Protein AF-0000000082645759 (afdb_homodimer)

Foldseek 3Di:
DFEEEEEEEADWDPFNGWLSQVLLVVQDQDDALRYGYHGDYAYQDLVGRQVVLVVCCVVRVGQEYEYEYADAADQAKAWEFKFAQFAADAATPVRDGGHGHGLDPPDDGMDTFQAPRVLLQVQCVVVPGHYDYHHYPDRGNQSSNFRSVRCVCVVVVHNHGYGYMYDYAAPVRCVVPPPTHHDHSVSVSVSVSSSVSSGD/DFEEEEEEEADWDPFNGWLSQVLLVVQDQDDALRYGYHGDYAYQDLVGRQVVLVVCCVVVVGQEYEYEYADAADQAKAWEFKFAQFAADAATRVRDGGHGHGLDPPDDGMDTFQAPRVLLQVQCVVVPGHYDYHHYPDRGNQSSNFRSVRCVCVVVVHNHGYGYMYDYAAPVRCVVPPPTHHDHSVSVSVSVSSSVSSGD

Sequence (400 aa):
MKKLLVTGFVPFLDFSVNPTEQIVKNLDGTTIGGYEIYGRILPVDFSESATKCIEYFENIQPEVVISLGLAAGRTKITPERIAINCKDGGPDNRGVRMQDEPIEIDGPAGYFSTLPIRRFVNVLNENGYPAQISNTAGTYLCNNVMYSILHKIYSENRNVRAGFVHIPASHELAIQHPNIPSWSQNDLYQAVICMIESLDMKKLLVTGFVPFLDFSVNPTEQIVKNLDGTTIGGYEIYGRILPVDFSESATKCIEYFENIQPEVVISLGLAAGRTKITPERIAINCKDGGPDNRGVRMQDEPIEIDGPAGYFSTLPIRRFVNVLNENGYPAQISNTAGTYLCNNVMYSILHKIYSENRNVRAGFVHIPASHELAIQHPNIPSWSQNDLYQAVICMIESLD

Secondary structure (DSSP, 8-state):
-EEEEEEEE---TT-S--HHHHHHHHHTT-EETTEEEEEEEE-S-TTTHHHHHHHHHHHH--SEEEEEEE-TT-SSBEEBSEEES-B-SS--TT-----SB-SSTTS-SEEE--S-HHHHHHHHHHTT--B--BS---SSHHHHHHHHHHHHHHHTT---EEEEEEEPEEHHHHHHSTT--EE-HHHHHHHHHHHHHT--/-EEEEEEEE--BTTBS--HHHHHHHHHTT-EETTEEEEEEEE-S-TTTHHHHHHHHHHHH--SEEEEEEE-TT-SSBEEBSEEES-B-SS--TT-----SB-SSTTS-SEEE--S-HHHHHHHHHHTT--B--BS---SSHHHHHHHHHHHHHHHTT---EEEEEEEPEEHHHHHHSTT--EE-HHHHHHHHHHHHHT--

Structure (mmCIF, N/CA/C/O backbone):
data_AF-0000000082645759-model_v1
#
loop_
_entity.id
_entity.type
_entity.pdbx_description
1 polymer 'Pyrrolidone-carboxylate peptidase'
#
loop_
_atom_site.group_PDB
_atom_site.id
_atom_site.type_symbol
_atom_site.label_atom_id
_atom_site.label_alt_id
_atom_site.label_comp_id
_atom_site.label_asym_id
_atom_site.label_entity_id
_atom_site.label_seq_id
_atom_site.pdbx_PDB_ins_code
_atom_site.Cartn_x
_atom_site.Cartn_y
_atom_site.Cartn_z
_atom_site.occupancy
_atom_site.B_iso_or_equiv
_atom_site.auth_seq_id
_atom_site.auth_comp_id
_atom_site.auth_asym_id
_atom_site.auth_atom_id
_atom_site.pdbx_PDB_model_num
ATOM 1 N N . MET A 1 1 ? -8.531 -34.406 -5.953 1 88.19 1 MET A N 1
ATOM 2 C CA . MET A 1 1 ? -7.426 -33.531 -5.617 1 88.19 1 MET A CA 1
ATOM 3 C C . MET A 1 1 ? -7.82 -32.062 -5.812 1 88.19 1 MET A C 1
ATOM 5 O O . MET A 1 1 ? -8.562 -31.734 -6.738 1 88.19 1 MET A O 1
ATOM 9 N N . LYS A 1 2 ? -7.348 -31.203 -4.914 1 95.88 2 LYS A N 1
ATOM 10 C CA . LYS A 1 2 ? -7.703 -29.797 -5.035 1 95.88 2 LYS A CA 1
ATOM 11 C C . LYS A 1 2 ? -6.961 -29.141 -6.199 1 95.88 2 LYS A C 1
ATOM 13 O O . LYS A 1 2 ? -5.867 -29.562 -6.566 1 95.88 2 LYS A O 1
ATOM 18 N N . LYS A 1 3 ? -7.562 -28.188 -6.797 1 98.38 3 LYS A N 1
ATOM 19 C CA . LYS A 1 3 ? -6.961 -27.484 -7.926 1 98.38 3 LYS A CA 1
ATOM 20 C C . LYS A 1 3 ? -6.406 -26.125 -7.496 1 98.38 3 LYS A C 1
ATOM 22 O O . LYS A 1 3 ? -7.031 -25.406 -6.703 1 98.38 3 LYS A O 1
ATOM 27 N N . LEU A 1 4 ? -5.219 -25.859 -7.93 1 98.69 4 LEU A N 1
ATOM 28 C CA . LEU A 1 4 ? -4.57 -24.578 -7.703 1 98.69 4 LEU A CA 1
ATOM 29 C C . LEU A 1 4 ? -4.258 -23.891 -9.031 1 98.69 4 LEU A C 1
ATOM 31 O O . LEU A 1 4 ? -3.578 -24.453 -9.883 1 98.69 4 LEU A O 1
ATOM 35 N N . LEU A 1 5 ? -4.887 -22.719 -9.227 1 98.88 5 LEU A N 1
ATOM 36 C CA . LEU A 1 5 ? -4.539 -21.891 -10.375 1 98.88 5 LEU A CA 1
ATOM 37 C C . LEU A 1 5 ? -3.361 -20.984 -10.047 1 98.88 5 LEU A C 1
ATOM 39 O O . LEU A 1 5 ? -3.418 -20.203 -9.086 1 98.88 5 LEU A O 1
ATOM 43 N N . VAL A 1 6 ? -2.275 -21.109 -10.758 1 98.88 6 VAL A N 1
ATOM 44 C CA . VAL A 1 6 ? -1.133 -20.203 -10.656 1 98.88 6 VAL A CA 1
ATOM 45 C C . VAL A 1 6 ? -0.992 -19.406 -11.945 1 98.88 6 VAL A C 1
ATOM 47 O O . VAL A 1 6 ? -0.928 -19.969 -13.039 1 98.88 6 VAL A O 1
ATOM 50 N N . THR A 1 7 ? -0.989 -18.094 -11.812 1 98.81 7 THR A N 1
ATOM 51 C CA . THR A 1 7 ? -0.846 -17.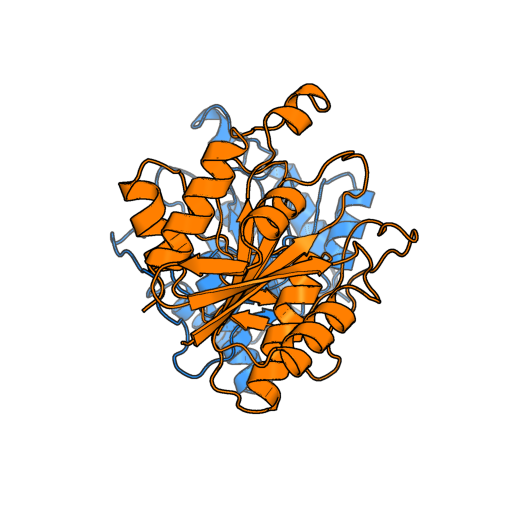297 -13.023 1 98.81 7 THR A CA 1
ATOM 52 C C . THR A 1 7 ? 0.452 -16.484 -12.984 1 98.81 7 THR A C 1
ATOM 54 O O . THR A 1 7 ? 0.993 -16.219 -11.906 1 98.81 7 THR A O 1
ATOM 57 N N . GLY A 1 8 ? 1.029 -16.203 -14.086 1 98.19 8 GLY A N 1
ATOM 58 C CA . GLY A 1 8 ? 2.139 -15.297 -14.344 1 98.19 8 GLY A CA 1
ATOM 59 C C . GLY A 1 8 ? 1.909 -14.391 -15.539 1 98.19 8 GLY A C 1
ATOM 60 O O . GLY A 1 8 ? 0.79 -14.297 -16.047 1 98.19 8 GLY A O 1
ATOM 61 N N . PHE A 1 9 ? 2.924 -13.68 -15.914 1 97.19 9 PHE A N 1
ATOM 62 C CA . PHE A 1 9 ? 2.764 -12.695 -16.984 1 97.19 9 PHE A CA 1
ATOM 63 C C . PHE A 1 9 ? 3.787 -12.93 -18.094 1 97.19 9 PHE A C 1
ATOM 65 O O . PHE A 1 9 ? 4.895 -13.398 -17.828 1 97.19 9 PHE A O 1
ATOM 72 N N . VAL A 1 10 ? 3.385 -12.531 -19.266 1 94.81 10 VAL A N 1
ATOM 73 C CA . VAL A 1 10 ? 4.344 -12.391 -20.359 1 94.81 10 VAL A CA 1
ATOM 74 C C . VAL A 1 10 ? 5.309 -11.25 -20.062 1 94.81 10 VAL A C 1
ATOM 76 O O . VAL A 1 10 ? 5.055 -10.422 -19.188 1 94.81 10 VAL A O 1
ATOM 79 N N . PRO A 1 11 ? 6.445 -11.188 -20.781 1 91.12 11 PRO A N 1
ATOM 80 C CA . PRO A 1 11 ? 7.352 -10.047 -20.625 1 91.12 11 PRO A CA 1
ATOM 81 C C . PRO A 1 11 ? 6.676 -8.711 -20.938 1 91.12 11 PRO A C 1
ATOM 83 O O . PRO A 1 11 ? 5.66 -8.68 -21.641 1 91.12 11 PRO A O 1
ATOM 86 N N . PHE A 1 12 ? 7.152 -7.672 -20.375 1 84.62 12 PHE A N 1
ATOM 87 C CA . PHE A 1 12 ? 6.551 -6.355 -20.562 1 84.62 12 PHE A CA 1
ATOM 88 C C . PHE A 1 12 ? 7.586 -5.254 -20.375 1 84.62 12 PHE A C 1
ATOM 90 O O . PHE A 1 12 ? 8.688 -5.504 -19.875 1 84.62 12 PHE A O 1
ATOM 97 N N . LEU A 1 13 ? 7.238 -4.012 -20.828 1 78.94 13 LEU A N 1
ATOM 98 C CA . LEU A 1 13 ? 8.109 -2.846 -20.75 1 78.94 13 LEU A CA 1
ATOM 99 C C . LEU A 1 13 ? 9.492 -3.156 -21.312 1 78.94 13 LEU A C 1
ATOM 101 O O . LEU A 1 13 ? 9.617 -3.566 -22.469 1 78.94 13 LEU A O 1
ATOM 105 N N . ASP A 1 14 ? 10.523 -2.861 -20.562 1 80.19 14 ASP A N 1
ATOM 106 C CA . ASP A 1 14 ? 11.891 -3.041 -21.047 1 80.19 14 ASP A CA 1
ATOM 107 C C . ASP A 1 14 ? 12.438 -4.41 -20.656 1 80.19 14 ASP A C 1
ATOM 109 O O . ASP A 1 14 ? 13.625 -4.684 -20.828 1 80.19 14 ASP A O 1
ATOM 113 N N . PHE A 1 15 ? 11.547 -5.23 -20.188 1 85.5 15 PHE A N 1
ATOM 114 C CA . PHE A 1 15 ? 11.992 -6.543 -19.734 1 85.5 15 PHE A CA 1
ATOM 115 C C . PHE A 1 15 ? 11.727 -7.598 -20.797 1 85.5 15 PHE A C 1
ATOM 117 O O . PHE A 1 15 ? 10.57 -7.883 -21.125 1 85.5 15 PHE A O 1
ATOM 124 N N . SER A 1 16 ? 12.758 -8.234 -21.234 1 88.5 16 SER A N 1
ATOM 125 C CA . SER A 1 16 ? 12.664 -9.203 -22.328 1 88.5 16 SER A CA 1
ATOM 126 C C . SER A 1 16 ? 12.195 -10.562 -21.812 1 88.5 16 SER A C 1
ATOM 128 O O . SER A 1 16 ? 11.766 -11.406 -22.594 1 88.5 16 SER A O 1
ATOM 130 N N . VAL A 1 17 ? 12.344 -10.727 -20.547 1 90.94 17 VAL A N 1
ATOM 131 C CA . VAL A 1 17 ? 11.891 -11.969 -19.906 1 90.94 17 VAL A CA 1
ATOM 132 C C . VAL A 1 17 ? 11.094 -11.648 -18.656 1 90.94 17 VAL A C 1
ATOM 134 O O . VAL A 1 17 ? 11.242 -10.57 -18.078 1 90.94 17 VAL A O 1
ATOM 137 N N . ASN A 1 18 ? 10.203 -12.508 -18.312 1 94.88 18 ASN A N 1
ATOM 138 C CA . ASN A 1 18 ? 9.469 -12.484 -17.047 1 94.88 18 ASN A CA 1
ATOM 139 C C . ASN A 1 18 ? 9.633 -13.797 -16.281 1 94.88 18 ASN A C 1
ATOM 141 O O . ASN A 1 18 ? 9.141 -14.844 -16.719 1 94.88 18 ASN A O 1
ATOM 145 N N . PRO A 1 19 ? 10.281 -13.727 -15.195 1 96.69 19 PRO A N 1
ATOM 146 C CA . PRO A 1 19 ? 10.539 -14.977 -14.469 1 96.69 19 PRO A CA 1
ATOM 147 C C . PRO A 1 19 ? 9.258 -15.719 -14.102 1 96.69 19 PRO A C 1
ATOM 149 O O . PRO A 1 19 ? 9.273 -16.938 -13.961 1 96.69 19 PRO A O 1
ATOM 152 N N . THR A 1 20 ? 8.164 -15.023 -13.945 1 98.19 20 THR A N 1
ATOM 153 C CA . THR A 1 20 ? 6.922 -15.672 -13.547 1 98.19 20 THR A CA 1
ATOM 154 C C . THR A 1 20 ? 6.414 -16.594 -14.664 1 98.19 20 THR A C 1
ATOM 156 O O . THR A 1 20 ? 5.781 -17.609 -14.391 1 98.19 20 THR A O 1
ATOM 159 N N . GLU A 1 21 ? 6.656 -16.188 -15.891 1 97.62 21 GLU A N 1
ATOM 160 C CA . GLU A 1 21 ? 6.219 -17.016 -17.016 1 97.62 21 GLU A CA 1
ATOM 161 C C . GLU A 1 21 ? 6.863 -18.391 -16.969 1 97.62 21 GLU A C 1
ATOM 163 O O . GLU A 1 21 ? 6.172 -19.406 -17.078 1 97.62 21 GLU A O 1
ATOM 168 N N . GLN A 1 22 ? 8.141 -18.438 -16.75 1 96.75 22 GLN A N 1
ATOM 169 C CA . GLN A 1 22 ? 8.875 -19.703 -16.688 1 96.75 22 GLN A CA 1
ATOM 170 C C . GLN A 1 22 ? 8.43 -20.531 -15.492 1 96.75 22 GLN A C 1
ATOM 172 O O . GLN A 1 22 ? 8.266 -21.75 -15.609 1 96.75 22 GLN A O 1
ATOM 177 N N . ILE A 1 23 ? 8.25 -19.906 -14.391 1 98.5 23 ILE A N 1
ATOM 178 C CA . ILE A 1 23 ? 7.824 -20.594 -13.18 1 98.5 23 ILE A CA 1
ATOM 179 C C . ILE A 1 23 ? 6.473 -21.266 -13.414 1 98.5 23 ILE A C 1
ATOM 181 O O . ILE A 1 23 ? 6.305 -22.453 -13.133 1 98.5 23 ILE A O 1
ATOM 185 N N . VAL A 1 24 ? 5.559 -20.547 -13.969 1 98.69 24 VAL A N 1
ATOM 186 C CA . VAL A 1 24 ? 4.18 -20.984 -14.141 1 98.69 24 VAL A CA 1
ATOM 187 C C . VAL A 1 24 ? 4.125 -22.125 -15.156 1 98.69 24 VAL A C 1
ATOM 189 O O . VAL A 1 24 ? 3.43 -23.125 -14.945 1 98.69 24 VAL A O 1
ATOM 192 N N . LYS A 1 25 ? 4.855 -21.984 -16.203 1 98.12 25 LYS A N 1
ATOM 193 C CA . LYS A 1 25 ? 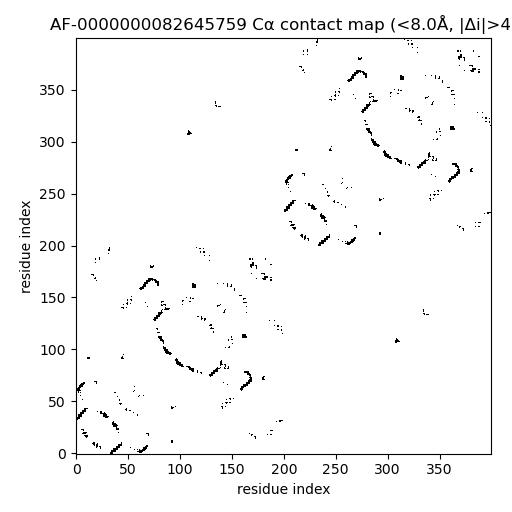4.906 -23.047 -17.203 1 98.12 25 LYS A CA 1
ATOM 194 C C . LYS A 1 25 ? 5.461 -24.328 -16.625 1 98.12 25 LYS A C 1
ATOM 196 O O . LYS A 1 25 ? 4.957 -25.422 -16.922 1 98.12 25 LYS A O 1
ATOM 201 N N . ASN A 1 26 ? 6.477 -24.188 -15.812 1 98.12 26 ASN A N 1
ATOM 202 C CA . ASN A 1 26 ? 7.09 -25.359 -15.195 1 98.12 26 ASN A CA 1
ATOM 203 C C . ASN A 1 26 ? 6.156 -26.016 -14.18 1 98.12 26 ASN A C 1
ATOM 205 O O . ASN A 1 26 ? 6.211 -27.234 -13.984 1 98.12 26 ASN A O 1
ATOM 209 N N . LEU A 1 27 ? 5.324 -25.266 -13.594 1 98.5 27 LEU A N 1
ATOM 210 C CA . LEU A 1 27 ? 4.41 -25.75 -12.562 1 98.5 27 LEU A CA 1
ATOM 211 C C . LEU A 1 27 ? 3.201 -26.438 -13.188 1 98.5 27 LEU A C 1
ATOM 213 O O . LEU A 1 27 ? 2.566 -27.281 -12.562 1 98.5 27 LEU A O 1
ATOM 217 N N . ASP A 1 28 ? 2.873 -26.016 -14.406 1 98.62 28 ASP A N 1
ATOM 218 C CA . ASP A 1 28 ? 1.645 -26.484 -15.039 1 98.62 28 ASP A CA 1
ATOM 219 C C . ASP A 1 28 ? 1.632 -28.016 -15.148 1 98.62 28 ASP A C 1
ATOM 221 O O . ASP A 1 28 ? 2.582 -28.609 -15.648 1 98.62 28 ASP A O 1
ATOM 225 N N . GLY A 1 29 ? 0.625 -28.641 -14.586 1 98 29 GLY A N 1
ATOM 226 C CA . GLY A 1 29 ? 0.438 -30.078 -14.695 1 98 29 GLY A CA 1
ATOM 227 C C . GLY A 1 29 ? 1.069 -30.844 -13.547 1 98 29 GLY A C 1
ATOM 228 O O . GLY A 1 29 ? 0.865 -32.062 -13.422 1 98 29 GLY A O 1
ATOM 229 N N . THR A 1 30 ? 1.8 -30.188 -12.711 1 98 30 THR A N 1
ATOM 230 C CA . THR A 1 30 ? 2.43 -30.859 -11.578 1 98 30 THR A CA 1
ATOM 231 C C . THR A 1 30 ? 1.455 -30.984 -10.414 1 98 30 THR A C 1
ATOM 233 O O . THR A 1 30 ? 0.368 -30.406 -10.445 1 98 30 THR A O 1
ATOM 236 N N . THR A 1 31 ? 1.821 -31.891 -9.523 1 97.69 31 THR A N 1
ATOM 237 C CA . THR A 1 31 ? 1.115 -32 -8.25 1 97.69 31 THR A CA 1
ATOM 238 C C . THR A 1 31 ? 2.035 -31.672 -7.082 1 97.69 31 THR A C 1
ATOM 240 O O . THR A 1 31 ? 3.107 -32.25 -6.934 1 97.69 31 THR A O 1
ATOM 243 N N . ILE A 1 32 ? 1.59 -30.688 -6.301 1 96.62 32 ILE A N 1
ATOM 244 C CA . ILE A 1 32 ? 2.375 -30.219 -5.164 1 96.62 32 ILE A CA 1
ATOM 245 C C . ILE A 1 32 ? 1.472 -30.062 -3.945 1 96.62 32 ILE A C 1
ATOM 247 O O . ILE A 1 32 ? 0.426 -29.406 -4.02 1 96.62 32 ILE A O 1
ATOM 251 N N . GLY A 1 33 ? 1.772 -30.484 -2.596 1 91.19 33 GLY A N 1
ATOM 252 C CA . GLY A 1 33 ? 1.047 -30.266 -1.357 1 91.19 33 GLY A CA 1
ATOM 253 C C . GLY A 1 33 ? -0.417 -30.656 -1.443 1 91.19 33 GLY A C 1
ATOM 254 O O . GLY A 1 33 ? -1.285 -29.938 -0.942 1 91.19 33 GLY A O 1
ATOM 255 N N . GLY A 1 34 ? -0.794 -31.516 -2.326 1 92.81 34 GLY A N 1
ATOM 256 C CA . GLY A 1 34 ? -2.162 -31.984 -2.473 1 92.81 34 GLY A CA 1
ATOM 257 C C . GLY A 1 34 ? -2.936 -31.25 -3.545 1 92.81 34 GLY A C 1
ATOM 258 O O . GLY A 1 34 ? -4.156 -31.391 -3.658 1 92.81 34 GLY A O 1
ATOM 259 N N . TYR A 1 35 ? -2.227 -30.406 -4.25 1 97.19 35 TYR A N 1
ATOM 260 C CA . TYR A 1 35 ? -2.879 -29.625 -5.289 1 97.19 35 TYR A CA 1
ATOM 261 C C . TYR A 1 35 ? -2.414 -30.047 -6.676 1 97.19 35 TYR A C 1
ATOM 263 O O . TYR A 1 35 ? -1.225 -30.297 -6.887 1 97.19 35 TYR A O 1
ATOM 271 N N . GLU A 1 36 ? -3.324 -30.188 -7.531 1 98.25 36 GLU A N 1
ATOM 272 C CA . GLU A 1 36 ? -3.014 -30.172 -8.961 1 98.25 36 GLU A CA 1
ATOM 273 C C . GLU A 1 36 ? -2.857 -28.75 -9.477 1 98.25 36 GLU A C 1
ATOM 275 O O . GLU A 1 36 ? -3.775 -27.938 -9.359 1 98.25 36 GLU A O 1
ATOM 280 N N . ILE A 1 37 ? -1.757 -28.5 -10.102 1 98.56 37 ILE A N 1
ATOM 281 C CA . ILE A 1 37 ? -1.436 -27.125 -10.453 1 98.56 37 ILE A CA 1
ATOM 282 C C . ILE A 1 37 ? -1.824 -26.844 -11.906 1 98.56 37 ILE A C 1
ATOM 284 O O . ILE A 1 37 ? -1.464 -27.609 -12.805 1 98.56 37 ILE A O 1
ATOM 288 N N . TYR A 1 38 ? -2.596 -25.859 -12.102 1 98.81 38 TYR A N 1
ATOM 289 C CA . TYR A 1 38 ? -2.912 -25.312 -13.414 1 98.81 38 TYR A CA 1
ATOM 290 C C . TYR A 1 38 ? -2.203 -23.984 -13.633 1 98.81 38 TYR A C 1
ATOM 292 O O . TYR A 1 38 ? -2.586 -22.953 -13.047 1 98.81 38 TYR A O 1
ATOM 300 N N . GLY A 1 39 ? -1.177 -24 -14.453 1 98.75 39 GLY A N 1
ATOM 301 C CA . GLY A 1 39 ? -0.454 -22.781 -14.789 1 98.75 39 GLY A CA 1
ATOM 302 C C . GLY A 1 39 ? -1.027 -22.062 -15.992 1 98.75 39 GLY A C 1
ATOM 303 O O . GLY A 1 39 ? -1.349 -22.688 -17 1 98.75 39 GLY A O 1
ATOM 304 N N . ARG A 1 40 ? -1.229 -20.781 -15.891 1 98.81 40 ARG A N 1
ATOM 305 C CA . ARG A 1 40 ? -1.713 -19.953 -17 1 98.81 40 ARG A CA 1
ATOM 306 C C . ARG A 1 40 ? -0.94 -18.641 -17.078 1 98.81 40 ARG A C 1
ATOM 308 O O . ARG A 1 40 ? -0.608 -18.047 -16.047 1 98.81 40 ARG A O 1
ATOM 315 N N . ILE A 1 41 ? -0.699 -18.188 -18.281 1 98.44 41 ILE A N 1
ATOM 316 C CA . ILE A 1 41 ? 0.055 -16.953 -18.516 1 98.44 41 ILE A CA 1
ATOM 317 C C . ILE A 1 41 ? -0.896 -15.828 -18.906 1 98.44 41 ILE A C 1
ATOM 319 O O . ILE A 1 41 ? -1.767 -16.016 -19.766 1 98.44 41 ILE A O 1
ATOM 323 N N . LEU A 1 42 ? -0.78 -14.734 -18.297 1 98.06 42 LEU A N 1
ATOM 324 C CA . LEU A 1 42 ? -1.609 -13.562 -18.547 1 98.06 42 LEU A CA 1
ATOM 325 C C . LEU A 1 42 ? -0.873 -12.555 -19.422 1 98.06 42 LEU A C 1
ATOM 327 O O . LEU A 1 42 ? 0.352 -12.438 -19.344 1 98.06 42 LEU A O 1
ATOM 331 N N . PRO A 1 43 ? -1.585 -11.852 -20.266 1 95.44 43 PRO A N 1
ATOM 332 C CA . PRO A 1 43 ? -0.981 -10.711 -20.969 1 95.44 43 PRO A CA 1
ATOM 333 C C . PRO A 1 43 ? -0.756 -9.508 -20.047 1 95.44 43 PRO A C 1
ATOM 335 O O . PRO A 1 43 ? -1.364 -9.422 -18.984 1 95.44 43 PRO A O 1
ATOM 338 N N . VAL A 1 44 ? 0.168 -8.68 -20.391 1 92.88 44 VAL A N 1
ATOM 339 C CA . VAL A 1 44 ? 0.347 -7.402 -19.703 1 92.88 44 VAL A CA 1
ATOM 340 C C . VAL A 1 44 ? -0.48 -6.32 -20.391 1 92.88 44 VAL A C 1
ATOM 342 O O . VAL A 1 44 ? 0.036 -5.578 -21.234 1 92.88 44 VAL A O 1
ATOM 345 N N . ASP A 1 45 ? -1.737 -6.348 -20 1 91.81 45 ASP A N 1
ATOM 346 C CA . ASP A 1 45 ? -2.775 -5.527 -20.609 1 91.81 45 ASP A CA 1
ATOM 347 C C . ASP A 1 45 ? -3.883 -5.199 -19.609 1 91.81 45 ASP A C 1
ATOM 349 O O . ASP A 1 45 ? -4.562 -6.098 -19.109 1 91.81 45 ASP A O 1
ATOM 353 N N . PHE A 1 46 ? -4.117 -3.85 -19.359 1 89.25 46 PHE A N 1
ATOM 354 C CA . PHE A 1 46 ? -5.066 -3.416 -18.328 1 89.25 46 PHE A CA 1
ATOM 355 C C . PHE A 1 46 ? -6.469 -3.916 -18.656 1 89.25 46 PHE A C 1
ATOM 357 O O . PHE A 1 46 ? -7.27 -4.152 -17.75 1 89.25 46 PHE A O 1
ATOM 364 N N . SER A 1 47 ? -6.773 -4.117 -19.875 1 88 47 SER A N 1
ATOM 365 C CA . SER A 1 47 ? -8.125 -4.5 -20.281 1 88 47 SER A CA 1
ATOM 366 C C . SER A 1 47 ? -8.273 -6.016 -20.312 1 88 47 SER A C 1
ATOM 368 O O . SER A 1 47 ? -9.383 -6.535 -20.141 1 88 47 SER A O 1
ATOM 370 N N . GLU A 1 48 ? -7.164 -6.75 -20.438 1 94.25 48 GLU A N 1
ATOM 371 C CA . GLU A 1 48 ? -7.293 -8.172 -20.75 1 94.25 48 GLU A CA 1
ATOM 372 C C . GLU A 1 48 ? -6.809 -9.031 -19.578 1 94.25 48 GLU A C 1
ATOM 374 O O . GLU A 1 48 ? -7.293 -10.148 -19.391 1 94.25 48 GLU A O 1
ATOM 379 N N . SER A 1 49 ? -5.84 -8.586 -18.891 1 95.69 49 SER A N 1
ATOM 380 C CA . SER A 1 49 ? -5.188 -9.438 -17.891 1 95.69 49 SER A CA 1
ATOM 381 C C . SER A 1 49 ? -6.191 -9.961 -16.875 1 95.69 49 SER A C 1
ATOM 383 O O . SER A 1 49 ? -6.27 -11.172 -16.641 1 95.69 49 SER A O 1
ATOM 385 N N . ALA A 1 50 ? -6.941 -9.062 -16.328 1 96.81 50 ALA A N 1
ATOM 386 C CA . ALA A 1 50 ? -7.918 -9.445 -15.312 1 96.81 50 ALA A CA 1
ATOM 387 C C . ALA A 1 50 ? -9.016 -10.32 -15.914 1 96.81 50 ALA A C 1
ATOM 389 O O . ALA A 1 50 ? -9.438 -11.312 -15.305 1 96.81 50 ALA A O 1
ATOM 390 N N . THR A 1 51 ? -9.461 -9.984 -17.078 1 97.25 51 THR A N 1
ATOM 391 C CA . THR A 1 51 ? -10.5 -10.734 -17.766 1 97.25 51 THR A CA 1
ATOM 392 C C . THR A 1 51 ? -10.062 -12.172 -18.016 1 97.25 51 THR A C 1
ATOM 394 O O . THR A 1 51 ? -10.812 -13.117 -17.766 1 97.25 51 THR A O 1
ATOM 397 N N . LYS A 1 52 ? -8.867 -12.312 -18.484 1 98.06 52 LYS A N 1
ATOM 398 C CA . LYS A 1 52 ? -8.328 -13.641 -18.75 1 98.06 52 LYS A CA 1
ATOM 399 C C . LYS A 1 52 ? -8.164 -14.445 -17.469 1 98.06 52 LYS A C 1
ATOM 401 O O . LYS A 1 52 ? -8.445 -15.641 -17.438 1 98.06 52 LYS A O 1
ATOM 406 N N . CYS A 1 53 ? -7.668 -13.82 -16.469 1 98.44 53 CYS A N 1
ATOM 407 C CA . CYS A 1 53 ? -7.531 -14.5 -15.18 1 98.44 53 CYS A CA 1
ATOM 408 C C . CYS A 1 53 ? -8.875 -15.047 -14.703 1 98.44 53 CYS A C 1
ATOM 410 O O . CYS A 1 53 ? -8.961 -16.188 -14.266 1 98.44 53 CYS A O 1
ATOM 412 N N . ILE A 1 54 ? -9.906 -14.242 -14.812 1 98.25 54 ILE A N 1
ATOM 413 C CA . ILE A 1 54 ? -11.25 -14.625 -14.391 1 98.25 54 ILE A CA 1
ATOM 414 C C . ILE A 1 54 ? -11.758 -15.773 -15.266 1 98.25 54 ILE A C 1
ATOM 416 O O . ILE A 1 54 ? -12.398 -16.703 -14.773 1 98.25 54 ILE A O 1
ATOM 420 N N . GLU A 1 55 ? -11.469 -15.672 -16.531 1 98.5 55 GLU A N 1
ATOM 421 C CA . GLU A 1 55 ? -11.836 -16.75 -17.438 1 98.5 55 GLU A CA 1
ATOM 422 C C . GLU A 1 55 ? -11.203 -18.078 -17 1 98.5 55 GLU A C 1
ATOM 424 O O . GLU A 1 55 ? -11.875 -19.109 -16.953 1 98.5 55 GLU A O 1
ATOM 429 N N . TYR A 1 56 ? -9.922 -18.031 -16.75 1 98.69 56 TYR A N 1
ATOM 430 C CA . TYR A 1 56 ? -9.234 -19.219 -16.281 1 98.69 56 TYR A CA 1
ATOM 431 C C . TYR A 1 56 ? -9.852 -19.734 -14.984 1 98.69 56 TYR A C 1
ATOM 433 O O . TYR A 1 56 ? -10.07 -20.938 -14.82 1 98.69 56 TYR A O 1
ATOM 441 N N . PHE A 1 57 ? -10.102 -18.844 -14.109 1 98.69 57 PHE A N 1
ATOM 442 C CA . PHE A 1 57 ? -10.719 -19.156 -12.82 1 98.69 57 PHE A CA 1
ATOM 443 C C . PHE A 1 57 ? -12.039 -19.891 -13.016 1 98.69 57 PHE A C 1
ATOM 445 O O . PHE A 1 57 ? -12.281 -20.922 -12.383 1 98.69 57 PHE A O 1
ATOM 452 N N . GLU A 1 58 ? -12.875 -19.344 -13.914 1 98.44 58 GLU A N 1
ATOM 453 C CA . GLU A 1 58 ? -14.203 -19.906 -14.156 1 98.44 58 GLU A CA 1
ATOM 454 C C . GLU A 1 58 ? -14.102 -21.281 -14.82 1 98.44 58 GLU A C 1
ATOM 456 O O . GLU A 1 58 ? -14.914 -22.156 -14.547 1 98.44 58 GLU A O 1
ATOM 461 N N . ASN A 1 59 ? -13.18 -21.438 -15.664 1 98.44 59 ASN A N 1
ATOM 462 C CA . ASN A 1 59 ? -13.023 -22.688 -16.391 1 98.44 59 ASN A CA 1
ATOM 463 C C . ASN A 1 59 ? -12.43 -23.781 -15.508 1 98.44 59 ASN A C 1
ATOM 465 O O . ASN A 1 59 ? -12.891 -24.922 -15.531 1 98.44 59 ASN A O 1
ATOM 469 N N . ILE A 1 60 ? -11.469 -23.422 -14.711 1 98.38 60 ILE A N 1
ATOM 470 C CA . ILE A 1 60 ? -10.711 -24.406 -13.93 1 98.38 60 ILE A CA 1
ATOM 471 C C . ILE A 1 60 ? -11.414 -24.672 -12.609 1 98.38 60 ILE A C 1
ATOM 473 O O . ILE A 1 60 ? -11.383 -25.781 -12.094 1 98.38 60 ILE A O 1
ATOM 477 N N . GLN A 1 61 ? -12.117 -23.641 -12.062 1 98 61 GLN A N 1
ATOM 478 C CA . GLN A 1 61 ? -12.812 -23.703 -10.781 1 98 61 GLN A CA 1
ATOM 479 C C . GLN A 1 61 ? -11.891 -24.203 -9.68 1 98 61 GLN A C 1
ATOM 481 O O . GLN A 1 61 ? -12.195 -25.172 -8.992 1 98 61 GLN A O 1
ATOM 486 N N . PRO A 1 62 ? -10.758 -23.5 -9.484 1 98.56 62 PRO A N 1
ATOM 487 C CA . PRO A 1 62 ? -9.773 -23.891 -8.469 1 98.56 62 PRO A CA 1
ATOM 488 C C . PRO A 1 62 ? -10.242 -23.594 -7.047 1 98.56 62 PRO A C 1
ATOM 490 O O . PRO A 1 62 ? -11.18 -22.812 -6.852 1 98.56 62 PRO A O 1
ATOM 493 N N . GLU A 1 63 ? -9.641 -24.203 -6.078 1 98.12 63 GLU A N 1
ATOM 494 C CA . GLU A 1 63 ? -9.875 -23.891 -4.672 1 98.12 63 GLU A CA 1
ATOM 495 C C . GLU A 1 63 ? -8.953 -22.75 -4.203 1 98.12 63 GLU A C 1
ATOM 497 O O . GLU A 1 63 ? -9.234 -22.094 -3.199 1 98.12 63 GLU A O 1
ATOM 502 N N . VAL A 1 64 ? -7.828 -22.562 -4.895 1 98.62 64 VAL A N 1
ATOM 503 C CA . VAL A 1 64 ? -6.855 -21.516 -4.555 1 98.62 64 VAL A CA 1
ATOM 504 C C . VAL A 1 64 ? -6.332 -20.875 -5.832 1 98.62 64 VAL A C 1
ATOM 506 O O . VAL A 1 64 ? -6.121 -21.547 -6.844 1 98.62 64 VAL A O 1
ATOM 509 N N . VAL A 1 65 ? -6.18 -19.578 -5.824 1 98.88 65 VAL A N 1
ATOM 510 C CA . VAL A 1 65 ? -5.551 -18.828 -6.902 1 98.88 65 VAL A CA 1
ATOM 511 C C . VAL A 1 65 ? -4.332 -18.078 -6.367 1 98.88 65 VAL A C 1
ATOM 513 O O . VAL A 1 65 ? -4.438 -17.297 -5.414 1 98.88 65 VAL A O 1
ATOM 516 N N . ILE A 1 66 ? -3.166 -18.344 -6.906 1 98.88 66 ILE A N 1
ATOM 517 C CA . ILE A 1 66 ? -1.951 -17.594 -6.637 1 98.88 66 ILE A CA 1
ATOM 518 C C . ILE A 1 66 ? -1.478 -16.906 -7.914 1 98.88 66 ILE A C 1
ATOM 520 O O . ILE A 1 66 ? -1.071 -17.562 -8.867 1 98.88 66 ILE A O 1
ATOM 524 N N . SER A 1 67 ? -1.554 -15.617 -7.926 1 98.88 67 SER A N 1
ATOM 525 C CA . SER A 1 67 ? -0.991 -14.875 -9.047 1 98.88 67 SER A CA 1
ATOM 526 C C . SER A 1 67 ? 0.42 -14.383 -8.734 1 98.88 67 SER A C 1
ATOM 528 O O . SER A 1 67 ? 0.679 -13.883 -7.637 1 98.88 67 SER A O 1
ATOM 530 N N . LEU A 1 68 ? 1.314 -14.578 -9.648 1 98.81 68 LEU A N 1
ATOM 531 C CA . LEU A 1 68 ? 2.695 -14.133 -9.508 1 98.81 68 LEU A CA 1
ATOM 532 C C . LEU A 1 68 ? 2.965 -12.914 -10.383 1 98.81 68 LEU A C 1
ATOM 534 O O . LEU A 1 68 ? 2.459 -12.828 -11.508 1 98.81 68 LEU A O 1
ATOM 538 N N . GLY A 1 69 ? 3.75 -12.016 -9.922 1 97.81 69 GLY A N 1
ATOM 539 C CA . GLY A 1 69 ? 4.195 -10.867 -10.695 1 97.81 69 GLY A CA 1
ATOM 540 C C . GLY A 1 69 ? 5.633 -10.469 -10.398 1 97.81 69 GLY A C 1
ATOM 541 O O . GLY A 1 69 ? 6.133 -10.703 -9.297 1 97.81 69 GLY A O 1
ATOM 542 N N . LEU A 1 70 ? 6.223 -9.844 -11.391 1 97 70 LEU A N 1
ATOM 543 C CA . LEU A 1 70 ? 7.586 -9.352 -11.25 1 97 70 LEU A CA 1
ATOM 544 C C . LEU A 1 70 ? 7.605 -7.988 -10.57 1 97 70 LEU A C 1
ATOM 546 O O . LEU A 1 70 ? 6.867 -7.082 -10.961 1 97 70 LEU A O 1
ATOM 550 N N . ALA A 1 71 ? 8.359 -7.906 -9.523 1 95.19 71 ALA A N 1
ATOM 551 C CA . ALA A 1 71 ? 8.758 -6.617 -8.953 1 95.19 71 ALA A CA 1
ATOM 552 C C . ALA A 1 71 ? 10.266 -6.418 -9.047 1 95.19 71 ALA A C 1
ATOM 554 O O . ALA A 1 71 ? 11.008 -6.742 -8.117 1 95.19 71 ALA A O 1
ATOM 555 N N . ALA A 1 72 ? 10.758 -5.879 -10.125 1 91.5 72 ALA A N 1
ATOM 556 C CA . ALA A 1 72 ? 12.172 -5.836 -10.492 1 91.5 72 ALA A CA 1
ATOM 557 C C . ALA A 1 72 ? 12.984 -5.047 -9.469 1 91.5 72 ALA A C 1
ATOM 559 O O . ALA A 1 72 ? 14.172 -5.305 -9.273 1 91.5 72 ALA A O 1
ATOM 560 N N . GLY A 1 73 ? 12.5 -4.227 -8.648 1 92.56 73 GLY A N 1
ATOM 561 C CA . GLY A 1 73 ? 13.25 -3.434 -7.684 1 92.56 73 GLY A CA 1
ATOM 562 C C . GLY A 1 73 ? 13.234 -4.035 -6.289 1 92.56 73 GLY A C 1
ATOM 563 O O . GLY A 1 73 ? 13.961 -3.57 -5.402 1 92.56 73 GLY A O 1
ATOM 564 N N . ARG A 1 74 ? 12.531 -5.113 -6.121 1 95.75 74 ARG A N 1
ATOM 565 C CA . ARG A 1 74 ? 12.43 -5.715 -4.793 1 95.75 74 ARG A CA 1
ATOM 566 C C . ARG A 1 74 ? 13.5 -6.781 -4.594 1 95.75 74 ARG A C 1
ATOM 568 O O . ARG A 1 74 ? 13.875 -7.48 -5.539 1 95.75 74 ARG A O 1
ATOM 575 N N . THR A 1 75 ? 13.969 -6.898 -3.33 1 97.38 75 THR A N 1
ATOM 576 C CA . THR A 1 75 ? 15.055 -7.812 -2.992 1 97.38 75 THR A CA 1
ATOM 577 C C . THR A 1 75 ? 14.508 -9.109 -2.402 1 97.38 75 THR A C 1
ATOM 579 O O . THR A 1 75 ? 15.266 -10.047 -2.148 1 97.38 75 THR A O 1
ATOM 582 N N . LYS A 1 76 ? 13.227 -9.148 -2.152 1 98.56 76 LYS A N 1
ATOM 583 C CA . LYS A 1 76 ? 12.586 -10.266 -1.459 1 98.56 76 LYS A CA 1
ATOM 584 C C . LYS A 1 76 ? 11.312 -10.703 -2.178 1 98.56 76 LYS A C 1
ATOM 586 O O . LYS A 1 76 ? 10.742 -9.938 -2.959 1 98.56 76 LYS A O 1
ATOM 591 N N . ILE A 1 77 ? 10.93 -11.961 -1.943 1 98.81 77 ILE A N 1
ATOM 592 C CA . ILE A 1 77 ? 9.57 -12.359 -2.297 1 98.81 77 ILE A CA 1
ATOM 593 C C . ILE A 1 77 ? 8.57 -11.656 -1.385 1 98.81 77 ILE A C 1
ATOM 595 O O . ILE A 1 77 ? 8.758 -11.609 -0.167 1 98.81 77 ILE A O 1
ATOM 599 N N . THR A 1 78 ? 7.559 -11.109 -2.01 1 98.81 78 THR A N 1
ATOM 600 C CA . THR A 1 78 ? 6.645 -10.305 -1.206 1 98.81 78 THR A CA 1
ATOM 601 C C . THR A 1 78 ? 5.195 -10.695 -1.483 1 98.81 78 THR A C 1
ATOM 603 O O . THR A 1 78 ? 4.574 -10.164 -2.408 1 98.81 78 THR A O 1
ATOM 606 N N . PRO A 1 79 ? 4.602 -11.617 -0.663 1 98.88 79 PRO A N 1
ATOM 607 C CA . PRO A 1 79 ? 3.146 -11.766 -0.705 1 98.88 79 PRO A CA 1
ATOM 608 C C . PRO A 1 79 ? 2.406 -10.477 -0.379 1 98.88 79 PRO A C 1
ATOM 610 O O . PRO A 1 79 ? 2.768 -9.773 0.57 1 98.88 79 PRO A O 1
ATOM 613 N N . GLU A 1 80 ? 1.466 -10.156 -1.216 1 98.81 80 GLU A N 1
ATOM 614 C CA . GLU A 1 80 ? 0.756 -8.891 -1.091 1 98.81 80 GLU A CA 1
ATOM 615 C C . GLU A 1 80 ? -0.402 -9 -0.102 1 98.81 80 GLU A C 1
ATOM 617 O O . GLU A 1 80 ? -1.211 -9.922 -0.187 1 98.81 80 GLU A O 1
ATOM 622 N N . ARG A 1 81 ? -0.506 -8.055 0.78 1 98.75 81 ARG A N 1
ATOM 623 C CA . ARG A 1 81 ? -1.534 -8.078 1.815 1 98.75 81 ARG A CA 1
ATOM 624 C C . ARG A 1 81 ? -2.881 -7.621 1.26 1 98.75 81 ARG A C 1
ATOM 626 O O . ARG A 1 81 ? -3.928 -8.125 1.67 1 98.75 81 ARG A O 1
ATOM 633 N N . ILE A 1 82 ? -2.816 -6.68 0.282 1 98.81 82 ILE A N 1
ATOM 634 C CA . ILE A 1 82 ? -4.062 -6.043 -0.123 1 98.81 82 ILE A CA 1
ATOM 635 C C . ILE A 1 82 ? -3.979 -5.629 -1.59 1 98.81 82 ILE A C 1
ATOM 637 O O . ILE A 1 82 ? -2.9 -5.293 -2.086 1 98.81 82 ILE A O 1
ATOM 641 N N . ALA A 1 83 ? -5.039 -5.707 -2.271 1 98.75 83 ALA A N 1
ATOM 642 C CA . ALA A 1 83 ? -5.273 -5.027 -3.543 1 98.75 83 ALA A CA 1
ATOM 643 C C . ALA A 1 83 ? -6.246 -3.865 -3.371 1 98.75 83 ALA A C 1
ATOM 645 O O . ALA A 1 83 ? -7.211 -3.961 -2.609 1 98.75 83 ALA A O 1
ATOM 646 N N . ILE A 1 84 ? -6.012 -2.805 -4.066 1 98.81 84 ILE A N 1
ATOM 647 C CA . ILE A 1 84 ? -6.848 -1.628 -3.859 1 98.81 84 ILE A CA 1
ATOM 648 C C . ILE A 1 84 ? -7.586 -1.288 -5.152 1 98.81 84 ILE A C 1
ATOM 650 O O . ILE A 1 84 ? -7.105 -1.587 -6.246 1 98.81 84 ILE A O 1
ATOM 654 N N . ASN A 1 85 ? -8.742 -0.633 -5.059 1 98.62 85 ASN A N 1
ATOM 655 C CA . ASN A 1 85 ? -9.633 -0.305 -6.164 1 98.62 85 ASN A CA 1
ATOM 656 C C . ASN A 1 85 ? -9.148 0.928 -6.926 1 98.62 85 ASN A C 1
ATOM 658 O O . ASN A 1 85 ? -9.844 1.944 -6.969 1 98.62 85 ASN A O 1
ATOM 662 N N . CYS A 1 86 ? -7.992 0.729 -7.562 1 98.25 86 CYS A N 1
ATOM 663 C CA . CYS A 1 86 ? -7.414 1.854 -8.289 1 98.25 86 CYS A CA 1
ATOM 664 C C . CYS A 1 86 ? -6.512 1.368 -9.414 1 98.25 86 CYS A C 1
ATOM 666 O O . CYS A 1 86 ? -5.703 0.456 -9.219 1 98.25 86 CYS A O 1
ATOM 668 N N . LYS A 1 87 ? -6.719 1.867 -10.594 1 96.25 87 LYS A N 1
ATOM 669 C CA . LYS A 1 87 ? -5.793 1.749 -11.719 1 96.25 87 LYS A CA 1
ATOM 670 C C . LYS A 1 87 ? -5.008 3.041 -11.922 1 96.25 87 LYS A C 1
ATOM 672 O O . LYS A 1 87 ? -5.594 4.098 -12.164 1 96.25 87 LYS A O 1
ATOM 677 N N . ASP A 1 88 ? -3.74 2.943 -11.75 1 94.88 88 ASP A N 1
ATOM 678 C CA . ASP A 1 88 ? -2.84 4.082 -11.898 1 94.88 88 ASP A CA 1
ATOM 679 C C . ASP A 1 88 ? -1.424 3.619 -12.234 1 94.88 88 ASP A C 1
ATOM 681 O O . ASP A 1 88 ? -0.861 2.768 -11.547 1 94.88 88 ASP A O 1
ATOM 685 N N . GLY A 1 89 ? -0.844 4.227 -13.266 1 88.88 89 GLY A N 1
ATOM 686 C CA . GLY A 1 89 ? 0.528 3.846 -13.562 1 88.88 89 GLY A CA 1
ATOM 687 C C . GLY A 1 89 ? 0.923 4.105 -15 1 88.88 89 GLY A C 1
ATOM 688 O O . GLY A 1 89 ? 0.227 4.82 -15.719 1 88.88 89 GLY A O 1
ATOM 689 N N . GLY A 1 90 ? 2.16 3.658 -15.32 1 85 90 GLY A N 1
ATOM 690 C CA . GLY A 1 90 ? 2.678 3.816 -16.672 1 85 90 GLY A CA 1
ATOM 691 C C . GLY A 1 90 ? 1.873 3.062 -17.719 1 85 90 GLY A C 1
ATOM 692 O O . GLY A 1 90 ? 0.892 2.393 -17.375 1 85 90 GLY A O 1
ATOM 693 N N . PRO A 1 91 ? 2.258 3.24 -18.969 1 88.19 91 PRO A N 1
ATOM 694 C CA . PRO A 1 91 ? 1.537 2.568 -20.062 1 88.19 91 PRO A CA 1
ATOM 695 C C . PRO A 1 91 ? 1.694 1.05 -20.016 1 88.19 91 PRO A C 1
ATOM 697 O O . PRO A 1 91 ? 2.758 0.544 -19.641 1 88.19 91 PRO A O 1
ATOM 700 N N . ASP A 1 92 ? 0.618 0.355 -20.422 1 86.81 92 ASP A N 1
ATOM 701 C CA . ASP A 1 92 ? 0.73 -1.085 -20.641 1 86.81 92 ASP A CA 1
ATOM 702 C C . ASP A 1 92 ? 1.291 -1.396 -22.016 1 86.81 92 ASP A C 1
ATOM 704 O O . ASP A 1 92 ? 1.801 -0.504 -22.703 1 86.81 92 ASP A O 1
ATOM 708 N N . ASN A 1 93 ? 1.363 -2.715 -22.328 1 86.75 93 ASN A N 1
ATOM 709 C CA . ASN A 1 93 ? 1.967 -3.131 -23.594 1 86.75 93 ASN A CA 1
ATOM 710 C C . ASN A 1 93 ? 1.204 -2.57 -24.781 1 86.75 93 ASN A C 1
ATOM 712 O O . ASN A 1 93 ? 1.714 -2.57 -25.906 1 86.75 93 ASN A O 1
ATOM 716 N N . ARG A 1 94 ? -0.083 -2.023 -24.562 1 88.38 94 ARG A N 1
ATOM 717 C CA . ARG A 1 94 ? -0.868 -1.404 -25.625 1 88.38 94 ARG A CA 1
ATOM 718 C C . ARG A 1 94 ? -0.75 0.115 -25.578 1 88.38 94 ARG A C 1
ATOM 720 O O . ARG A 1 94 ? -1.439 0.819 -26.312 1 88.38 94 ARG A O 1
ATOM 727 N N . GLY A 1 95 ? 0.05 0.624 -24.609 1 88.81 95 GLY A N 1
ATOM 728 C CA . GLY A 1 95 ? 0.259 2.059 -24.484 1 88.81 95 GLY A CA 1
ATOM 729 C C . GLY A 1 95 ? -0.805 2.748 -23.656 1 88.81 95 GLY A C 1
ATOM 730 O O . GLY A 1 95 ? -0.81 3.975 -23.531 1 88.81 95 GLY A O 1
ATOM 731 N N . VAL A 1 96 ? -1.679 1.993 -23.156 1 88.12 96 VAL A N 1
ATOM 732 C CA . VAL A 1 96 ? -2.77 2.559 -22.359 1 88.12 96 VAL A CA 1
ATOM 733 C C . VAL A 1 96 ? -2.26 2.947 -20.984 1 88.12 96 VAL A C 1
ATOM 735 O O . VAL A 1 96 ? -1.612 2.146 -20.297 1 88.12 96 VAL A O 1
ATOM 738 N N . ARG A 1 97 ? -2.512 4.211 -20.609 1 90.25 97 ARG A N 1
ATOM 739 C CA . ARG A 1 97 ? -2.168 4.723 -19.297 1 90.25 97 ARG A CA 1
ATOM 740 C C . ARG A 1 97 ? -3.422 5.023 -18.484 1 90.25 97 ARG A C 1
ATOM 742 O O . ARG A 1 97 ? -4.375 5.613 -19 1 90.25 97 ARG A O 1
ATOM 749 N N . MET A 1 98 ? -3.451 4.516 -17.312 1 91.88 98 MET A N 1
ATOM 750 C CA . MET A 1 98 ? -4.559 4.785 -16.406 1 91.88 98 MET A CA 1
ATOM 751 C C . MET A 1 98 ? -4.125 5.719 -15.281 1 91.88 98 MET A C 1
ATOM 753 O O . MET A 1 98 ? -2.953 5.742 -14.898 1 91.88 98 MET A O 1
ATOM 757 N N . GLN A 1 99 ? -5.027 6.594 -14.859 1 94.88 99 GLN A N 1
ATOM 758 C CA . GLN A 1 99 ? -4.746 7.512 -13.766 1 94.88 99 GLN A CA 1
ATOM 759 C C . GLN A 1 99 ? -5.93 7.605 -12.805 1 94.88 99 GLN A C 1
ATOM 761 O O . GLN A 1 99 ? -6.988 8.125 -13.172 1 94.88 99 GLN A O 1
ATOM 766 N N . ASP A 1 100 ? -5.738 7.109 -11.633 1 95.94 100 ASP A N 1
ATOM 767 C CA . ASP A 1 100 ? -6.68 7.27 -10.531 1 95.94 100 ASP A CA 1
ATOM 768 C C . ASP A 1 100 ? -8.062 6.734 -10.906 1 95.94 100 ASP A C 1
ATOM 770 O O . ASP A 1 100 ? -9.078 7.312 -10.523 1 95.94 100 ASP A O 1
ATOM 774 N N . GLU A 1 101 ? -8.148 5.66 -11.656 1 96.38 101 GLU A N 1
ATOM 775 C CA . GLU A 1 101 ? -9.43 5.09 -12.078 1 96.38 101 GLU A CA 1
ATOM 776 C C . GLU A 1 101 ? -9.797 3.873 -11.242 1 96.38 101 GLU A C 1
ATOM 778 O O . GLU A 1 101 ? -8.938 3.049 -10.914 1 96.38 101 GLU A O 1
ATOM 783 N N . PRO A 1 102 ? -11.07 3.805 -10.867 1 97.5 102 PRO A N 1
ATOM 784 C CA . PRO A 1 102 ? -11.469 2.602 -10.133 1 97.5 102 PRO A CA 1
ATOM 785 C C . PRO A 1 102 ? -11.445 1.346 -11.008 1 97.5 102 PRO A C 1
ATOM 787 O O . PRO A 1 102 ? -11.766 1.407 -12.195 1 97.5 102 PRO A O 1
ATOM 790 N N . ILE A 1 103 ? -11.062 0.254 -10.43 1 97.44 103 ILE A N 1
ATOM 791 C CA . ILE A 1 103 ? -11.18 -1.048 -11.078 1 97.44 103 ILE A CA 1
ATOM 792 C C . ILE A 1 103 ? -12.648 -1.447 -11.172 1 97.44 103 ILE A C 1
ATOM 794 O O . ILE A 1 103 ? -13.117 -1.87 -12.227 1 97.44 103 ILE A O 1
ATOM 798 N N . GLU A 1 104 ? -13.352 -1.311 -10.047 1 97.25 104 GLU A N 1
ATOM 799 C CA . GLU A 1 104 ? -14.789 -1.53 -9.914 1 97.25 104 GLU A CA 1
ATOM 800 C C . GLU A 1 104 ? -15.484 -0.297 -9.352 1 97.25 104 GLU A C 1
ATOM 802 O O . GLU A 1 104 ? -15.297 0.046 -8.18 1 97.25 104 GLU A O 1
ATOM 807 N N . ILE A 1 105 ? -16.297 0.362 -10.102 1 96.19 105 ILE A N 1
ATOM 808 C CA . ILE A 1 105 ? -16.922 1.644 -9.773 1 96.19 105 ILE A CA 1
ATOM 809 C C . ILE A 1 105 ? -17.609 1.551 -8.414 1 96.19 105 ILE A C 1
ATOM 811 O O . ILE A 1 105 ? -17.469 2.451 -7.582 1 96.19 105 ILE A O 1
ATOM 815 N N . ASP A 1 106 ? -18.266 0.468 -8.109 1 95.12 106 ASP A N 1
ATOM 816 C C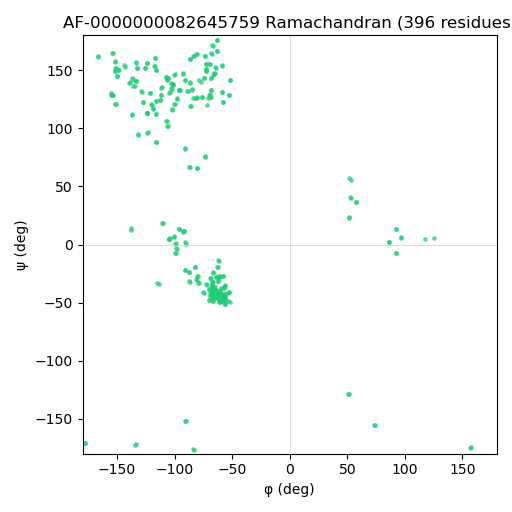A . ASP A 1 106 ? -19.016 0.356 -6.859 1 95.12 106 ASP A CA 1
ATOM 817 C C . ASP A 1 106 ? -18.359 -0.634 -5.906 1 95.12 106 ASP A C 1
ATOM 819 O O . ASP A 1 106 ? -19 -1.138 -4.98 1 95.12 106 ASP A O 1
ATOM 823 N N . GLY A 1 107 ? -17.078 -0.912 -6.164 1 97.56 107 GLY A N 1
ATOM 824 C CA . GLY A 1 107 ? -16.391 -1.863 -5.312 1 97.56 107 GLY A CA 1
ATOM 825 C C . GLY A 1 107 ? -15.773 -1.225 -4.078 1 97.56 107 GLY A C 1
ATOM 826 O O . GLY A 1 107 ? -15.641 -0.002 -4.012 1 97.56 107 GLY A O 1
ATOM 827 N N . PRO A 1 108 ? -15.508 -2.045 -3.084 1 98.12 108 PRO A N 1
ATOM 828 C CA . PRO A 1 108 ? -14.852 -1.499 -1.898 1 98.12 108 PRO A CA 1
ATOM 829 C C . PRO A 1 108 ? -13.453 -0.956 -2.201 1 98.12 108 PRO A C 1
ATOM 831 O O . PRO A 1 108 ? -12.891 -1.236 -3.264 1 98.12 108 PRO A O 1
ATOM 834 N N . ALA A 1 109 ? -12.859 -0.198 -1.281 1 98.44 109 ALA A N 1
ATOM 835 C CA . ALA A 1 109 ? -11.555 0.437 -1.46 1 98.44 109 ALA A CA 1
ATOM 836 C C . ALA A 1 109 ? -10.461 -0.607 -1.656 1 98.44 109 ALA A C 1
ATOM 838 O O . ALA A 1 109 ? -9.461 -0.345 -2.326 1 98.44 109 ALA A O 1
ATOM 839 N N . GLY A 1 110 ? -10.625 -1.739 -1.062 1 98.5 110 GLY A N 1
ATOM 840 C CA . GLY A 1 110 ? -9.625 -2.783 -1.209 1 98.5 110 GLY A CA 1
ATOM 841 C C . GLY A 1 110 ? -10.102 -4.141 -0.722 1 98.5 110 GLY A C 1
ATOM 842 O O . GLY A 1 110 ? -11.141 -4.238 -0.069 1 98.5 110 GLY A O 1
ATOM 843 N N . TYR A 1 111 ? -9.438 -5.176 -1.136 1 98.69 111 TYR A N 1
ATOM 844 C CA . TYR A 1 111 ? -9.602 -6.543 -0.65 1 98.69 111 TYR A CA 1
ATOM 845 C C . TYR A 1 111 ? -8.297 -7.082 -0.082 1 98.69 111 TYR A C 1
ATOM 847 O O . TYR A 1 111 ? -7.242 -6.961 -0.713 1 98.69 111 TYR A O 1
ATOM 855 N N . PHE A 1 112 ? -8.398 -7.637 1.129 1 98.62 112 PHE A N 1
ATOM 856 C CA . PHE A 1 112 ? -7.227 -8.336 1.645 1 98.62 112 PHE A CA 1
ATOM 857 C C . PHE A 1 112 ? -7.039 -9.672 0.944 1 98.62 112 PHE A C 1
ATOM 859 O O . PHE A 1 112 ? -8.016 -10.328 0.577 1 98.62 112 PHE A O 1
ATOM 866 N N . SER A 1 113 ? -5.77 -10.016 0.729 1 98.62 113 SER A N 1
ATOM 867 C CA . SER A 1 113 ? -5.457 -11.391 0.336 1 98.62 113 SER A CA 1
ATOM 868 C C . SER A 1 113 ? -6.086 -12.398 1.294 1 98.62 113 SER A C 1
ATOM 870 O O . SER A 1 113 ? -6.094 -12.188 2.508 1 98.62 113 SER A O 1
ATOM 872 N N . THR A 1 114 ? -6.586 -13.516 0.77 1 98.38 114 THR A N 1
ATOM 873 C CA . THR A 1 114 ? -7.09 -14.594 1.618 1 98.38 114 THR A CA 1
ATOM 874 C C . THR A 1 114 ? -6.105 -15.758 1.654 1 98.38 114 THR A C 1
ATOM 876 O O . THR A 1 114 ? -6.414 -16.828 2.191 1 98.38 114 THR A O 1
ATOM 879 N N . LEU A 1 115 ? -4.945 -15.578 1.024 1 98.5 115 LEU A N 1
ATOM 880 C CA . LEU A 1 115 ? -3.85 -16.531 1.156 1 98.5 115 LEU A CA 1
ATOM 881 C C . LEU A 1 115 ? -3.203 -16.438 2.533 1 98.5 115 LEU A C 1
ATOM 883 O O . LEU A 1 115 ? -3.266 -15.383 3.178 1 98.5 115 LEU A O 1
ATOM 887 N N . PRO A 1 116 ? -2.646 -17.5 3.037 1 98.25 116 PRO A N 1
ATOM 888 C CA . PRO A 1 116 ? -1.902 -17.422 4.297 1 98.25 116 PRO A CA 1
ATOM 889 C C . PRO A 1 116 ? -0.546 -16.734 4.141 1 98.25 116 PRO A C 1
ATOM 891 O O . PRO A 1 116 ? 0.495 -17.391 4.293 1 98.25 116 PRO A O 1
ATOM 894 N N . ILE A 1 117 ? -0.535 -15.422 4.012 1 98.44 117 ILE A N 1
ATOM 895 C CA . ILE A 1 117 ? 0.65 -14.688 3.582 1 98.44 117 ILE A CA 1
ATOM 896 C C . ILE A 1 117 ? 1.687 -14.68 4.703 1 98.44 117 ILE A C 1
ATOM 898 O O . ILE A 1 117 ? 2.891 -14.695 4.445 1 98.44 117 ILE A O 1
ATOM 902 N N . ARG A 1 118 ? 1.275 -14.617 5.984 1 98 118 ARG A N 1
ATOM 903 C CA . ARG A 1 118 ? 2.219 -14.727 7.094 1 98 118 ARG A CA 1
ATOM 904 C C . ARG A 1 118 ? 2.912 -16.078 7.094 1 98 118 ARG A C 1
ATOM 906 O O . ARG A 1 118 ? 4.125 -16.172 7.301 1 98 118 ARG A O 1
ATOM 913 N N . ARG A 1 119 ? 2.168 -17.125 6.883 1 98.25 119 ARG A N 1
ATOM 914 C CA . ARG A 1 119 ? 2.748 -18.453 6.793 1 98.25 119 ARG A CA 1
ATOM 915 C C . ARG A 1 119 ? 3.717 -18.562 5.621 1 98.25 119 ARG A C 1
ATOM 917 O O . ARG A 1 119 ? 4.789 -19.156 5.746 1 98.25 119 ARG A O 1
ATOM 924 N N . PHE A 1 120 ? 3.316 -17.984 4.422 1 98.69 120 PHE A N 1
ATOM 925 C CA . PHE A 1 120 ? 4.211 -17.953 3.271 1 98.69 120 PHE A CA 1
ATOM 926 C C . PHE A 1 120 ? 5.559 -17.359 3.65 1 98.69 120 PHE A C 1
ATOM 928 O O . PHE A 1 120 ? 6.605 -17.953 3.4 1 98.69 120 PHE A O 1
ATOM 935 N N . VAL A 1 121 ? 5.543 -16.188 4.316 1 98.75 121 VAL A N 1
ATOM 936 C CA . VAL A 1 121 ? 6.758 -15.461 4.66 1 98.75 121 VAL A CA 1
ATOM 937 C C . VAL A 1 121 ? 7.582 -16.266 5.66 1 98.75 121 VAL A C 1
ATOM 939 O O . VAL A 1 121 ? 8.797 -16.406 5.504 1 98.75 121 VAL A O 1
ATOM 942 N N . ASN A 1 122 ? 6.902 -16.797 6.652 1 98.38 122 ASN A N 1
ATOM 943 C CA . ASN A 1 122 ? 7.609 -17.578 7.664 1 98.38 122 ASN A CA 1
ATOM 944 C C . ASN A 1 122 ? 8.312 -18.797 7.055 1 98.38 122 ASN A C 1
ATOM 946 O O . ASN A 1 122 ? 9.5 -19.016 7.309 1 98.38 122 ASN A O 1
ATOM 950 N N . VAL A 1 123 ? 7.641 -19.547 6.238 1 98.31 123 VAL A N 1
ATOM 951 C CA . VAL A 1 123 ? 8.203 -20.766 5.676 1 98.31 123 VAL A CA 1
ATOM 952 C C . VAL A 1 123 ? 9.336 -20.422 4.715 1 98.31 123 VAL A C 1
ATOM 954 O O . VAL A 1 123 ? 10.359 -21.109 4.668 1 98.31 123 VAL A O 1
ATOM 957 N N . LEU A 1 124 ? 9.172 -19.359 3.924 1 98.75 124 LEU A N 1
ATOM 958 C CA . LEU A 1 124 ? 10.219 -18.922 3.008 1 98.75 124 LEU A CA 1
ATOM 959 C C . LEU A 1 124 ? 11.484 -18.547 3.768 1 98.75 124 LEU A C 1
ATOM 961 O O . LEU A 1 124 ? 12.57 -19.047 3.457 1 98.75 124 LEU A O 1
ATOM 965 N N . ASN A 1 125 ? 11.336 -17.734 4.789 1 98.69 125 ASN A N 1
ATOM 966 C CA . ASN A 1 125 ? 12.492 -17.328 5.578 1 98.69 125 ASN A CA 1
ATOM 967 C C . ASN A 1 125 ? 13.148 -18.516 6.266 1 98.69 125 ASN A C 1
ATOM 969 O O . ASN A 1 125 ? 14.375 -18.609 6.32 1 98.69 125 ASN A O 1
ATOM 973 N N . GLU A 1 126 ? 12.391 -19.438 6.773 1 98.44 126 GLU A N 1
ATOM 974 C CA . GLU A 1 126 ? 12.898 -20.641 7.418 1 98.44 126 GLU A CA 1
ATOM 975 C C . GLU A 1 126 ? 13.695 -21.5 6.434 1 98.44 126 GLU A C 1
ATOM 977 O O . GLU A 1 126 ? 14.609 -22.219 6.836 1 98.44 126 GLU A O 1
ATOM 982 N N . ASN A 1 127 ? 13.359 -21.391 5.176 1 98.38 127 ASN A N 1
ATOM 983 C CA . ASN A 1 127 ? 14.008 -22.219 4.16 1 98.38 127 ASN A CA 1
ATOM 984 C C . ASN A 1 127 ? 15.086 -21.438 3.412 1 98.38 127 ASN A C 1
ATOM 986 O O . ASN A 1 127 ? 15.555 -21.875 2.359 1 98.38 127 ASN A O 1
ATOM 990 N N . GLY A 1 128 ? 15.398 -20.25 3.816 1 98.19 128 GLY A N 1
ATOM 991 C CA . GLY A 1 128 ? 16.516 -19.5 3.283 1 98.19 128 GLY A CA 1
ATOM 992 C C . GLY A 1 128 ? 16.141 -18.594 2.127 1 98.19 128 GLY A C 1
ATOM 993 O O . GLY A 1 128 ? 17.016 -18.109 1.394 1 98.19 128 GLY A O 1
ATOM 994 N N . TYR A 1 129 ? 14.859 -18.359 1.889 1 98.69 129 TYR A N 1
ATOM 995 C CA . TYR A 1 129 ? 14.375 -17.453 0.857 1 98.69 129 TYR A CA 1
ATOM 996 C C . TYR A 1 129 ? 13.828 -16.172 1.475 1 98.69 129 TYR A C 1
ATOM 998 O O . TYR A 1 129 ? 12.688 -16.141 1.954 1 98.69 129 TYR A O 1
ATOM 1006 N N . PRO A 1 130 ? 14.586 -15.055 1.443 1 98.69 130 PRO A N 1
ATOM 1007 C CA . PRO A 1 130 ? 14.125 -13.805 2.051 1 98.69 130 PRO A CA 1
ATOM 1008 C C . PRO A 1 130 ? 12.734 -13.391 1.567 1 98.69 130 PRO A C 1
ATOM 1010 O O . PRO A 1 130 ? 12.477 -13.375 0.361 1 98.69 130 PRO A O 1
ATOM 1013 N N . ALA A 1 131 ? 11.875 -13.117 2.5 1 98.81 131 ALA A N 1
ATOM 1014 C CA . ALA A 1 131 ? 10.492 -12.766 2.184 1 98.81 131 ALA A CA 1
ATOM 1015 C C . ALA A 1 131 ? 9.93 -11.797 3.213 1 98.81 131 ALA A C 1
ATOM 1017 O O . ALA A 1 131 ? 10.383 -11.758 4.359 1 98.81 131 ALA A O 1
ATOM 1018 N N . GLN A 1 132 ? 9.07 -11.008 2.826 1 98.38 132 GLN A N 1
ATOM 1019 C CA . GLN A 1 132 ? 8.352 -10.086 3.697 1 98.38 132 GLN A CA 1
ATOM 1020 C C . GLN A 1 132 ? 6.965 -9.773 3.135 1 98.38 132 GLN A C 1
ATOM 1022 O O . GLN A 1 132 ? 6.766 -9.789 1.919 1 98.38 132 GLN A O 1
ATOM 1027 N N . ILE A 1 133 ? 6 -9.508 3.984 1 98.38 133 ILE A N 1
ATOM 1028 C CA . ILE A 1 133 ? 4.672 -9.109 3.531 1 98.38 133 ILE A CA 1
ATOM 1029 C C . ILE A 1 133 ? 4.734 -7.703 2.932 1 98.38 133 ILE A C 1
ATOM 1031 O O . ILE A 1 133 ? 5.398 -6.816 3.479 1 98.38 133 ILE A O 1
ATOM 1035 N N . SER A 1 134 ? 4.215 -7.547 1.759 1 98.25 134 SER A N 1
ATOM 1036 C CA . SER A 1 134 ? 4.062 -6.234 1.142 1 98.25 134 SER A CA 1
ATOM 1037 C C . SER A 1 134 ? 2.666 -5.668 1.38 1 98.25 134 SER A C 1
ATOM 1039 O O . SER A 1 134 ? 1.668 -6.363 1.186 1 98.25 134 SER A O 1
ATOM 1041 N N . ASN A 1 135 ? 2.57 -4.434 1.777 1 97.5 135 ASN A N 1
ATOM 1042 C CA . ASN A 1 135 ? 1.287 -3.809 2.084 1 97.5 135 ASN A CA 1
ATOM 1043 C C . ASN A 1 135 ? 0.751 -3.016 0.894 1 97.5 135 ASN A C 1
ATOM 1045 O O . ASN A 1 135 ? -0.165 -2.207 1.044 1 97.5 135 ASN A O 1
ATOM 1049 N N . THR A 1 136 ? 1.399 -3.268 -0.286 1 96.69 136 THR A N 1
ATOM 1050 C CA . THR A 1 136 ? 0.888 -2.637 -1.498 1 96.69 136 THR A CA 1
ATOM 1051 C C . THR A 1 136 ? 1.246 -3.461 -2.73 1 96.69 136 THR A C 1
ATOM 1053 O O . THR A 1 136 ? 2.416 -3.787 -2.947 1 96.69 136 THR A O 1
ATOM 1056 N N . ALA A 1 137 ? 0.27 -3.75 -3.527 1 96 137 ALA A N 1
ATOM 1057 C CA . ALA A 1 137 ? 0.486 -4.383 -4.828 1 96 137 ALA A CA 1
ATOM 1058 C C . ALA A 1 137 ? 0.641 -3.34 -5.926 1 96 137 ALA A C 1
ATOM 1060 O O . ALA A 1 137 ? 0.574 -3.664 -7.117 1 96 137 ALA A O 1
ATOM 1061 N N . GLY A 1 138 ? 0.807 -2.066 -5.465 1 95.12 138 GLY A N 1
ATOM 1062 C CA . GLY A 1 138 ? 0.801 -0.981 -6.434 1 95.12 138 GLY A CA 1
ATOM 1063 C C . GLY A 1 138 ? -0.581 -0.677 -6.98 1 95.12 138 GLY A C 1
ATOM 1064 O O . GLY A 1 138 ? -1.583 -0.856 -6.285 1 95.12 138 GLY A O 1
ATOM 1065 N N . THR A 1 139 ? -0.63 -0.118 -8.156 1 96 139 THR A N 1
ATOM 1066 C CA . THR A 1 139 ? -1.892 0.243 -8.789 1 96 139 THR A CA 1
ATOM 1067 C C . THR A 1 139 ? -1.869 -0.115 -10.273 1 96 139 THR A C 1
ATOM 1069 O O . THR A 1 139 ? -2.721 0.34 -11.039 1 96 139 THR A O 1
ATOM 1072 N N . TYR A 1 140 ? -0.859 -0.903 -10.617 1 92.75 140 TYR A N 1
ATOM 1073 C CA . TYR A 1 140 ? -0.726 -1.34 -12 1 92.75 140 TYR A CA 1
ATOM 1074 C C . TYR A 1 140 ? -1.462 -2.654 -12.234 1 92.75 140 TYR A C 1
ATOM 1076 O O . TYR A 1 140 ? -2.479 -2.926 -11.586 1 92.75 140 TYR A O 1
ATOM 1084 N N . LEU A 1 141 ? -0.999 -3.455 -13.188 1 93.06 141 LEU A N 1
ATOM 1085 C CA . LEU A 1 141 ? -1.722 -4.621 -13.68 1 93.06 141 LEU A CA 1
ATOM 1086 C C . LEU A 1 141 ? -1.816 -5.699 -12.602 1 93.06 141 LEU A C 1
ATOM 1088 O O . LEU A 1 141 ? -2.828 -6.395 -12.5 1 93.06 141 LEU A O 1
ATOM 1092 N N . CYS A 1 142 ? -0.753 -5.824 -11.828 1 96.88 142 CYS A N 1
ATOM 1093 C CA . CYS A 1 142 ? -0.784 -6.84 -10.781 1 96.88 142 CYS A CA 1
ATOM 1094 C C . CYS A 1 142 ? -1.896 -6.555 -9.781 1 96.88 142 CYS A C 1
ATOM 1096 O O . CYS A 1 142 ? -2.641 -7.457 -9.398 1 96.88 142 CYS A O 1
ATOM 1098 N N . ASN A 1 143 ? -1.98 -5.332 -9.375 1 98 143 ASN A N 1
ATOM 1099 C CA . ASN A 1 143 ? -3.068 -4.914 -8.5 1 98 143 ASN A CA 1
ATOM 1100 C C . ASN A 1 143 ? -4.43 -5.137 -9.148 1 98 143 ASN A C 1
ATOM 1102 O O . ASN A 1 143 ? -5.363 -5.609 -8.5 1 98 143 ASN A O 1
ATOM 1106 N N . ASN A 1 144 ? -4.516 -4.773 -10.414 1 97.81 144 ASN A N 1
ATOM 1107 C CA . ASN A 1 144 ? -5.758 -4.926 -11.164 1 97.81 144 ASN A CA 1
ATOM 1108 C C . ASN A 1 144 ? -6.219 -6.383 -11.188 1 97.81 144 ASN A C 1
ATOM 1110 O O . ASN A 1 144 ? -7.391 -6.672 -10.953 1 97.81 144 ASN A O 1
ATOM 1114 N N . VAL A 1 145 ? -5.332 -7.258 -11.43 1 98.25 145 VAL A N 1
ATOM 1115 C CA . VAL A 1 145 ? -5.637 -8.68 -11.492 1 98.25 145 VAL A CA 1
ATOM 1116 C C . VAL A 1 145 ? -6.047 -9.18 -10.102 1 98.25 145 VAL A C 1
ATOM 1118 O O . VAL A 1 145 ? -7.082 -9.836 -9.953 1 98.25 145 VAL A O 1
ATOM 1121 N N . MET A 1 146 ? -5.266 -8.852 -9.094 1 98.75 146 MET A N 1
ATOM 1122 C CA . MET A 1 146 ? -5.539 -9.297 -7.734 1 98.75 146 MET A CA 1
ATOM 1123 C C . MET A 1 146 ? -6.902 -8.797 -7.262 1 98.75 146 MET A C 1
ATOM 1125 O O . MET A 1 146 ? -7.715 -9.586 -6.77 1 98.75 146 MET A O 1
ATOM 1129 N N . TYR A 1 147 ? -7.168 -7.523 -7.449 1 98.75 147 TYR A N 1
ATOM 1130 C CA . TYR A 1 147 ? -8.43 -6.938 -7.02 1 98.75 147 TYR A CA 1
ATOM 1131 C C . TYR A 1 147 ? -9.609 -7.602 -7.723 1 98.75 147 TYR A C 1
ATOM 1133 O O . TYR A 1 147 ? -10.609 -7.934 -7.09 1 98.75 147 TYR A O 1
ATOM 1141 N N . SER A 1 148 ? -9.477 -7.785 -9.031 1 98.5 148 SER A N 1
ATOM 1142 C CA . SER A 1 148 ? -10.57 -8.297 -9.852 1 98.5 148 SER A CA 1
ATOM 1143 C C . SER A 1 148 ? -10.945 -9.719 -9.445 1 98.5 148 SER A C 1
ATOM 1145 O O . SER A 1 148 ? -12.125 -10.047 -9.336 1 98.5 148 SER A O 1
ATOM 1147 N N . ILE A 1 149 ? -9.945 -10.562 -9.25 1 98.56 149 ILE A N 1
ATOM 1148 C CA . ILE A 1 149 ? -10.227 -11.938 -8.875 1 98.56 149 ILE A CA 1
ATOM 1149 C C . ILE A 1 149 ? -10.852 -11.977 -7.48 1 98.56 149 ILE A C 1
ATOM 1151 O O . ILE A 1 149 ? -11.805 -12.719 -7.242 1 98.56 149 ILE A O 1
ATOM 1155 N N . LEU A 1 150 ? -10.344 -11.172 -6.547 1 98.75 150 LEU A N 1
ATOM 1156 C CA . LEU A 1 150 ? -10.898 -11.117 -5.199 1 98.75 150 LEU A CA 1
ATOM 1157 C C . LEU A 1 150 ? -12.32 -10.555 -5.219 1 98.75 150 LEU A C 1
ATOM 1159 O O . LEU A 1 150 ? -13.188 -11.031 -4.484 1 98.75 150 LEU A O 1
ATOM 1163 N N . HIS A 1 151 ? -12.516 -9.562 -6.051 1 98.56 151 HIS A N 1
ATOM 1164 C CA . HIS A 1 151 ? -13.859 -9.008 -6.199 1 98.56 151 HIS A CA 1
ATOM 1165 C C . HIS A 1 151 ? -14.844 -10.078 -6.664 1 98.56 151 HIS A C 1
ATOM 1167 O O . HIS A 1 151 ? -15.953 -10.188 -6.121 1 98.56 151 HIS A O 1
ATOM 1173 N N . LYS A 1 152 ? -14.43 -10.828 -7.695 1 98 152 LYS A N 1
ATOM 1174 C CA . LYS A 1 152 ? -15.258 -11.914 -8.211 1 98 152 LYS A CA 1
ATOM 1175 C C . LYS A 1 152 ? -15.594 -12.922 -7.117 1 98 152 LYS A C 1
ATOM 1177 O O . LYS A 1 152 ? -16.75 -13.289 -6.938 1 98 152 LYS A O 1
ATOM 1182 N N . ILE A 1 153 ? -14.664 -13.305 -6.363 1 98.19 153 ILE A N 1
ATOM 1183 C CA . ILE A 1 153 ? -14.805 -14.32 -5.324 1 98.19 153 ILE A CA 1
ATOM 1184 C C . ILE A 1 153 ? -15.727 -13.805 -4.223 1 98.19 153 ILE A C 1
ATOM 1186 O O . ILE A 1 153 ? -16.656 -14.508 -3.805 1 98.19 153 ILE A O 1
ATOM 1190 N N . TYR A 1 154 ? -15.492 -12.562 -3.785 1 97.38 154 TYR A N 1
ATOM 1191 C CA . TYR A 1 154 ? -16.281 -11.977 -2.701 1 97.38 154 TYR A CA 1
ATOM 1192 C C . TYR A 1 154 ? -17.719 -11.719 -3.145 1 97.38 154 TYR A C 1
ATOM 1194 O O . TYR A 1 154 ? -18.656 -12.016 -2.41 1 97.38 154 TYR A O 1
ATOM 1202 N N . SER A 1 155 ? -17.844 -11.18 -4.324 1 97.06 155 SER A N 1
ATOM 1203 C CA . SER A 1 155 ? -19.172 -10.797 -4.816 1 97.06 155 SER A CA 1
ATOM 1204 C C . SER A 1 155 ? -20.062 -12.023 -4.988 1 97.06 155 SER A C 1
ATOM 1206 O O . SER A 1 155 ? -21.281 -11.93 -4.848 1 97.06 155 SER A O 1
ATOM 1208 N N . GLU A 1 156 ? -19.453 -13.148 -5.242 1 97.38 156 GLU A N 1
ATOM 1209 C CA . GLU A 1 156 ? -20.219 -14.367 -5.461 1 97.38 156 GLU A CA 1
ATOM 1210 C C . GLU A 1 156 ? -20.172 -15.281 -4.238 1 97.38 156 GLU A C 1
ATOM 1212 O O . GLU A 1 156 ? -20.656 -16.406 -4.281 1 97.38 156 GLU A O 1
ATOM 1217 N N . ASN A 1 157 ? -19.578 -14.812 -3.193 1 96.81 157 ASN A N 1
ATOM 1218 C CA . ASN A 1 157 ? -19.453 -15.57 -1.948 1 96.81 157 ASN A CA 1
ATOM 1219 C C . ASN A 1 157 ? -18.859 -16.953 -2.188 1 96.81 157 ASN A C 1
ATOM 1221 O O . ASN A 1 157 ? -19.422 -17.953 -1.729 1 96.81 157 ASN A O 1
ATOM 1225 N N . ARG A 1 158 ? -17.859 -16.938 -3.068 1 96.5 158 ARG A N 1
ATOM 1226 C CA . ARG A 1 158 ? -17.156 -18.203 -3.34 1 96.5 158 ARG A CA 1
ATOM 1227 C C . ARG A 1 158 ? -16.172 -18.516 -2.229 1 96.5 158 ARG A C 1
ATOM 1229 O O . ARG A 1 158 ? -15.531 -17.625 -1.676 1 96.5 158 ARG A O 1
ATOM 1236 N N . ASN A 1 159 ? -16.109 -19.797 -1.904 1 96.69 159 ASN A N 1
ATOM 1237 C CA . ASN A 1 159 ? -15.141 -20.266 -0.922 1 96.69 159 ASN A CA 1
ATOM 1238 C C . ASN A 1 159 ? -13.805 -20.594 -1.574 1 96.69 159 ASN A C 1
ATOM 1240 O O . ASN A 1 159 ? -13.43 -21.766 -1.68 1 96.69 159 ASN A O 1
ATOM 1244 N N . VAL A 1 160 ? -13.086 -19.672 -2.092 1 98.12 160 VAL A N 1
ATOM 1245 C CA . VAL A 1 160 ? -11.812 -19.781 -2.795 1 98.12 160 VAL A CA 1
ATOM 1246 C C . VAL A 1 160 ? -10.797 -18.812 -2.191 1 98.12 160 VAL A C 1
ATOM 1248 O O . VAL A 1 160 ? -11.141 -17.672 -1.886 1 98.12 160 VAL A O 1
ATOM 1251 N N . ARG A 1 161 ? -9.625 -19.297 -1.906 1 98.44 161 ARG A N 1
ATOM 1252 C CA . ARG A 1 161 ? -8.547 -18.422 -1.468 1 98.44 161 ARG A CA 1
ATOM 1253 C C . ARG A 1 161 ? -7.797 -17.844 -2.66 1 98.44 161 ARG A C 1
ATOM 1255 O O . ARG A 1 161 ? -7.594 -18.516 -3.668 1 98.44 161 ARG A O 1
ATOM 1262 N N . ALA A 1 162 ? -7.457 -16.562 -2.566 1 98.81 162 ALA A N 1
ATOM 1263 C CA . ALA A 1 162 ? -6.766 -15.93 -3.689 1 98.81 162 ALA A CA 1
ATOM 1264 C C . ALA A 1 162 ? -5.863 -14.797 -3.213 1 98.81 162 ALA A C 1
ATOM 1266 O O . ALA A 1 162 ? -6.121 -14.188 -2.174 1 98.81 162 ALA A O 1
ATOM 1267 N N . GLY A 1 163 ? -4.863 -14.586 -3.951 1 98.75 163 GLY A N 1
ATOM 1268 C CA . GLY A 1 163 ? -3.949 -13.484 -3.68 1 98.75 163 GLY A CA 1
ATOM 1269 C C . GLY A 1 163 ? -2.838 -13.367 -4.707 1 98.75 163 GLY A C 1
ATOM 1270 O O . GLY A 1 163 ? -2.932 -13.93 -5.797 1 98.75 163 GLY A O 1
ATOM 1271 N N . PHE A 1 164 ? -1.901 -12.516 -4.406 1 98.88 164 PHE A N 1
ATOM 1272 C CA . PHE A 1 164 ? -0.829 -12.148 -5.324 1 98.88 164 PHE A CA 1
ATOM 1273 C C . PHE A 1 164 ? 0.522 -12.18 -4.617 1 98.88 164 PHE A C 1
ATOM 1275 O O . PHE A 1 164 ? 0.631 -11.797 -3.453 1 98.88 164 PHE A O 1
ATOM 1282 N N . VAL A 1 165 ? 1.524 -12.656 -5.297 1 98.94 165 VAL A N 1
ATOM 1283 C CA . VAL A 1 165 ? 2.895 -12.688 -4.801 1 98.94 165 VAL A CA 1
ATOM 1284 C C . VAL A 1 165 ? 3.832 -12.039 -5.812 1 98.94 165 VAL A C 1
ATOM 1286 O O . VAL A 1 165 ? 3.875 -12.438 -6.977 1 98.94 165 VAL A O 1
ATOM 1289 N N . HIS A 1 166 ? 4.516 -11.047 -5.375 1 98.88 166 HIS A N 1
ATOM 1290 C CA . HIS A 1 166 ? 5.566 -10.477 -6.211 1 98.88 166 HIS A CA 1
ATOM 1291 C C . HIS A 1 166 ? 6.906 -11.148 -5.945 1 98.88 166 HIS A C 1
ATOM 1293 O O . HIS A 1 166 ? 7.242 -11.438 -4.797 1 98.88 166 HIS A O 1
ATOM 1299 N N . ILE A 1 167 ? 7.633 -11.336 -6.953 1 98.56 167 ILE A N 1
ATOM 1300 C CA . ILE A 1 167 ? 8.945 -11.961 -6.836 1 98.56 167 ILE A CA 1
ATOM 1301 C C . ILE A 1 167 ? 10.008 -11.039 -7.434 1 98.56 167 ILE A C 1
ATOM 1303 O O . ILE A 1 167 ? 9.711 -10.211 -8.289 1 98.56 167 ILE A O 1
ATOM 1307 N N . PRO A 1 168 ? 11.273 -11.195 -7.004 1 97.81 168 PRO A N 1
ATOM 1308 C CA . PRO A 1 168 ? 12.383 -10.43 -7.586 1 97.81 168 PRO A CA 1
ATOM 1309 C C . PRO A 1 168 ? 12.664 -10.82 -9.039 1 97.81 168 PRO A C 1
ATOM 1311 O O . PRO A 1 168 ? 12.094 -11.789 -9.539 1 97.81 168 PRO A O 1
ATOM 1314 N N . ALA A 1 169 ? 13.539 -10.016 -9.633 1 96.94 169 ALA A N 1
ATOM 1315 C CA . ALA A 1 169 ? 14 -10.328 -10.984 1 96.94 169 ALA A CA 1
ATOM 1316 C C . ALA A 1 169 ? 14.891 -11.562 -10.984 1 96.94 169 ALA A C 1
ATOM 1318 O O . ALA A 1 169 ? 15.43 -11.953 -9.945 1 96.94 169 ALA A O 1
ATOM 1319 N N . SER A 1 170 ? 14.93 -12.172 -12.102 1 96.94 170 SER A N 1
ATOM 1320 C CA . SER A 1 170 ? 15.883 -13.258 -12.289 1 96.94 170 SER A CA 1
ATOM 1321 C C . SER A 1 170 ? 17.266 -12.727 -12.625 1 96.94 170 SER A C 1
ATOM 1323 O O . SER A 1 170 ? 17.422 -11.586 -13.055 1 96.94 170 SER A O 1
ATOM 1325 N N . HIS A 1 171 ? 18.281 -13.602 -12.484 1 96.25 171 HIS A N 1
ATOM 1326 C CA . HIS A 1 171 ? 19.625 -13.234 -12.883 1 96.25 171 HIS A CA 1
ATOM 1327 C C . HIS A 1 171 ? 19.688 -12.82 -14.352 1 96.25 171 HIS A C 1
ATOM 1329 O O . HIS A 1 171 ? 20.391 -11.875 -14.711 1 96.25 171 HIS A O 1
ATOM 1335 N N . GLU A 1 172 ? 18.906 -13.508 -15.102 1 94.31 172 GLU A N 1
ATOM 1336 C CA . GLU A 1 172 ? 18.875 -13.203 -16.531 1 94.31 172 GLU A CA 1
ATOM 1337 C C . GLU A 1 172 ? 18.453 -11.758 -16.766 1 94.31 172 GLU A C 1
ATOM 1339 O O . GLU A 1 172 ? 19.062 -11.055 -17.578 1 94.31 172 GLU A O 1
ATOM 1344 N N . LEU A 1 173 ? 17.5 -11.281 -16.062 1 93.75 173 LEU A N 1
ATOM 1345 C CA . LEU A 1 173 ? 17.016 -9.914 -16.188 1 93.75 173 LEU A CA 1
ATOM 1346 C C . LEU A 1 173 ? 18.031 -8.922 -15.656 1 93.75 173 LEU A C 1
ATOM 1348 O O . LEU A 1 173 ? 18.219 -7.848 -16.234 1 93.75 173 LEU A O 1
ATOM 1352 N N . ALA A 1 174 ? 18.625 -9.305 -14.609 1 93.19 174 ALA A N 1
ATOM 1353 C CA . ALA A 1 174 ? 19.578 -8.398 -13.977 1 93.19 174 ALA A CA 1
ATOM 1354 C C . ALA A 1 174 ? 20.812 -8.188 -14.859 1 93.19 174 ALA A C 1
ATOM 1356 O O . ALA A 1 174 ? 21.453 -7.145 -14.797 1 93.19 174 ALA A O 1
ATOM 1357 N N . ILE A 1 175 ? 21.156 -9.211 -15.602 1 93.75 175 ILE A N 1
ATOM 1358 C CA . ILE A 1 175 ? 22.25 -9.086 -16.562 1 93.75 175 ILE A CA 1
ATOM 1359 C C . ILE A 1 175 ? 21.922 -7.996 -17.578 1 93.75 175 ILE A C 1
ATOM 1361 O O . ILE A 1 175 ? 22.797 -7.215 -17.953 1 93.75 175 ILE A O 1
ATOM 1365 N N . GLN A 1 176 ? 20.656 -7.895 -17.984 1 91.81 176 GLN A N 1
ATOM 1366 C CA . GLN A 1 176 ? 20.203 -6.914 -18.969 1 91.81 176 GLN A CA 1
ATOM 1367 C C . GLN A 1 176 ? 19.969 -5.555 -18.312 1 91.81 176 GLN A C 1
ATOM 1369 O O . GLN A 1 176 ? 20.078 -4.516 -18.969 1 91.81 176 GLN A O 1
ATOM 1374 N N . HIS A 1 177 ? 19.625 -5.488 -17.109 1 91.31 177 HIS A N 1
ATOM 1375 C CA . HIS A 1 177 ? 19.328 -4.285 -16.328 1 91.31 177 HIS A CA 1
ATOM 1376 C C . HIS A 1 177 ? 20.188 -4.203 -15.086 1 91.31 177 HIS A C 1
ATOM 1378 O O . HIS A 1 177 ? 19.75 -4.574 -13.992 1 91.31 177 HIS A O 1
ATOM 1384 N N . PRO A 1 178 ? 21.266 -3.41 -15.391 1 85.31 178 PRO A N 1
ATOM 1385 C CA . PRO A 1 178 ? 22.219 -3.373 -14.266 1 85.31 178 PRO A CA 1
ATOM 1386 C C . PRO A 1 178 ? 21.672 -2.578 -13.078 1 85.31 178 PRO A C 1
ATOM 1388 O O . PRO A 1 178 ? 20.906 -1.639 -13.258 1 85.31 178 PRO A O 1
ATOM 1391 N N . ASN A 1 179 ? 21.578 -2.971 -11.891 1 89.75 179 ASN A N 1
ATOM 1392 C CA . ASN A 1 179 ? 21.266 -2.275 -10.648 1 89.75 179 ASN A CA 1
ATOM 1393 C C . ASN A 1 179 ? 19.984 -2.799 -10.008 1 89.75 179 ASN A C 1
ATOM 1395 O O . ASN A 1 179 ? 19.422 -2.16 -9.117 1 89.75 179 ASN A O 1
ATOM 1399 N N . ILE A 1 180 ? 19.469 -3.889 -10.688 1 92.62 180 ILE A N 1
ATOM 1400 C CA . ILE A 1 180 ? 18.297 -4.457 -10.016 1 92.62 180 ILE A CA 1
ATOM 1401 C C . ILE A 1 180 ? 18.703 -5.727 -9.273 1 92.62 180 ILE A C 1
ATOM 1403 O O . ILE A 1 180 ? 19.547 -6.488 -9.75 1 92.62 180 ILE A O 1
ATOM 1407 N N . PRO A 1 181 ? 18.219 -5.906 -8.109 1 95.62 181 PRO A N 1
ATOM 1408 C CA . PRO A 1 181 ? 18.453 -7.168 -7.406 1 95.62 181 PRO A CA 1
ATOM 1409 C C . PRO A 1 181 ? 17.828 -8.367 -8.117 1 95.62 181 PRO A C 1
ATOM 1411 O O . PRO A 1 181 ? 16.906 -8.203 -8.914 1 95.62 181 PRO A O 1
ATOM 1414 N N . SER A 1 182 ? 18.438 -9.492 -7.898 1 97 182 SER A N 1
ATOM 1415 C CA . SER A 1 182 ? 17.938 -10.664 -8.609 1 97 182 SER A CA 1
ATOM 1416 C C . SER A 1 182 ? 18.203 -11.945 -7.828 1 97 182 SER A C 1
ATOM 1418 O O . SER A 1 182 ? 19.016 -11.953 -6.902 1 97 182 SER A O 1
ATOM 1420 N N . TRP A 1 183 ? 17.406 -12.969 -8.125 1 98 183 TRP A N 1
ATOM 1421 C CA . TRP A 1 183 ? 17.594 -14.344 -7.688 1 98 183 TRP A CA 1
ATOM 1422 C C . TRP A 1 183 ? 17.812 -15.273 -8.875 1 98 183 TRP A C 1
ATOM 1424 O O . TRP A 1 183 ? 17.516 -14.906 -10.016 1 98 183 TRP A O 1
ATOM 1434 N N . SER A 1 184 ? 18.391 -16.453 -8.594 1 97.5 184 SER A N 1
ATOM 1435 C CA . SER A 1 184 ? 18.375 -17.469 -9.648 1 97.5 184 SER A CA 1
ATOM 1436 C C . SER A 1 184 ? 16.953 -17.922 -9.969 1 97.5 184 SER A C 1
ATOM 1438 O O . SER A 1 184 ? 16.094 -17.984 -9.086 1 97.5 184 SER A O 1
ATOM 1440 N N . GLN A 1 185 ? 16.766 -18.266 -11.234 1 97.75 185 GLN A N 1
ATOM 1441 C CA . GLN A 1 185 ? 15.469 -18.797 -11.641 1 97.75 185 GLN A CA 1
ATOM 1442 C C . GLN A 1 185 ? 15.086 -20.016 -10.805 1 97.75 185 GLN A C 1
ATOM 1444 O O . GLN A 1 185 ? 13.914 -20.219 -10.477 1 97.75 185 GLN A O 1
ATOM 1449 N N . ASN A 1 186 ? 16.047 -20.797 -10.445 1 98.06 186 ASN A N 1
ATOM 1450 C CA . ASN A 1 186 ? 15.805 -21.984 -9.633 1 98.06 186 ASN A CA 1
ATOM 1451 C C . ASN A 1 186 ? 15.32 -21.609 -8.234 1 98.06 186 ASN A C 1
ATOM 1453 O O . ASN A 1 186 ? 14.383 -22.219 -7.715 1 98.06 186 ASN A O 1
ATOM 1457 N N . ASP A 1 187 ? 15.969 -20.641 -7.621 1 98.56 187 ASP A N 1
ATOM 1458 C CA . ASP A 1 187 ? 15.539 -20.188 -6.301 1 98.56 187 ASP A CA 1
ATOM 1459 C C . ASP A 1 187 ? 14.125 -19.625 -6.344 1 98.56 187 ASP A C 1
ATOM 1461 O O . ASP A 1 187 ? 13.32 -19.875 -5.438 1 98.56 187 ASP A O 1
ATOM 1465 N N . LEU A 1 188 ? 13.859 -18.891 -7.363 1 98.69 188 LEU A N 1
ATOM 1466 C CA . LEU A 1 188 ? 12.508 -18.359 -7.523 1 98.69 188 LEU A CA 1
ATOM 1467 C C . LEU A 1 188 ? 11.492 -19.484 -7.625 1 98.69 188 LEU A C 1
ATOM 1469 O O . LEU A 1 188 ? 10.453 -19.453 -6.957 1 98.69 188 LEU A O 1
ATOM 1473 N N . TYR A 1 189 ? 11.781 -20.438 -8.398 1 98.44 189 TYR A N 1
ATOM 1474 C CA . TYR A 1 189 ? 10.906 -21.594 -8.602 1 98.44 189 TYR A CA 1
ATOM 1475 C C . TYR A 1 189 ? 10.703 -22.344 -7.297 1 98.44 189 TYR A C 1
ATOM 1477 O O . TYR A 1 189 ? 9.57 -22.656 -6.918 1 98.44 189 TYR A O 1
ATOM 1485 N N . GLN A 1 190 ? 11.789 -22.625 -6.594 1 98.5 190 GLN A N 1
ATOM 1486 C CA . GLN A 1 190 ? 11.734 -23.391 -5.352 1 98.5 190 GLN A CA 1
ATOM 1487 C C . GLN A 1 190 ? 10.969 -22.625 -4.27 1 98.5 190 GLN A C 1
ATOM 1489 O O . GLN A 1 190 ? 10.281 -23.234 -3.449 1 98.5 190 GLN A O 1
ATOM 1494 N N . ALA A 1 191 ? 11.133 -21.359 -4.262 1 98.75 191 ALA A N 1
ATOM 1495 C CA . ALA A 1 191 ? 10.406 -20.531 -3.299 1 98.75 191 ALA A CA 1
ATOM 1496 C C . ALA A 1 191 ? 8.898 -20.641 -3.514 1 98.75 191 ALA A C 1
ATOM 1498 O O . ALA A 1 191 ? 8.133 -20.734 -2.553 1 98.75 191 ALA A O 1
ATOM 1499 N N . VAL A 1 192 ? 8.477 -20.641 -4.789 1 98.69 192 VAL A N 1
ATOM 1500 C CA . VAL A 1 192 ? 7.059 -20.766 -5.098 1 98.69 192 VAL A CA 1
ATOM 1501 C C . VAL A 1 192 ? 6.551 -22.125 -4.652 1 98.69 192 VAL A C 1
ATOM 1503 O O . VAL A 1 192 ? 5.469 -22.234 -4.07 1 98.69 192 VAL A O 1
ATOM 1506 N N . ILE A 1 193 ? 7.344 -23.141 -4.844 1 98.38 193 ILE A N 1
ATOM 1507 C CA . ILE A 1 193 ? 6.988 -24.484 -4.418 1 98.38 193 ILE A CA 1
ATOM 1508 C C . ILE A 1 193 ? 6.816 -24.516 -2.9 1 98.38 193 ILE A C 1
ATOM 1510 O O . ILE A 1 193 ? 5.852 -25.094 -2.391 1 98.38 193 ILE A O 1
ATOM 1514 N N . CYS A 1 194 ? 7.742 -23.891 -2.18 1 98.19 194 CYS A N 1
ATOM 1515 C CA . CYS A 1 194 ? 7.672 -23.828 -0.725 1 98.19 194 CYS A CA 1
ATOM 1516 C C . CYS A 1 194 ? 6.344 -23.234 -0.268 1 98.19 194 CYS A C 1
ATOM 1518 O O . CYS A 1 194 ? 5.73 -23.734 0.675 1 98.19 194 CYS A O 1
ATOM 1520 N N . MET A 1 195 ? 5.898 -22.188 -0.936 1 98.56 195 MET A N 1
ATOM 1521 C CA . MET A 1 195 ? 4.641 -21.547 -0.579 1 98.56 195 MET A CA 1
ATOM 1522 C C . MET A 1 195 ? 3.459 -22.484 -0.848 1 98.56 195 MET A C 1
ATOM 1524 O O . MET A 1 195 ? 2.574 -22.625 -0.003 1 98.56 195 MET A O 1
ATOM 1528 N N . ILE A 1 196 ? 3.461 -23.172 -1.979 1 98.38 196 ILE A N 1
ATOM 1529 C CA . ILE A 1 196 ? 2.367 -24.062 -2.346 1 98.38 196 ILE A CA 1
ATOM 1530 C C . ILE A 1 196 ? 2.277 -25.203 -1.34 1 98.38 196 ILE A C 1
ATOM 1532 O O . ILE A 1 196 ? 1.185 -25.562 -0.9 1 98.38 196 ILE A O 1
ATOM 1536 N N . GLU A 1 197 ? 3.412 -25.672 -0.941 1 97.75 197 GLU A N 1
ATOM 1537 C CA . GLU A 1 197 ? 3.453 -26.781 0.012 1 97.75 197 GLU A CA 1
ATOM 1538 C C . GLU A 1 197 ? 2.918 -26.359 1.376 1 97.75 197 GLU A C 1
ATOM 1540 O O . GLU A 1 197 ? 2.506 -27.188 2.178 1 97.75 197 GLU A O 1
ATOM 1545 N N . SER A 1 198 ? 2.988 -25.125 1.623 1 97.19 198 SER A N 1
ATOM 1546 C CA . SER A 1 198 ? 2.59 -24.625 2.938 1 97.19 198 SER A CA 1
ATOM 1547 C C . SER A 1 198 ? 1.108 -24.266 2.967 1 97.19 198 SER A C 1
ATOM 1549 O O . SER A 1 198 ? 0.593 -23.828 3.994 1 97.19 198 SER A O 1
ATOM 1551 N N . LEU A 1 199 ? 0.463 -24.484 1.787 1 95.81 199 LEU A N 1
ATOM 1552 C CA . LEU A 1 199 ? -0.979 -24.281 1.737 1 95.81 199 LEU A CA 1
ATOM 1553 C C . LEU A 1 199 ? -1.713 -25.328 2.559 1 95.81 199 LEU A C 1
ATOM 1555 O O . LEU A 1 199 ? -1.281 -26.484 2.623 1 95.81 199 LEU A O 1
ATOM 1559 N N . ASP A 1 200 ? -2.605 -25.016 3.512 1 78.38 200 ASP A N 1
ATOM 1560 C CA . ASP A 1 200 ? -3.383 -25.984 4.293 1 78.38 200 ASP A CA 1
ATOM 1561 C C . ASP A 1 200 ? -4.445 -26.656 3.428 1 78.38 200 ASP A C 1
ATOM 1563 O O . ASP A 1 200 ? -4.863 -26.109 2.406 1 78.38 200 ASP A O 1
ATOM 1567 N N . MET B 1 1 ? -14.594 31.25 9.008 1 88.06 1 MET B N 1
ATOM 1568 C CA . MET B 1 1 ? -13.43 30.641 8.352 1 88.06 1 MET B CA 1
ATOM 1569 C C . MET B 1 1 ? -13.398 29.141 8.586 1 88.06 1 MET B C 1
ATOM 1571 O O . MET B 1 1 ? -13.766 28.656 9.664 1 88.06 1 MET B O 1
ATOM 1575 N N . LYS B 1 2 ? -12.984 28.391 7.574 1 95.81 2 LYS B N 1
ATOM 1576 C CA . LYS B 1 2 ? -12.938 26.938 7.73 1 95.81 2 LYS B CA 1
ATOM 1577 C C . LYS B 1 2 ? -11.789 26.516 8.633 1 95.81 2 LYS B C 1
ATOM 1579 O O . LYS B 1 2 ? -10.766 27.203 8.711 1 95.81 2 LYS B O 1
ATOM 1584 N N . LYS B 1 3 ? -11.969 25.469 9.32 1 98.38 3 LYS B N 1
ATOM 1585 C CA . LYS B 1 3 ? -10.938 24.969 10.227 1 98.38 3 LYS B CA 1
ATOM 1586 C C . LYS B 1 3 ? -10.211 23.766 9.617 1 98.38 3 LYS B C 1
ATOM 1588 O O . LYS B 1 3 ? -10.836 22.906 9 1 98.38 3 LYS B O 1
ATOM 1593 N N . LEU B 1 4 ? -8.922 23.797 9.719 1 98.69 4 LEU B N 1
ATOM 1594 C CA . LEU B 1 4 ? -8.07 22.703 9.297 1 98.69 4 LEU B CA 1
ATOM 1595 C C . LEU B 1 4 ? -7.27 22.141 10.469 1 98.69 4 LEU B C 1
ATOM 1597 O O . LEU B 1 4 ? -6.543 22.891 11.141 1 98.69 4 LEU B O 1
ATOM 1601 N N . LEU B 1 5 ? -7.531 20.891 10.781 1 98.88 5 LEU B N 1
ATOM 1602 C CA . LEU B 1 5 ? -6.707 20.188 11.766 1 98.88 5 LEU B CA 1
ATOM 1603 C C . LEU B 1 5 ? -5.477 19.578 11.109 1 98.88 5 LEU B C 1
ATOM 1605 O O . LEU B 1 5 ? -5.598 18.781 10.18 1 98.88 5 LEU B O 1
ATOM 1609 N N . VAL B 1 6 ? -4.305 19.984 11.523 1 98.88 6 VAL B N 1
ATOM 1610 C CA . VAL B 1 6 ? -3.049 19.375 11.094 1 98.88 6 VAL B CA 1
ATOM 1611 C C . VAL B 1 6 ? -2.385 18.672 12.273 1 98.88 6 VAL B C 1
ATOM 1613 O O . VAL B 1 6 ? -2.174 19.266 13.328 1 98.88 6 VAL B O 1
ATOM 1616 N N . THR B 1 7 ? -2.105 17.406 12.094 1 98.81 7 THR B N 1
ATOM 1617 C CA . THR B 1 7 ? -1.465 16.688 13.188 1 98.81 7 THR B CA 1
ATOM 1618 C C . THR B 1 7 ? -0.07 16.219 12.789 1 98.81 7 THR B C 1
ATOM 1620 O O . THR B 1 7 ? 0.221 16.062 11.602 1 98.81 7 THR B O 1
ATOM 1623 N N . GLY B 1 8 ? 0.826 16.109 13.695 1 98.19 8 GLY B N 1
ATOM 1624 C CA . GLY B 1 8 ? 2.146 15.508 13.625 1 98.19 8 GLY B CA 1
ATOM 1625 C C . GLY B 1 8 ? 2.461 14.617 14.812 1 98.19 8 GLY B C 1
ATOM 1626 O O . GLY B 1 8 ? 1.571 14.281 15.602 1 98.19 8 GLY B O 1
ATOM 1627 N N . PHE B 1 9 ? 3.684 14.164 14.883 1 97.25 9 PHE B N 1
ATOM 1628 C CA . PHE B 1 9 ? 4.047 13.211 15.922 1 97.25 9 PHE B CA 1
ATOM 1629 C C . PHE B 1 9 ? 5.242 13.711 16.719 1 97.25 9 PHE B C 1
ATOM 1631 O O . PHE B 1 9 ? 6.094 14.43 16.188 1 97.25 9 PHE B O 1
ATOM 1638 N N . VAL B 1 10 ? 5.266 13.258 17.953 1 94.88 10 VAL B N 1
ATOM 1639 C CA . VAL B 1 10 ? 6.484 13.391 18.75 1 94.88 10 VAL B CA 1
ATOM 1640 C C . VAL B 1 10 ? 7.578 12.492 18.172 1 94.88 10 VAL B C 1
ATOM 1642 O O . VAL B 1 10 ? 7.297 11.602 17.359 1 94.88 10 VAL B O 1
ATOM 1645 N N . PRO B 1 11 ? 8.844 12.727 18.578 1 91.25 11 PRO B N 1
ATOM 1646 C CA . PRO B 1 11 ? 9.914 11.828 18.156 1 91.25 11 PRO B CA 1
ATOM 1647 C C . PRO B 1 11 ? 9.68 10.383 18.578 1 91.25 11 PRO B C 1
ATOM 1649 O O . PRO B 1 11 ? 8.922 10.133 19.531 1 91.25 11 PRO B O 1
ATOM 1652 N N . PHE B 1 12 ? 10.234 9.461 17.875 1 85 12 PHE B N 1
ATOM 1653 C CA . PHE B 1 12 ? 10.031 8.047 18.172 1 85 12 PHE B CA 1
ATOM 1654 C C . PHE B 1 12 ? 11.211 7.215 17.672 1 85 12 PHE B C 1
ATOM 1656 O O . PHE B 1 12 ? 12.047 7.699 16.906 1 85 12 PHE B O 1
ATOM 1663 N N . LEU B 1 13 ? 11.297 5.938 18.172 1 79.31 13 LEU B N 1
ATOM 1664 C CA . LEU B 1 13 ? 12.359 5.008 17.812 1 79.31 13 LEU B CA 1
ATOM 1665 C C . LEU B 1 13 ? 13.734 5.652 18 1 79.31 13 LEU B C 1
ATOM 1667 O O . LEU B 1 13 ? 14.062 6.117 19.094 1 79.31 13 LEU B O 1
ATOM 1671 N N . ASP B 1 14 ? 14.57 5.598 16.984 1 80.25 14 ASP B N 1
ATOM 1672 C CA . ASP B 1 14 ? 15.93 6.109 17.078 1 80.25 14 ASP B CA 1
ATOM 1673 C C . ASP B 1 14 ? 16.016 7.559 16.609 1 80.25 14 ASP B C 1
ATOM 1675 O O . ASP B 1 14 ? 17.109 8.109 16.453 1 80.25 14 ASP B O 1
ATOM 1679 N N . PHE B 1 15 ? 14.859 8.133 16.438 1 85.56 15 PHE B N 1
ATOM 1680 C CA . PHE B 1 15 ? 14.844 9.5 15.93 1 85.56 15 PHE B CA 1
ATOM 1681 C C . PHE B 1 15 ? 14.625 10.492 17.062 1 85.56 15 PHE B C 1
ATOM 1683 O O . PHE B 1 15 ? 13.562 10.5 17.688 1 85.56 15 PHE B O 1
ATOM 1690 N N . SER B 1 16 ? 15.547 11.367 17.234 1 88.62 16 SER B N 1
ATOM 1691 C CA . SER B 1 16 ? 15.523 12.32 18.344 1 88.62 16 SER B CA 1
ATOM 1692 C C . SER B 1 16 ? 14.625 13.516 18.031 1 88.62 16 SER B C 1
ATOM 1694 O O . SER B 1 16 ? 14.234 14.258 18.938 1 88.62 16 SER B O 1
ATOM 1696 N N . VAL B 1 17 ? 14.398 13.672 16.781 1 91.06 17 VAL B N 1
ATOM 1697 C CA . VAL B 1 17 ? 13.516 14.75 16.328 1 91.06 17 VAL B CA 1
ATOM 1698 C C . VAL B 1 17 ? 12.516 14.219 15.32 1 91.06 17 VAL B C 1
ATOM 1700 O O . VAL B 1 17 ? 12.758 13.195 14.672 1 91.06 17 VAL B O 1
ATOM 1703 N N . ASN B 1 18 ? 11.383 14.828 15.25 1 94.94 18 ASN B N 1
ATOM 1704 C CA . ASN B 1 18 ? 10.375 14.594 14.227 1 94.94 18 ASN B CA 1
ATOM 1705 C C . ASN B 1 18 ? 10.016 15.883 13.492 1 94.94 18 ASN B C 1
ATOM 1707 O O . ASN B 1 18 ? 9.43 16.797 14.078 1 94.94 18 ASN B O 1
ATOM 1711 N N . PRO B 1 19 ? 10.352 15.938 12.266 1 96.81 19 PRO B N 1
ATOM 1712 C CA . PRO B 1 19 ? 10.109 17.188 11.531 1 96.81 19 PRO B CA 1
ATOM 1713 C C . PRO B 1 19 ? 8.633 17.594 11.539 1 96.81 19 PRO B C 1
ATOM 1715 O O . PRO B 1 19 ? 8.32 18.781 11.453 1 96.81 19 PRO B O 1
ATOM 1718 N N . THR B 1 20 ? 7.734 16.656 11.656 1 98.19 20 THR B N 1
ATOM 1719 C CA . THR B 1 20 ? 6.312 16.969 11.625 1 98.19 20 THR B CA 1
ATOM 1720 C C . THR B 1 20 ? 5.914 17.781 12.859 1 98.19 20 THR B C 1
ATOM 1722 O O . THR B 1 20 ? 5.008 18.609 12.797 1 98.19 20 THR B O 1
ATOM 1725 N N . GLU B 1 21 ? 6.562 17.484 13.969 1 97.69 21 GLU B N 1
ATOM 1726 C CA . GLU B 1 21 ? 6.254 18.219 15.195 1 97.69 21 GLU B CA 1
ATOM 1727 C C . GLU B 1 21 ? 6.512 19.719 15.023 1 97.69 21 GLU B C 1
ATOM 1729 O O . GLU B 1 21 ? 5.66 20.547 15.352 1 97.69 21 GLU B O 1
ATOM 1734 N N . GLN B 1 22 ? 7.637 20.062 14.469 1 96.75 22 GLN B N 1
ATOM 1735 C CA . GLN B 1 22 ? 8.008 21.453 14.273 1 96.75 22 GLN B CA 1
ATOM 1736 C C . GLN B 1 22 ? 7.078 22.125 13.258 1 96.75 22 GLN B C 1
ATOM 1738 O O . GLN B 1 22 ? 6.664 23.266 13.453 1 96.75 22 GLN B O 1
ATOM 1743 N N . ILE B 1 23 ? 6.766 21.422 12.227 1 98.5 23 ILE B N 1
ATOM 1744 C CA . ILE B 1 23 ? 5.887 21.953 11.188 1 98.5 23 ILE B CA 1
ATOM 1745 C C . ILE B 1 23 ? 4.523 22.297 11.789 1 98.5 23 ILE B C 1
ATOM 1747 O O . ILE B 1 23 ? 4.012 23.391 11.602 1 98.5 23 ILE B O 1
ATOM 1751 N N . VAL B 1 24 ? 3.998 21.406 12.547 1 98.62 24 VAL B N 1
ATOM 1752 C CA . VAL B 1 24 ? 2.646 21.5 13.094 1 98.62 24 VAL B CA 1
ATOM 1753 C C . VAL B 1 24 ? 2.594 22.625 14.125 1 98.62 24 VAL B C 1
ATOM 1755 O O . VAL B 1 24 ? 1.649 23.422 14.141 1 98.62 24 VAL B O 1
ATOM 1758 N N . LYS B 1 25 ? 3.58 22.703 14.93 1 98.12 25 LYS B N 1
ATOM 1759 C CA . LYS B 1 25 ? 3.645 23.766 15.922 1 98.12 25 LYS B CA 1
ATOM 1760 C C . LYS B 1 25 ? 3.705 25.141 15.258 1 98.12 25 LYS B C 1
ATOM 1762 O O . LYS B 1 25 ? 3.053 26.078 15.703 1 98.12 25 LYS B O 1
ATOM 1767 N N . ASN B 1 26 ? 4.469 25.219 14.195 1 98.12 26 ASN B N 1
ATOM 1768 C CA . ASN B 1 26 ? 4.605 26.484 13.484 1 98.12 26 ASN B CA 1
ATOM 1769 C C . ASN B 1 26 ? 3.311 26.859 12.773 1 98.12 26 ASN B C 1
ATOM 1771 O O . ASN B 1 26 ? 3.016 28.047 12.602 1 98.12 26 ASN B O 1
ATOM 1775 N N . LEU B 1 27 ? 2.555 25.906 12.398 1 98.5 27 LEU B N 1
ATOM 1776 C CA . LEU B 1 27 ? 1.315 26.125 11.664 1 98.5 27 LEU B CA 1
ATOM 1777 C C . LEU B 1 27 ? 0.187 26.531 12.609 1 98.5 27 LEU B C 1
ATOM 1779 O O . LEU B 1 27 ? -0.774 27.172 12.195 1 98.5 27 LEU B O 1
ATOM 1783 N N . ASP B 1 28 ? 0.302 26.094 13.859 1 98.62 28 ASP B N 1
ATOM 1784 C CA . ASP B 1 28 ? -0.794 26.281 14.805 1 98.62 28 ASP B CA 1
ATOM 1785 C C . ASP B 1 28 ? -1.142 27.75 14.961 1 98.62 28 ASP B C 1
ATOM 1787 O O . ASP B 1 28 ? -0.263 28.578 15.219 1 98.62 28 ASP B O 1
ATOM 1791 N N . GLY B 1 29 ? -2.377 28.094 14.703 1 98 29 GLY B N 1
ATOM 1792 C CA . GLY B 1 29 ? -2.863 29.453 14.898 1 98 29 GLY B CA 1
ATOM 1793 C C . GLY B 1 29 ? -2.756 30.312 13.656 1 98 29 GLY B C 1
ATOM 1794 O O . GLY B 1 29 ? -3.268 31.438 13.625 1 98 29 GLY B O 1
ATOM 1795 N N . THR B 1 30 ? -2.143 29.828 12.641 1 98 30 THR B N 1
ATOM 1796 C CA . THR B 1 30 ? -2.012 30.594 11.398 1 98 30 THR B CA 1
ATOM 1797 C C . THR B 1 30 ? -3.258 30.438 10.539 1 98 30 THR B C 1
ATOM 1799 O O . THR B 1 30 ? -4.125 29.609 10.828 1 98 30 THR B O 1
ATOM 1802 N N . THR B 1 31 ? -3.369 31.375 9.609 1 97.62 31 THR B N 1
ATOM 1803 C CA . THR B 1 31 ? -4.395 31.281 8.57 1 97.62 31 THR B CA 1
ATOM 1804 C C . THR B 1 31 ? -3.76 31.141 7.195 1 97.62 31 THR B C 1
ATOM 1806 O O . THR B 1 31 ? -2.934 31.953 6.793 1 97.62 31 THR B O 1
ATOM 1809 N N . ILE B 1 32 ? -4.145 30.078 6.531 1 96.56 32 ILE B N 1
ATOM 1810 C CA . ILE B 1 32 ? -3.596 29.781 5.211 1 96.56 32 ILE B CA 1
ATOM 1811 C C . ILE B 1 32 ? -4.723 29.359 4.266 1 96.56 32 ILE B C 1
ATOM 1813 O O . ILE B 1 32 ? -5.523 28.484 4.59 1 96.56 32 ILE B O 1
ATOM 1817 N N . GLY B 1 33 ? -4.875 29.812 2.908 1 91.12 33 GLY B N 1
ATOM 1818 C CA . GLY B 1 33 ? -5.82 29.391 1.893 1 91.12 33 GLY B CA 1
ATOM 1819 C C . GLY B 1 33 ? -7.262 29.422 2.369 1 91.12 33 GLY B C 1
ATOM 1820 O O . GLY B 1 33 ? -8.039 28.516 2.066 1 91.12 33 GLY B O 1
ATOM 1821 N N . GLY B 1 34 ? -7.582 30.203 3.369 1 92.69 34 GLY B N 1
ATOM 1822 C CA . GLY B 1 34 ? -8.938 30.328 3.881 1 92.69 34 GLY B CA 1
ATOM 1823 C C . GLY B 1 34 ? -9.211 29.453 5.086 1 92.69 34 GLY B C 1
ATOM 1824 O O . GLY B 1 34 ? -10.359 29.328 5.523 1 92.69 34 GLY B O 1
ATOM 1825 N N . TYR B 1 35 ? -8.164 28.812 5.543 1 97.12 35 TYR B N 1
ATOM 1826 C CA . TYR B 1 35 ? -8.32 27.922 6.688 1 97.12 35 TYR B CA 1
ATOM 1827 C C . TYR B 1 35 ? -7.625 28.5 7.918 1 97.12 35 TYR B C 1
ATOM 1829 O O . TYR B 1 35 ? -6.516 29.031 7.824 1 97.12 35 TYR B O 1
ATOM 1837 N N . GLU B 1 36 ? -8.297 28.438 8.984 1 98.25 36 GLU B N 1
ATOM 1838 C CA . GLU B 1 36 ? -7.629 28.547 10.281 1 98.25 36 GLU B CA 1
ATOM 1839 C C . GLU B 1 36 ? -7.008 27.219 10.695 1 98.25 36 GLU B C 1
ATOM 1841 O O . GLU B 1 36 ? -7.707 26.203 10.797 1 98.25 36 GLU B O 1
ATOM 1846 N N . ILE B 1 37 ? -5.754 27.25 11.008 1 98.56 37 ILE B N 1
ATOM 1847 C CA . ILE B 1 37 ? -5.031 26 11.211 1 98.56 37 ILE B CA 1
ATOM 1848 C C . ILE B 1 37 ? -4.949 25.688 12.703 1 98.56 37 ILE B C 1
ATOM 1850 O O . ILE B 1 37 ? -4.559 26.547 13.5 1 98.56 37 ILE B O 1
ATOM 1854 N N . TYR B 1 38 ? -5.379 24.547 13.055 1 98.81 38 TYR B N 1
ATOM 1855 C CA . TYR B 1 38 ? -5.195 23.984 14.391 1 98.81 38 TYR B CA 1
ATOM 1856 C C . TYR B 1 38 ? -4.16 22.859 14.367 1 98.81 38 TYR B C 1
ATOM 1858 O O . TYR B 1 38 ? -4.43 21.766 13.875 1 98.81 38 TYR B O 1
ATOM 1866 N N . GLY B 1 39 ? -2.988 23.172 14.891 1 98.75 39 GLY B N 1
ATOM 1867 C CA . GLY B 1 39 ? -1.937 22.172 14.984 1 98.75 39 GLY B CA 1
ATOM 1868 C C . GLY B 1 39 ? -1.985 21.359 16.281 1 98.75 39 GLY B C 1
ATOM 1869 O O . GLY B 1 39 ? -2.166 21.922 17.359 1 98.75 39 GLY B O 1
ATOM 1870 N N . ARG B 1 40 ? -1.902 20.078 16.188 1 98.81 40 ARG B N 1
ATOM 1871 C CA . ARG B 1 40 ? -1.873 19.188 17.344 1 98.81 40 ARG B CA 1
ATOM 1872 C C . ARG B 1 40 ? -0.82 18.109 17.188 1 98.81 40 ARG B C 1
ATOM 1874 O O . ARG B 1 40 ? -0.64 17.562 16.078 1 98.81 40 ARG B O 1
ATOM 1881 N N . ILE B 1 41 ? -0.161 17.75 18.266 1 98.44 41 ILE B N 1
ATOM 1882 C CA . ILE B 1 41 ? 0.895 16.75 18.25 1 98.44 41 ILE B CA 1
ATOM 1883 C C . ILE B 1 41 ? 0.374 15.438 18.844 1 98.44 41 ILE B C 1
ATOM 1885 O O . ILE B 1 41 ? -0.263 15.445 19.906 1 98.44 41 ILE B O 1
ATOM 1889 N N . LEU B 1 42 ? 0.577 14.383 18.172 1 98.06 42 LEU B N 1
ATOM 1890 C CA . LEU B 1 42 ? 0.146 13.062 18.594 1 98.06 42 LEU B CA 1
ATOM 1891 C C . LEU B 1 42 ? 1.304 12.289 19.219 1 98.06 42 LEU B C 1
ATOM 1893 O O . LEU B 1 42 ? 2.457 12.461 18.828 1 98.06 42 LEU B O 1
ATOM 1897 N N . PRO B 1 43 ? 1.017 11.453 20.203 1 95.5 43 PRO B N 1
ATOM 1898 C CA . PRO B 1 43 ? 2.035 10.516 20.688 1 95.5 43 PRO B CA 1
ATOM 1899 C C . PRO B 1 43 ? 2.291 9.375 19.703 1 95.5 43 PRO B C 1
ATOM 1901 O O . PRO B 1 43 ? 1.46 9.109 18.828 1 95.5 43 PRO B O 1
ATOM 1904 N N . VAL B 1 44 ? 3.439 8.797 19.766 1 92.94 44 VAL B N 1
ATOM 1905 C CA . VAL B 1 44 ? 3.732 7.574 19.016 1 92.94 44 VAL B CA 1
ATOM 1906 C C . VAL B 1 44 ? 3.4 6.355 19.875 1 92.94 44 VAL B C 1
ATOM 1908 O O . VAL B 1 44 ? 4.281 5.789 20.531 1 92.94 44 VAL B O 1
ATOM 1911 N N . ASP B 1 45 ? 2.119 6.062 19.812 1 91.69 45 ASP B N 1
ATOM 1912 C CA . ASP B 1 45 ? 1.509 5.043 20.656 1 91.69 45 ASP B CA 1
ATOM 1913 C C . ASP B 1 45 ? 0.29 4.422 19.969 1 91.69 45 ASP B C 1
ATOM 1915 O O . ASP B 1 45 ? -0.693 5.113 19.703 1 91.69 45 ASP B O 1
ATOM 1919 N N . PHE B 1 46 ? 0.323 3.047 19.75 1 89.19 46 PHE B N 1
ATOM 1920 C CA . PHE B 1 46 ? -0.729 2.363 19.016 1 89.19 46 PHE B CA 1
ATOM 1921 C C . PHE B 1 46 ? -2.074 2.521 19.703 1 89.19 46 PHE B C 1
ATOM 1923 O O . PHE B 1 46 ? -3.121 2.525 19.047 1 89.19 46 PHE B O 1
ATOM 1930 N N . SER B 1 47 ? -2.078 2.703 20.969 1 87.81 47 SER B N 1
ATOM 1931 C CA . SER B 1 47 ? -3.324 2.768 21.734 1 87.81 47 SER B CA 1
ATOM 1932 C C . SER B 1 47 ? -3.826 4.203 21.844 1 87.81 47 SER B C 1
ATOM 1934 O O . SER B 1 47 ? -5.027 4.434 22 1 87.81 47 SER B O 1
ATOM 1936 N N . GLU B 1 48 ? -2.938 5.184 21.672 1 94.31 48 GLU B N 1
ATOM 1937 C CA . GLU B 1 48 ? -3.32 6.543 22.047 1 94.31 48 GLU B CA 1
ATOM 1938 C C . GLU B 1 48 ? -3.373 7.457 20.828 1 94.31 48 GLU B C 1
ATOM 1940 O O . GLU B 1 48 ? -4.141 8.422 20.797 1 94.31 48 GLU B O 1
ATOM 1945 N N . SER B 1 49 ? -2.545 7.23 19.891 1 95.69 49 SER B N 1
ATOM 1946 C CA . SER B 1 49 ? -2.393 8.172 18.781 1 95.69 49 SER B CA 1
ATOM 1947 C C . SER B 1 49 ? -3.723 8.414 18.078 1 95.69 49 SER B C 1
ATOM 1949 O O . SER B 1 49 ? -4.141 9.562 17.906 1 95.69 49 SER B O 1
ATOM 1951 N N . ALA B 1 50 ? -4.348 7.344 17.734 1 96.81 50 ALA B N 1
ATOM 1952 C CA . ALA B 1 50 ? -5.621 7.457 17.016 1 96.81 50 ALA B CA 1
ATOM 1953 C C . ALA B 1 50 ? -6.695 8.07 17.906 1 96.81 50 ALA B C 1
ATOM 1955 O O . ALA B 1 50 ? -7.477 8.914 17.469 1 96.81 50 ALA B O 1
ATOM 1956 N N . THR B 1 51 ? -6.73 7.68 19.125 1 97.19 51 THR B N 1
ATOM 1957 C CA . THR B 1 51 ? -7.707 8.188 20.094 1 97.19 51 THR B CA 1
ATOM 1958 C C . THR B 1 51 ? -7.566 9.695 20.266 1 97.19 51 THR B C 1
ATOM 1960 O O . THR B 1 51 ? -8.562 10.422 20.25 1 97.19 51 THR B O 1
ATOM 1963 N N . LYS B 1 52 ? -6.355 10.125 20.406 1 98.06 52 LYS B N 1
ATOM 1964 C CA . LYS B 1 52 ? -6.098 11.547 20.562 1 98.06 52 LYS B CA 1
ATOM 1965 C C . LYS B 1 52 ? -6.469 12.328 19.312 1 98.06 52 LYS B C 1
ATOM 1967 O O . LYS B 1 52 ? -7.023 13.422 19.391 1 98.06 52 LYS B O 1
ATOM 1972 N N . CYS B 1 53 ? -6.125 11.805 18.188 1 98.44 53 CYS B N 1
ATOM 1973 C CA . CYS B 1 53 ? -6.492 12.453 16.938 1 98.44 53 CYS B CA 1
ATOM 1974 C C . CYS B 1 53 ? -8 12.648 16.859 1 98.44 53 CYS B C 1
ATOM 1976 O O . CYS B 1 53 ? -8.469 13.727 16.484 1 98.44 53 CYS B O 1
ATOM 1978 N N . ILE B 1 54 ? -8.758 11.625 17.203 1 98.25 54 ILE B N 1
ATOM 1979 C CA . ILE B 1 54 ? -10.211 11.672 17.156 1 98.25 54 ILE B CA 1
ATOM 1980 C C . ILE B 1 54 ? -10.727 12.688 18.172 1 98.25 54 ILE B C 1
ATOM 1982 O O . ILE B 1 54 ? -11.672 13.43 17.891 1 98.25 54 ILE B O 1
ATOM 1986 N N . GLU B 1 55 ? -10.102 12.703 19.312 1 98.5 55 GLU B N 1
ATOM 1987 C CA . GLU B 1 55 ? -10.469 13.695 20.312 1 98.5 55 GLU B CA 1
ATOM 1988 C C . GLU B 1 55 ? -10.297 15.117 19.781 1 98.5 55 GLU B C 1
ATOM 1990 O O . GLU B 1 55 ? -11.188 15.953 19.922 1 98.5 55 GLU B O 1
ATOM 1995 N N . TYR B 1 56 ? -9.148 15.367 19.203 1 98.69 56 TYR B N 1
ATOM 1996 C CA . TYR B 1 56 ? -8.914 16.672 18.609 1 98.69 56 TYR B CA 1
ATOM 1997 C C . TYR B 1 56 ? -9.945 16.984 17.531 1 98.69 56 TYR B C 1
ATOM 1999 O O . TYR B 1 56 ? -10.477 18.094 17.469 1 98.69 56 TYR B O 1
ATOM 2007 N N . PHE B 1 57 ? -10.203 16.016 16.719 1 98.69 57 PHE B N 1
ATOM 2008 C CA . PHE B 1 57 ? -11.188 16.141 15.648 1 98.69 57 PHE B CA 1
ATOM 2009 C C . PHE B 1 57 ? -12.547 16.531 16.203 1 98.69 57 PHE B C 1
ATOM 2011 O O . PHE B 1 57 ? -13.18 17.469 15.695 1 98.69 57 PHE B O 1
ATOM 2018 N N . GLU B 1 58 ? -12.969 15.852 17.266 1 98.38 58 GLU B N 1
ATOM 2019 C CA . GLU B 1 58 ? -14.281 16.094 17.875 1 98.38 58 GLU B CA 1
ATOM 2020 C C . GLU B 1 58 ? -14.336 17.469 18.531 1 98.38 58 GLU B C 1
ATOM 2022 O O . GLU B 1 58 ? -15.383 18.125 18.516 1 98.38 58 GLU B O 1
ATOM 2027 N N . ASN B 1 59 ? -13.289 17.859 19.109 1 98.5 59 ASN B N 1
ATOM 2028 C CA . ASN B 1 59 ? -13.242 19.125 19.812 1 98.5 59 ASN B CA 1
ATOM 2029 C C . ASN B 1 59 ? -13.188 20.312 18.844 1 98.5 59 ASN B C 1
ATOM 2031 O O . ASN B 1 59 ? -13.883 21.312 19.031 1 98.5 59 ASN B O 1
ATOM 2035 N N . ILE B 1 60 ? -12.414 20.172 17.812 1 98.38 60 ILE B N 1
ATOM 2036 C CA . ILE B 1 60 ? -12.141 21.266 16.891 1 98.38 60 ILE B CA 1
ATOM 2037 C C . ILE B 1 60 ? -13.211 21.328 15.812 1 98.38 60 ILE B C 1
ATOM 2039 O O . ILE B 1 60 ? -13.578 22.406 15.344 1 98.38 60 ILE B O 1
ATOM 2043 N N . GLN B 1 61 ? -13.766 20.141 15.438 1 98 61 GLN B N 1
ATOM 2044 C CA . GLN B 1 61 ? -14.773 20 14.391 1 98 61 GLN B CA 1
ATOM 2045 C C . GLN B 1 61 ? -14.312 20.656 13.094 1 98 61 GLN B C 1
ATOM 2047 O O . GLN B 1 61 ? -15.008 21.516 12.547 1 98 61 GLN B O 1
ATOM 2052 N N . PRO B 1 62 ? -13.141 20.25 12.586 1 98.56 62 PRO B N 1
ATOM 2053 C CA . PRO B 1 62 ? -12.578 20.828 11.367 1 98.56 62 PRO B CA 1
ATOM 2054 C C . PRO B 1 62 ? -13.32 20.375 10.109 1 98.56 62 PRO B C 1
ATOM 2056 O O . PRO B 1 62 ? -14.062 19.391 10.141 1 98.56 62 PRO B O 1
ATOM 2059 N N . GLU B 1 63 ? -13.156 21.078 9.031 1 98.12 63 GLU B N 1
ATOM 2060 C CA . GLU B 1 63 ? -13.664 20.672 7.727 1 98.12 63 GLU B CA 1
ATOM 2061 C C . GLU B 1 63 ? -12.664 19.781 7 1 98.12 63 GLU B C 1
ATOM 2063 O O . GLU B 1 63 ? -13.031 19.047 6.082 1 98.12 63 GLU B O 1
ATOM 2068 N N . VAL B 1 64 ? -11.375 19.891 7.363 1 98.62 64 VAL B N 1
ATOM 2069 C CA . VAL B 1 64 ? -10.312 19.094 6.75 1 98.62 64 VAL B CA 1
ATOM 2070 C C . VAL B 1 64 ? -9.328 18.625 7.824 1 98.62 64 VAL B C 1
ATOM 2072 O O . VAL B 1 64 ? -9.031 19.375 8.766 1 98.62 64 VAL B O 1
ATOM 2075 N N . VAL B 1 65 ? -8.883 17.422 7.73 1 98.88 65 VAL B N 1
ATOM 2076 C CA . VAL B 1 65 ? -7.836 16.859 8.578 1 98.88 65 VAL B CA 1
ATOM 2077 C C . VAL B 1 65 ? -6.656 16.422 7.719 1 98.88 65 VAL B C 1
ATOM 2079 O O . VAL B 1 65 ? -6.82 15.609 6.801 1 98.88 65 VAL B O 1
ATOM 2082 N N . ILE B 1 66 ? -5.488 16.969 7.945 1 98.88 66 ILE B N 1
ATOM 2083 C CA . ILE B 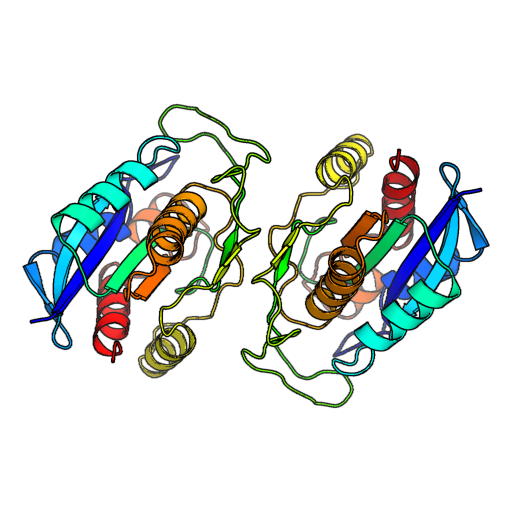1 66 ? -4.242 16.516 7.344 1 98.88 66 ILE B CA 1
ATOM 2084 C C . ILE B 1 66 ? -3.301 16 8.43 1 98.88 66 ILE B C 1
ATOM 2086 O O . ILE B 1 66 ? -2.834 16.766 9.273 1 98.88 66 ILE B O 1
ATOM 2090 N N . SER B 1 67 ? -3.062 14.742 8.414 1 98.88 67 SER B N 1
ATOM 2091 C CA . SER B 1 67 ? -2.068 14.188 9.32 1 98.88 67 SER B CA 1
ATOM 2092 C C . SER B 1 67 ? -0.715 14.031 8.633 1 98.88 67 SER B C 1
ATOM 2094 O O . SER B 1 67 ? -0.639 13.562 7.5 1 98.88 67 SER B O 1
ATOM 2096 N N . LEU B 1 68 ? 0.32 14.461 9.297 1 98.81 68 LEU B N 1
ATOM 2097 C CA . LEU B 1 68 ? 1.682 14.352 8.781 1 98.81 68 LEU B CA 1
ATOM 2098 C C . LEU B 1 68 ? 2.451 13.258 9.516 1 98.81 68 LEU B C 1
ATOM 2100 O O . LEU B 1 68 ? 2.295 13.094 10.727 1 98.81 68 LEU B O 1
ATOM 2104 N N . GLY B 1 69 ? 3.268 12.555 8.836 1 97.88 69 GLY B N 1
ATOM 2105 C CA . GLY B 1 69 ? 4.156 11.57 9.422 1 97.88 69 GLY B CA 1
ATOM 2106 C C . GLY B 1 69 ? 5.52 11.516 8.75 1 97.88 69 GLY B C 1
ATOM 2107 O O . GLY B 1 69 ? 5.645 11.82 7.566 1 97.88 69 GLY B O 1
ATOM 2108 N N . LEU B 1 70 ? 6.484 11.102 9.539 1 97.06 70 LEU B N 1
ATOM 2109 C CA . LEU B 1 70 ? 7.844 10.938 9.031 1 97.06 70 LEU B CA 1
ATOM 2110 C C . LEU B 1 70 ? 8 9.594 8.32 1 97.06 70 LEU B C 1
ATOM 2112 O O . LEU B 1 70 ? 7.629 8.555 8.859 1 97.06 70 LEU B O 1
ATOM 2116 N N . ALA B 1 71 ? 8.461 9.656 7.109 1 95.38 71 ALA B N 1
ATOM 2117 C CA . ALA B 1 71 ? 8.992 8.484 6.414 1 95.38 71 ALA B CA 1
ATOM 2118 C C . ALA B 1 71 ? 10.477 8.656 6.105 1 95.38 71 ALA B C 1
ATOM 2120 O O . ALA B 1 71 ? 10.836 9.125 5.023 1 95.38 71 ALA B O 1
ATOM 2121 N N . ALA B 1 72 ? 11.352 8.281 6.988 1 91.69 72 ALA B N 1
ATOM 2122 C CA . ALA B 1 72 ? 12.781 8.594 6.969 1 91.69 72 ALA B CA 1
ATOM 2123 C C . ALA B 1 72 ? 13.461 7.988 5.742 1 91.69 72 ALA B C 1
ATOM 2125 O O . ALA B 1 72 ? 14.461 8.516 5.254 1 91.69 72 ALA B O 1
ATOM 2126 N N . GLY B 1 73 ? 12.992 7.043 5.062 1 92.69 73 GLY B N 1
ATOM 2127 C CA . GLY B 1 73 ? 13.617 6.418 3.91 1 92.69 73 GLY B CA 1
ATOM 2128 C C . GLY B 1 73 ? 13.102 6.953 2.588 1 92.69 73 GLY B C 1
ATOM 2129 O O . GLY B 1 73 ? 13.656 6.648 1.53 1 92.69 73 GLY B O 1
ATOM 2130 N N . ARG B 1 74 ? 12.141 7.824 2.646 1 95.81 74 ARG B N 1
ATOM 2131 C CA . ARG B 1 74 ? 11.555 8.344 1.415 1 95.81 74 ARG B CA 1
ATOM 2132 C C . ARG B 1 74 ? 12.25 9.625 0.975 1 95.81 74 ARG B C 1
ATOM 2134 O O . ARG B 1 74 ? 12.688 10.422 1.812 1 95.81 74 ARG B O 1
ATOM 2141 N N . THR B 1 75 ? 12.32 9.82 -0.354 1 97.44 75 THR B N 1
ATOM 2142 C CA . THR B 1 75 ? 13.023 10.953 -0.935 1 97.44 75 THR B CA 1
ATOM 2143 C C . THR B 1 75 ? 12.055 12.062 -1.322 1 97.44 75 THR B C 1
ATOM 2145 O O . THR B 1 75 ? 12.469 13.148 -1.744 1 97.44 75 THR B O 1
ATOM 2148 N N . LYS B 1 76 ? 10.781 11.789 -1.22 1 98.56 76 LYS B N 1
ATOM 2149 C CA . LYS B 1 76 ? 9.734 12.695 -1.687 1 98.56 76 LYS B CA 1
ATOM 2150 C C . LYS B 1 76 ? 8.633 12.844 -0.643 1 98.56 76 LYS B C 1
ATOM 2152 O O . LYS B 1 76 ? 8.484 11.992 0.239 1 98.56 76 LYS B O 1
ATOM 2157 N N . ILE B 1 77 ? 7.91 13.969 -0.731 1 98.81 77 ILE B N 1
ATOM 2158 C CA . ILE B 1 77 ? 6.637 14.047 -0.02 1 98.81 77 ILE B CA 1
ATOM 2159 C C . ILE B 1 77 ? 5.625 13.094 -0.664 1 98.81 77 ILE B C 1
ATOM 2161 O O . ILE B 1 77 ? 5.492 13.062 -1.89 1 98.81 77 ILE B O 1
ATOM 2165 N N . THR B 1 78 ? 4.969 12.352 0.19 1 98.88 78 THR B N 1
ATOM 2166 C CA . THR B 1 78 ? 4.098 11.328 -0.374 1 98.88 78 THR B CA 1
ATOM 2167 C C . THR B 1 78 ? 2.721 11.367 0.285 1 98.88 78 THR B C 1
ATOM 2169 O O . THR B 1 78 ? 2.506 10.742 1.324 1 98.88 78 THR B O 1
ATOM 2172 N N . PRO B 1 79 ? 1.735 12.086 -0.326 1 98.88 79 PRO B N 1
ATOM 2173 C CA . PRO B 1 79 ? 0.347 11.891 0.099 1 98.88 79 PRO B CA 1
ATOM 2174 C C . PRO B 1 79 ? -0.122 10.453 -0.065 1 98.88 79 PRO B C 1
ATOM 2176 O O . PRO B 1 79 ? 0.139 9.828 -1.097 1 98.88 79 PRO B O 1
ATOM 2179 N N . GLU B 1 80 ? -0.708 9.945 0.976 1 98.81 80 GLU B N 1
ATOM 2180 C CA . GLU B 1 80 ? -1.104 8.539 0.999 1 98.81 80 GLU B CA 1
ATOM 2181 C C . GLU B 1 80 ? -2.473 8.344 0.353 1 98.81 80 GLU B C 1
ATOM 2183 O O . GLU B 1 80 ? -3.426 9.055 0.677 1 98.81 80 GLU B O 1
ATOM 2188 N N . ARG B 1 81 ? -2.586 7.371 -0.496 1 98.75 81 ARG B N 1
ATOM 2189 C CA . ARG B 1 81 ? -3.824 7.113 -1.224 1 98.75 81 ARG B CA 1
ATOM 2190 C C . ARG B 1 81 ? -4.828 6.367 -0.351 1 98.75 81 ARG B C 1
ATOM 2192 O O . ARG B 1 81 ? -6.035 6.586 -0.457 1 98.75 81 ARG B O 1
ATOM 2199 N N . ILE B 1 82 ? -4.281 5.496 0.545 1 98.81 82 ILE B N 1
ATOM 2200 C CA . ILE B 1 82 ? -5.188 4.59 1.241 1 98.81 82 ILE B CA 1
ATOM 2201 C C . ILE B 1 82 ? -4.625 4.258 2.621 1 98.81 82 ILE B C 1
ATOM 2203 O O . ILE B 1 82 ? -3.408 4.207 2.807 1 98.81 82 ILE B O 1
ATOM 2207 N N . ALA B 1 83 ? -5.453 4.102 3.562 1 98.75 83 ALA B N 1
ATOM 2208 C CA . ALA B 1 83 ? -5.18 3.43 4.832 1 98.75 83 ALA B CA 1
ATOM 2209 C C . ALA B 1 83 ? -5.852 2.061 4.883 1 98.75 83 ALA B C 1
ATOM 2211 O O . ALA B 1 83 ? -6.977 1.896 4.402 1 98.75 83 ALA B O 1
ATOM 2212 N N . ILE B 1 84 ? -5.191 1.115 5.449 1 98.81 84 ILE B N 1
ATOM 2213 C CA . ILE B 1 84 ? -5.742 -0.234 5.434 1 98.81 84 ILE B CA 1
ATOM 2214 C C . ILE B 1 84 ? -6.016 -0.698 6.863 1 98.81 84 ILE B C 1
ATOM 2216 O O . ILE B 1 84 ? -5.348 -0.257 7.801 1 98.81 84 ILE B O 1
ATOM 2220 N N . ASN B 1 85 ? -6.965 -1.618 7.051 1 98.62 85 ASN B N 1
ATOM 2221 C CA . ASN B 1 85 ? -7.434 -2.111 8.344 1 98.62 85 ASN B CA 1
ATOM 2222 C C . ASN B 1 85 ? -6.492 -3.17 8.914 1 98.62 85 ASN B C 1
ATOM 2224 O O . ASN B 1 85 ? -6.887 -4.32 9.102 1 98.62 85 ASN B O 1
ATOM 2228 N N . CYS B 1 86 ? -5.285 -2.672 9.227 1 98.25 86 CYS B N 1
ATOM 2229 C CA . CYS B 1 86 ? -4.281 -3.602 9.734 1 98.25 86 CYS B CA 1
ATOM 2230 C C . CYS B 1 86 ? -3.26 -2.877 10.609 1 98.25 86 CYS B C 1
ATOM 2232 O O . CYS B 1 86 ? -2.771 -1.807 10.234 1 98.25 86 CYS B O 1
ATOM 2234 N N . LYS B 1 87 ? -3.029 -3.377 11.781 1 96.25 87 LYS B N 1
ATOM 2235 C CA . LYS B 1 87 ? -1.897 -3.004 12.625 1 96.25 87 LYS B CA 1
ATOM 2236 C C . LYS B 1 87 ? -0.802 -4.066 12.578 1 96.25 87 LYS B C 1
ATOM 2238 O O . LYS B 1 87 ? -1.034 -5.223 12.938 1 96.25 87 LYS B O 1
ATOM 2243 N N . ASP B 1 88 ? 0.314 -3.678 12.07 1 94.88 88 ASP B N 1
ATOM 2244 C CA . ASP B 1 88 ? 1.466 -4.566 11.938 1 94.88 88 ASP B CA 1
ATOM 2245 C C . ASP B 1 88 ? 2.77 -3.771 11.906 1 94.88 88 ASP B C 1
ATOM 2247 O O . ASP B 1 88 ? 2.924 -2.855 11.102 1 94.88 88 ASP B O 1
ATOM 2251 N N . GLY B 1 89 ? 3.707 -4.172 12.75 1 88.88 89 GLY B N 1
ATOM 2252 C CA . GLY B 1 89 ? 4.977 -3.467 12.68 1 88.88 89 GLY B CA 1
ATOM 2253 C C . GLY B 1 89 ? 5.785 -3.576 13.961 1 88.88 89 GLY B C 1
ATOM 2254 O O . GLY B 1 89 ? 5.496 -4.414 14.812 1 88.88 89 GLY B O 1
ATOM 2255 N N . GLY B 1 90 ? 6.918 -2.83 13.961 1 85.06 90 GLY B N 1
ATOM 2256 C CA . GLY B 1 90 ? 7.793 -2.814 15.117 1 85.06 90 GLY B CA 1
ATOM 2257 C C . GLY B 1 90 ? 7.137 -2.238 16.359 1 85.06 90 GLY B C 1
ATOM 2258 O O . GLY B 1 90 ? 5.969 -1.841 16.312 1 85.06 90 GLY B O 1
ATOM 2259 N N . PRO B 1 91 ? 7.875 -2.289 17.469 1 88.44 91 PRO B N 1
ATOM 2260 C CA . PRO B 1 91 ? 7.324 -1.769 18.719 1 88.44 91 PRO B CA 1
ATOM 2261 C C . PRO B 1 91 ? 7.105 -0.258 18.688 1 88.44 91 PRO B C 1
ATOM 2263 O O . PRO B 1 91 ? 7.879 0.469 18.062 1 88.44 91 PRO B O 1
ATOM 2266 N N . ASP B 1 92 ? 6.047 0.17 19.391 1 87.19 92 ASP B N 1
ATOM 2267 C CA . ASP B 1 92 ? 5.871 1.603 19.609 1 87.19 92 ASP B CA 1
ATOM 2268 C C . ASP B 1 92 ? 6.688 2.078 20.812 1 87.19 92 ASP B C 1
ATOM 2270 O O . ASP B 1 92 ? 7.551 1.354 21.297 1 87.19 92 ASP B O 1
ATOM 2274 N N . ASN B 1 93 ? 6.516 3.389 21.141 1 87.06 93 ASN B N 1
ATOM 2275 C CA . ASN B 1 93 ? 7.312 3.975 22.203 1 87.06 93 ASN B CA 1
ATOM 2276 C C . ASN B 1 93 ? 7.047 3.285 23.547 1 87.06 93 ASN B C 1
ATOM 2278 O O . ASN B 1 93 ? 7.812 3.443 24.5 1 87.06 93 ASN B O 1
ATOM 2282 N N . ARG B 1 94 ? 5.918 2.43 23.641 1 88.62 94 ARG B N 1
ATOM 2283 C CA . ARG B 1 94 ? 5.609 1.677 24.859 1 88.62 94 ARG B CA 1
ATOM 2284 C C . ARG B 1 94 ? 6.07 0.228 24.734 1 88.62 94 ARG B C 1
ATOM 2286 O O . ARG B 1 94 ? 5.793 -0.595 25.609 1 88.62 94 ARG B O 1
ATOM 2293 N N . GLY B 1 95 ? 6.684 -0.101 23.562 1 89.12 95 GLY B N 1
ATOM 2294 C CA . GLY B 1 95 ? 7.188 -1.446 23.344 1 89.12 95 GLY B CA 1
ATOM 2295 C C . GLY B 1 95 ? 6.137 -2.395 22.797 1 89.12 95 GLY B C 1
ATOM 2296 O O . GLY B 1 95 ? 6.395 -3.59 22.641 1 89.12 95 GLY B O 1
ATOM 2297 N N . VAL B 1 96 ? 5.012 -1.886 22.578 1 88.31 96 VAL B N 1
ATOM 2298 C CA . VAL B 1 96 ? 3.918 -2.721 22.094 1 88.31 96 VAL B CA 1
ATOM 2299 C C . VAL B 1 96 ? 4.117 -3.018 20.609 1 88.31 96 VAL B C 1
ATOM 2301 O O . VAL B 1 96 ? 4.352 -2.104 19.812 1 88.31 96 VAL B O 1
ATOM 2304 N N . ARG B 1 97 ? 4.09 -4.316 20.281 1 90.25 97 ARG B N 1
ATOM 2305 C CA . ARG B 1 97 ? 4.188 -4.773 18.891 1 90.25 97 ARG B CA 1
ATOM 2306 C C . ARG B 1 97 ? 2.873 -5.391 18.422 1 90.25 97 ARG B C 1
ATOM 2308 O O . ARG B 1 97 ? 2.256 -6.172 19.156 1 90.25 97 ARG B O 1
ATOM 2315 N N . MET B 1 98 ? 2.416 -4.941 17.328 1 91.94 98 MET B N 1
ATOM 2316 C CA . MET B 1 98 ? 1.206 -5.5 16.734 1 91.94 98 MET B CA 1
ATOM 2317 C C . MET B 1 98 ? 1.54 -6.336 15.5 1 91.94 98 MET B C 1
ATOM 2319 O O . MET B 1 98 ? 2.537 -6.082 14.82 1 91.94 98 MET B O 1
ATOM 2323 N N . GLN B 1 99 ? 0.796 -7.41 15.312 1 94.88 99 GLN B N 1
ATOM 2324 C CA . GLN B 1 99 ? 0.993 -8.266 14.148 1 94.88 99 GLN B CA 1
ATOM 2325 C C . GLN B 1 99 ? -0.343 -8.672 13.531 1 94.88 99 GLN B C 1
ATOM 2327 O O . GLN B 1 99 ? -1.115 -9.414 14.141 1 94.88 99 GLN B O 1
ATOM 2332 N N . ASP B 1 100 ? -0.588 -8.188 12.367 1 95.94 100 ASP B N 1
ATOM 2333 C CA . ASP B 1 100 ? -1.719 -8.609 11.539 1 95.94 100 ASP B CA 1
ATOM 2334 C C . ASP B 1 100 ? -3.039 -8.406 12.281 1 95.94 100 ASP B C 1
ATOM 2336 O O . ASP B 1 100 ? -3.955 -9.227 12.164 1 95.94 100 ASP B O 1
ATOM 2340 N N . GLU B 1 101 ? -3.186 -7.363 13.07 1 96.31 101 GLU B N 1
ATOM 2341 C CA . GLU B 1 101 ? -4.402 -7.105 13.828 1 96.31 101 GLU B CA 1
ATOM 2342 C C . GLU B 1 101 ? -5.262 -6.039 13.156 1 96.31 101 GLU B C 1
ATOM 2344 O O . GLU B 1 101 ? -4.742 -5.047 12.641 1 96.31 101 GLU B O 1
ATOM 2349 N N . PRO B 1 102 ? -6.559 -6.281 13.133 1 97.5 102 PRO B N 1
ATOM 2350 C CA . PRO B 1 102 ? -7.414 -5.234 12.57 1 97.5 102 PRO B CA 1
ATOM 2351 C C . PRO B 1 102 ? -7.465 -3.98 13.438 1 97.5 102 PRO B C 1
ATOM 2353 O O . PRO B 1 102 ? -7.426 -4.078 14.672 1 97.5 102 PRO B O 1
ATOM 2356 N N . ILE B 1 103 ? -7.52 -2.85 12.812 1 97.44 103 ILE B N 1
ATOM 2357 C CA . ILE B 1 103 ? -7.77 -1.594 13.508 1 97.44 103 ILE B CA 1
ATOM 2358 C C . ILE B 1 103 ? -9.219 -1.555 13.992 1 97.44 103 ILE B C 1
ATOM 2360 O O . ILE B 1 103 ? -9.484 -1.226 15.156 1 97.44 103 ILE B O 1
ATOM 2364 N N . GLU B 1 104 ? -10.141 -1.884 13.102 1 97.25 104 GLU B N 1
ATOM 2365 C CA . GLU B 1 104 ? -11.57 -2.018 13.359 1 97.25 104 GLU B CA 1
ATOM 2366 C C . GLU B 1 104 ? -12.078 -3.4 12.953 1 97.25 104 GLU B C 1
ATOM 2368 O O . GLU B 1 104 ? -12.125 -3.725 11.766 1 97.25 104 GLU B O 1
ATOM 2373 N N . ILE B 1 105 ? -12.484 -4.215 13.867 1 96.25 105 ILE B N 1
ATOM 2374 C CA . ILE B 1 105 ? -12.836 -5.617 13.672 1 96.25 105 ILE B CA 1
ATOM 2375 C C . ILE B 1 105 ? -13.859 -5.734 12.539 1 96.25 105 ILE B C 1
ATOM 2377 O O . ILE B 1 105 ? -13.734 -6.605 11.672 1 96.25 105 ILE B O 1
ATOM 2381 N N . ASP B 1 106 ? -14.812 -4.852 12.461 1 95.12 106 ASP B N 1
ATOM 2382 C CA . ASP B 1 106 ? -15.867 -4.965 11.453 1 95.12 106 ASP B CA 1
ATOM 2383 C C . ASP B 1 106 ? -15.734 -3.875 10.391 1 95.12 106 ASP B C 1
ATOM 2385 O O . ASP B 1 106 ? -16.688 -3.566 9.688 1 95.12 106 ASP B O 1
ATOM 2389 N N . GLY B 1 107 ? -14.547 -3.293 10.312 1 97.56 107 GLY B N 1
ATOM 2390 C CA . GLY B 1 107 ? -14.344 -2.232 9.344 1 97.56 107 GLY B CA 1
ATOM 2391 C C . GLY B 1 107 ? -13.945 -2.746 7.969 1 97.56 107 GLY B C 1
ATOM 2392 O O . GLY B 1 107 ? -13.539 -3.902 7.828 1 97.56 107 GLY B O 1
ATOM 2393 N N . PRO B 1 108 ? -14.156 -1.919 6.965 1 98.12 108 PRO B N 1
ATOM 2394 C 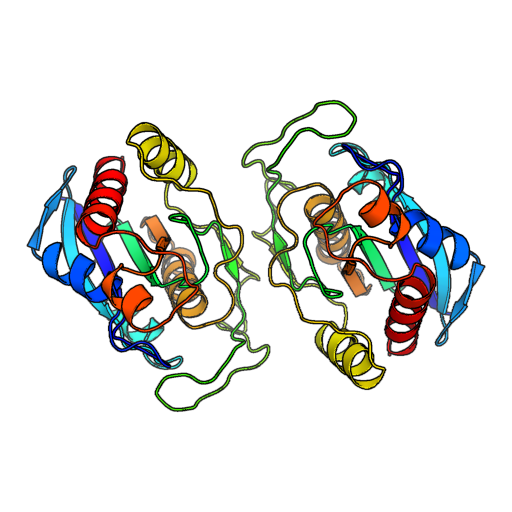CA . PRO B 1 108 ? -13.719 -2.328 5.629 1 98.12 108 PRO B CA 1
ATOM 2395 C C . PRO B 1 108 ? -12.203 -2.516 5.535 1 98.12 108 PRO B C 1
ATOM 2397 O O . PRO B 1 108 ? -11.469 -2.076 6.422 1 98.12 108 PRO B O 1
ATOM 2400 N N . ALA B 1 109 ? -11.711 -3.137 4.473 1 98.44 109 ALA B N 1
ATOM 2401 C CA . ALA B 1 109 ? -10.289 -3.438 4.281 1 98.44 109 ALA B CA 1
ATOM 2402 C C . ALA B 1 109 ? -9.461 -2.158 4.215 1 98.44 109 ALA B C 1
ATOM 2404 O O . ALA B 1 109 ? -8.289 -2.152 4.59 1 98.44 109 ALA B O 1
ATOM 2405 N N . GLY B 1 110 ? -10.039 -1.12 3.723 1 98.5 110 GLY B N 1
ATOM 2406 C CA . GLY B 1 110 ? -9.312 0.137 3.637 1 98.5 110 GLY B CA 1
ATOM 2407 C C . GLY B 1 110 ? -10.203 1.323 3.338 1 98.5 110 GLY B C 1
ATOM 2408 O O . GLY B 1 110 ? -11.375 1.151 2.986 1 98.5 110 GLY B O 1
ATOM 2409 N N . TYR B 1 111 ? -9.734 2.502 3.596 1 98.69 111 TYR B N 1
ATOM 2410 C CA . TYR B 1 111 ? -10.344 3.771 3.217 1 98.69 111 TYR B CA 1
ATOM 2411 C C . TYR B 1 111 ? -9.398 4.59 2.344 1 98.69 111 TYR B C 1
ATOM 2413 O O . TYR B 1 111 ? -8.219 4.746 2.672 1 98.69 111 TYR B O 1
ATOM 2421 N N . PHE B 1 112 ? -9.945 5.062 1.217 1 98.62 112 PHE B N 1
ATOM 2422 C CA . PHE B 1 112 ? -9.148 6.004 0.433 1 98.62 112 PHE B CA 1
ATOM 2423 C C . PHE B 1 112 ? -9.117 7.371 1.103 1 98.62 112 PHE B C 1
ATOM 2425 O O . PHE B 1 112 ? -10.094 7.789 1.73 1 98.62 112 PHE B O 1
ATOM 2432 N N . SER B 1 113 ? -7.953 8.023 0.992 1 98.62 113 SER B N 1
ATOM 2433 C CA . SER B 1 113 ? -7.883 9.438 1.335 1 98.62 113 SER B CA 1
ATOM 2434 C C . SER B 1 113 ? -8.961 10.234 0.609 1 98.62 113 SER B C 1
ATOM 2436 O O . SER B 1 113 ? -9.234 9.992 -0.567 1 98.62 113 SER B O 1
ATOM 2438 N N . THR B 1 114 ? -9.555 11.227 1.281 1 98.38 114 THR B N 1
ATOM 2439 C CA . THR B 1 114 ? -10.5 12.125 0.629 1 98.38 114 THR B CA 1
ATOM 2440 C C . THR B 1 114 ? -9.867 13.484 0.374 1 98.38 114 THR B C 1
ATOM 2442 O O . THR B 1 114 ? -10.547 14.43 -0.033 1 98.38 114 THR B O 1
ATOM 2445 N N . LEU B 1 115 ? -8.57 13.602 0.673 1 98.5 115 LEU B N 1
ATOM 2446 C CA . LEU B 1 115 ? -7.805 14.789 0.29 1 98.5 115 LEU B CA 1
ATOM 2447 C C . LEU B 1 115 ? -7.539 14.797 -1.211 1 98.5 115 LEU B C 1
ATOM 2449 O O . LEU B 1 115 ? -7.516 13.742 -1.851 1 98.5 115 LEU B O 1
ATOM 2453 N N . PRO B 1 116 ? -7.414 15.953 -1.805 1 98.25 116 PRO B N 1
ATOM 2454 C CA . PRO B 1 116 ? -7.027 16.016 -3.217 1 98.25 116 PRO B CA 1
ATOM 2455 C C . PRO B 1 116 ? -5.555 15.688 -3.441 1 98.25 116 PRO B C 1
ATOM 2457 O O . PRO B 1 116 ? -4.773 16.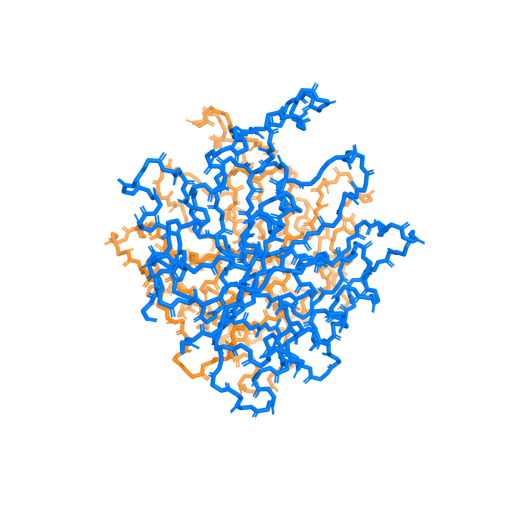547 -3.838 1 98.25 116 PRO B O 1
ATOM 2460 N N . ILE B 1 117 ? -5.199 14.406 -3.369 1 98.38 117 ILE B N 1
ATOM 2461 C CA . ILE B 1 117 ? -3.805 13.992 -3.291 1 98.38 117 ILE B CA 1
ATOM 2462 C C . ILE B 1 117 ? -3.129 14.188 -4.645 1 98.38 117 ILE B C 1
ATOM 2464 O O . ILE B 1 117 ? -1.935 14.492 -4.711 1 98.38 117 ILE B O 1
ATOM 2468 N N . ARG B 1 118 ? -3.824 14 -5.77 1 98 118 ARG B N 1
ATOM 2469 C CA . ARG B 1 118 ? -3.258 14.289 -7.082 1 98 118 ARG B CA 1
ATOM 2470 C C . ARG B 1 118 ? -2.932 15.773 -7.219 1 98 118 ARG B C 1
ATOM 2472 O O . ARG B 1 118 ? -1.871 16.141 -7.734 1 98 118 ARG B O 1
ATOM 2479 N N . ARG B 1 119 ? -3.822 16.609 -6.789 1 98.25 119 ARG B N 1
ATOM 2480 C CA . ARG B 1 119 ? -3.574 18.047 -6.809 1 98.25 119 ARG B CA 1
ATOM 2481 C C . ARG B 1 119 ? -2.383 18.422 -5.93 1 98.25 119 ARG B C 1
ATOM 2483 O O . ARG B 1 119 ? -1.552 19.25 -6.312 1 98.25 119 ARG B O 1
ATOM 2490 N N . PHE B 1 120 ? -2.301 17.797 -4.688 1 98.69 120 PHE B N 1
ATOM 2491 C CA . PHE B 1 120 ? -1.156 18.016 -3.814 1 98.69 120 PHE B CA 1
ATOM 2492 C C . PHE B 1 120 ? 0.149 17.734 -4.551 1 98.69 120 PHE B C 1
ATOM 2494 O O . PHE B 1 120 ? 1.054 18.578 -4.559 1 98.69 120 PHE B O 1
ATOM 2501 N N . VAL B 1 121 ? 0.226 16.594 -5.23 1 98.75 121 VAL B N 1
ATOM 2502 C CA . VAL B 1 121 ? 1.446 16.156 -5.902 1 98.75 121 VAL B CA 1
ATOM 2503 C C . VAL B 1 121 ? 1.766 17.109 -7.059 1 98.75 121 VAL B C 1
ATOM 2505 O O . VAL B 1 121 ? 2.91 17.531 -7.219 1 98.75 121 VAL B O 1
ATOM 2508 N N . ASN B 1 122 ? 0.746 17.438 -7.812 1 98.38 122 ASN B N 1
ATOM 2509 C CA . ASN B 1 122 ? 0.954 18.328 -8.945 1 98.38 122 ASN B CA 1
ATOM 2510 C C . ASN B 1 122 ? 1.485 19.688 -8.5 1 98.38 122 ASN B C 1
ATOM 2512 O O . ASN B 1 122 ? 2.473 20.188 -9.047 1 98.38 122 ASN B O 1
ATOM 2516 N N . VAL B 1 123 ? 0.891 20.297 -7.508 1 98.31 123 VAL B N 1
ATOM 2517 C CA . VAL B 1 123 ? 1.279 21.625 -7.074 1 98.31 123 VAL B CA 1
ATOM 2518 C C . VAL B 1 123 ? 2.674 21.594 -6.453 1 98.31 123 VAL B C 1
ATOM 2520 O O . VAL B 1 123 ? 3.477 22.5 -6.652 1 98.31 123 VAL B O 1
ATOM 2523 N N . LEU B 1 124 ? 2.969 20.547 -5.688 1 98.75 124 LEU B N 1
ATOM 2524 C CA . LEU B 1 124 ? 4.293 20.406 -5.094 1 98.75 124 LEU B CA 1
ATOM 2525 C C . LEU B 1 124 ? 5.367 20.312 -6.172 1 98.75 124 LEU B C 1
ATOM 2527 O O . LEU B 1 124 ? 6.348 21.062 -6.141 1 98.75 124 LEU B O 1
ATOM 2531 N N . ASN B 1 125 ? 5.156 19.453 -7.137 1 98.69 125 ASN B N 1
ATOM 2532 C CA . ASN B 1 125 ? 6.129 19.312 -8.211 1 98.69 125 ASN B CA 1
ATOM 2533 C C . ASN B 1 125 ? 6.281 20.594 -9.008 1 98.69 125 ASN B C 1
ATOM 2535 O O . ASN B 1 125 ? 7.395 20.969 -9.383 1 98.69 125 ASN B O 1
ATOM 2539 N N . GLU B 1 126 ? 5.223 21.297 -9.281 1 98.44 126 GLU B N 1
ATOM 2540 C CA . GLU B 1 126 ? 5.242 22.562 -9.992 1 98.44 126 GLU B CA 1
ATOM 2541 C C . GLU B 1 126 ? 6.043 23.609 -9.227 1 98.44 126 GLU B C 1
ATOM 2543 O O . GLU B 1 126 ? 6.629 24.516 -9.828 1 98.44 126 GLU B O 1
ATOM 2548 N N . ASN B 1 127 ? 6.086 23.484 -7.926 1 98.38 127 ASN B N 1
ATOM 2549 C CA . ASN B 1 127 ? 6.77 24.469 -7.09 1 98.38 127 ASN B CA 1
ATOM 2550 C C . ASN B 1 127 ? 8.156 23.984 -6.676 1 98.38 127 ASN B C 1
ATOM 2552 O O . ASN B 1 127 ? 8.773 24.547 -5.777 1 98.38 127 ASN B O 1
ATOM 2556 N N . GLY B 1 128 ? 8.617 22.891 -7.188 1 98.19 128 GLY B N 1
ATOM 2557 C CA . GLY B 1 128 ? 9.984 22.438 -6.996 1 98.19 128 GLY B CA 1
ATOM 2558 C C . GLY B 1 128 ? 10.148 21.5 -5.809 1 98.19 128 GLY B C 1
ATOM 2559 O O . GLY B 1 128 ? 11.266 21.266 -5.344 1 98.19 128 GLY B O 1
ATOM 2560 N N . TYR B 1 129 ? 9.062 20.984 -5.246 1 98.69 129 TYR B N 1
ATOM 2561 C CA . TYR B 1 129 ? 9.094 20.016 -4.152 1 98.69 129 TYR B CA 1
ATOM 2562 C C . TYR B 1 129 ? 8.727 18.625 -4.648 1 98.69 129 TYR B C 1
ATOM 2564 O O . TYR B 1 129 ? 7.547 18.312 -4.816 1 98.69 129 TYR B O 1
ATOM 2572 N N . PRO B 1 130 ? 9.711 17.734 -4.848 1 98.69 130 PRO B N 1
ATOM 2573 C CA . PRO B 1 130 ? 9.414 16.391 -5.355 1 98.69 130 PRO B CA 1
ATOM 2574 C C . PRO B 1 130 ? 8.336 15.672 -4.539 1 98.69 130 PRO B C 1
ATOM 2576 O O . PRO B 1 130 ? 8.422 15.625 -3.309 1 98.69 130 PRO B O 1
ATOM 2579 N N . ALA B 1 131 ? 7.363 15.172 -5.227 1 98.81 131 ALA B N 1
ATOM 2580 C CA . ALA B 1 131 ? 6.234 14.516 -4.574 1 98.81 131 ALA B CA 1
ATOM 2581 C C . ALA B 1 131 ? 5.664 13.406 -5.453 1 98.81 131 ALA B C 1
ATOM 2583 O O . ALA B 1 131 ? 5.801 13.438 -6.676 1 98.81 131 ALA B O 1
ATOM 2584 N N . GLN B 1 132 ? 5.152 12.453 -4.883 1 98.44 132 GLN B N 1
ATOM 2585 C CA . GLN B 1 132 ? 4.465 11.359 -5.562 1 98.44 132 GLN B CA 1
ATOM 2586 C C . GLN B 1 132 ? 3.395 10.734 -4.672 1 98.44 132 GLN B C 1
ATOM 2588 O O . GLN B 1 132 ? 3.518 10.75 -3.445 1 98.44 132 GLN B O 1
ATOM 2593 N N . ILE B 1 133 ? 2.328 10.227 -5.25 1 98.38 133 ILE B N 1
ATOM 2594 C CA . ILE B 1 133 ? 1.302 9.531 -4.48 1 98.38 133 ILE B CA 1
ATOM 2595 C C . ILE B 1 133 ? 1.854 8.203 -3.963 1 98.38 133 ILE B C 1
ATOM 2597 O O . ILE B 1 133 ? 2.543 7.488 -4.691 1 98.38 133 ILE B O 1
ATOM 2601 N N . SER B 1 134 ? 1.7 7.965 -2.697 1 98.31 134 SER B N 1
ATOM 2602 C CA . SER B 1 134 ? 2.033 6.676 -2.102 1 98.31 134 SER B CA 1
ATOM 2603 C C . SER B 1 134 ? 0.799 5.785 -1.981 1 98.31 134 SER B C 1
ATOM 2605 O O . SER B 1 134 ? -0.248 6.23 -1.504 1 98.31 134 SER B O 1
ATOM 2607 N N . ASN B 1 135 ? 0.893 4.551 -2.383 1 97.44 135 ASN B N 1
ATOM 2608 C CA . ASN B 1 135 ? -0.24 3.631 -2.361 1 97.44 135 ASN B CA 1
ATOM 2609 C C . ASN B 1 135 ? -0.243 2.773 -1.099 1 97.44 135 ASN B C 1
ATOM 2611 O O . ASN B 1 135 ? -0.943 1.762 -1.032 1 97.44 135 ASN B O 1
ATOM 2615 N N . THR B 1 136 ? 0.61 3.205 -0.116 1 96.5 136 THR B N 1
ATOM 2616 C CA . THR B 1 136 ? 0.597 2.514 1.168 1 96.5 136 THR B CA 1
ATOM 2617 C C . THR B 1 136 ? 1.071 3.438 2.285 1 96.5 136 THR B C 1
ATOM 2619 O O . THR B 1 136 ? 2.146 4.035 2.191 1 96.5 136 THR B O 1
ATOM 2622 N N . ALA B 1 137 ? 0.307 3.523 3.326 1 95.88 137 ALA B N 1
ATOM 2623 C CA . ALA B 1 137 ? 0.709 4.234 4.535 1 95.88 137 ALA B CA 1
ATOM 2624 C C . ALA B 1 137 ? 1.397 3.295 5.523 1 95.88 137 ALA B C 1
ATOM 2626 O O . ALA B 1 137 ? 1.586 3.639 6.691 1 95.88 137 ALA B O 1
ATOM 2627 N N . GLY B 1 138 ? 1.722 2.082 4.996 1 95.06 138 GLY B N 1
ATOM 2628 C CA . GLY B 1 138 ? 2.229 1.06 5.898 1 95.06 138 GLY B CA 1
ATOM 2629 C C . GLY B 1 138 ? 1.151 0.456 6.781 1 95.06 138 GLY B C 1
ATOM 2630 O O . GLY B 1 138 ? -0.012 0.374 6.383 1 95.06 138 GLY B O 1
ATOM 2631 N N . THR B 1 139 ? 1.555 -0.067 7.902 1 95.94 139 THR B N 1
ATOM 2632 C CA . THR B 1 139 ? 0.628 -0.695 8.836 1 95.94 139 THR B CA 1
ATOM 2633 C C . THR B 1 139 ? 0.959 -0.299 10.273 1 95.94 139 THR B C 1
ATOM 2635 O O . THR B 1 139 ? 0.487 -0.931 11.227 1 95.94 139 THR B O 1
ATOM 2638 N N . TYR B 1 140 ? 1.794 0.729 10.367 1 92.81 140 TYR B N 1
ATOM 2639 C CA . TYR B 1 140 ? 2.174 1.232 11.68 1 92.81 140 TYR B CA 1
ATOM 2640 C C . TYR B 1 140 ? 1.228 2.336 12.141 1 92.81 140 TYR B C 1
ATOM 2642 O O . TYR B 1 140 ? 0.041 2.322 11.805 1 92.81 140 TYR B O 1
ATOM 2650 N N . LEU B 1 141 ? 1.717 3.256 12.969 1 93.12 141 LEU B N 1
ATOM 2651 C CA . LEU B 1 141 ? 0.885 4.227 13.664 1 93.12 141 LEU B CA 1
ATOM 2652 C C . LEU B 1 141 ? 0.259 5.215 12.688 1 93.12 141 LEU B C 1
ATOM 2654 O O . LEU B 1 141 ? -0.879 5.648 12.875 1 93.12 141 LEU B O 1
ATOM 2658 N N . CYS B 1 142 ? 1.025 5.559 11.664 1 96.88 142 CYS B N 1
ATOM 2659 C CA . CYS B 1 142 ? 0.482 6.5 10.695 1 96.88 142 CYS B CA 1
ATOM 2660 C C . CYS B 1 142 ? -0.752 5.926 10.008 1 96.88 142 CYS B C 1
ATOM 2662 O O . CYS B 1 142 ? -1.765 6.613 9.867 1 96.88 142 CYS B O 1
ATOM 2664 N N . ASN B 1 143 ? -0.641 4.707 9.602 1 98 143 ASN B N 1
ATOM 2665 C CA . ASN B 1 143 ? -1.788 4.016 9.023 1 98 143 ASN B CA 1
ATOM 2666 C C . ASN B 1 143 ? -2.945 3.924 10.016 1 98 143 ASN B C 1
ATOM 2668 O O . ASN B 1 143 ? -4.102 4.137 9.648 1 98 143 ASN B O 1
ATOM 2672 N N . ASN B 1 144 ? -2.609 3.588 11.25 1 97.81 144 ASN B N 1
ATOM 2673 C CA . ASN B 1 144 ? -3.615 3.467 12.305 1 97.81 144 ASN B CA 1
ATOM 2674 C C . ASN B 1 144 ? -4.387 4.77 12.492 1 97.81 144 ASN B C 1
ATOM 2676 O O . ASN B 1 144 ? -5.613 4.766 12.586 1 97.81 144 ASN B O 1
ATOM 2680 N N . VAL B 1 145 ? -3.701 5.844 12.523 1 98.25 145 VAL B N 1
ATOM 2681 C CA . VAL B 1 145 ? -4.312 7.156 12.703 1 98.25 145 VAL B CA 1
ATOM 2682 C C . VAL B 1 145 ? -5.176 7.496 11.484 1 98.25 145 VAL B C 1
ATOM 2684 O O . VAL B 1 145 ? -6.34 7.879 11.633 1 98.25 145 VAL B O 1
ATOM 2687 N N . MET B 1 146 ? -4.625 7.324 10.297 1 98.75 146 MET B N 1
ATOM 2688 C CA . MET B 1 146 ? -5.344 7.645 9.07 1 98.75 146 MET B CA 1
ATOM 2689 C C . MET B 1 146 ? -6.621 6.82 8.953 1 98.75 146 MET B C 1
ATOM 2691 O O . MET B 1 146 ? -7.699 7.371 8.711 1 98.75 146 MET B O 1
ATOM 2695 N N . TYR B 1 147 ? -6.523 5.535 9.172 1 98.75 147 TYR B N 1
ATOM 2696 C CA . TYR B 1 147 ? -7.676 4.648 9.07 1 98.75 147 TYR B CA 1
ATOM 2697 C C . TYR B 1 147 ? -8.75 5.031 10.078 1 98.75 147 TYR B C 1
ATOM 2699 O O . TYR B 1 147 ? -9.938 5.098 9.734 1 98.75 147 TYR B O 1
ATOM 2707 N N . SER B 1 148 ? -8.328 5.289 11.312 1 98.5 148 SER B N 1
ATOM 2708 C CA . SER B 1 148 ? -9.266 5.551 12.406 1 98.5 148 SER B CA 1
ATOM 2709 C C . SER B 1 148 ? -10.055 6.828 12.156 1 98.5 148 SER B C 1
ATOM 2711 O O . SER B 1 148 ? -11.273 6.863 12.367 1 98.5 148 SER B O 1
ATOM 2713 N N . ILE B 1 149 ? -9.367 7.875 11.734 1 98.56 149 ILE B N 1
ATOM 2714 C CA . ILE B 1 149 ? -10.062 9.133 11.484 1 98.56 149 ILE B CA 1
ATOM 2715 C C . ILE B 1 149 ? -11.016 8.977 10.305 1 98.56 149 ILE B C 1
ATOM 2717 O O . ILE B 1 149 ? -12.148 9.461 10.352 1 98.56 149 ILE B O 1
ATOM 2721 N N . LEU B 1 150 ? -10.594 8.281 9.242 1 98.75 150 LEU B N 1
ATOM 2722 C CA . LEU B 1 150 ? -11.453 8.055 8.086 1 98.75 150 LEU B CA 1
ATOM 2723 C C . LEU B 1 150 ? -12.641 7.176 8.461 1 98.75 150 LEU B C 1
ATOM 2725 O O . LEU B 1 150 ? -13.758 7.406 7.992 1 98.75 150 LEU B O 1
ATOM 2729 N N . HIS B 1 151 ? -12.375 6.188 9.281 1 98.5 151 HIS B N 1
ATOM 2730 C CA . HIS B 1 151 ? -13.461 5.336 9.75 1 98.5 151 HIS B CA 1
ATOM 2731 C C . HIS B 1 151 ? -14.516 6.148 10.492 1 98.5 151 HIS B C 1
ATOM 2733 O O . HIS B 1 151 ? -15.711 5.973 10.266 1 98.5 151 HIS B O 1
ATOM 2739 N N . LYS B 1 152 ? -14.031 7.012 11.414 1 98 152 LYS B N 1
ATOM 2740 C CA . LYS B 1 152 ? -14.938 7.879 12.164 1 98 152 LYS B CA 1
ATOM 2741 C C . LYS B 1 152 ? -15.773 8.742 11.227 1 98 152 LYS B C 1
ATOM 2743 O O . LYS B 1 152 ? -17 8.812 11.367 1 98 152 LYS B O 1
ATOM 2748 N N . ILE B 1 153 ? -15.188 9.328 10.266 1 98.19 153 ILE B N 1
ATOM 2749 C CA . ILE B 1 153 ? -15.836 10.25 9.336 1 98.19 153 ILE B CA 1
ATOM 2750 C C . ILE B 1 153 ? -16.859 9.492 8.492 1 98.19 153 ILE B C 1
ATOM 2752 O O . ILE B 1 153 ? -18 9.938 8.359 1 98.19 153 ILE B O 1
ATOM 2756 N N . TYR B 1 154 ? -16.469 8.32 7.973 1 97.38 154 TYR B N 1
ATOM 2757 C CA . TYR B 1 154 ? -17.344 7.531 7.113 1 97.38 154 TYR B CA 1
ATOM 2758 C C . TYR B 1 154 ? -18.5 6.949 7.906 1 97.38 154 TYR B C 1
ATOM 2760 O O . TYR B 1 154 ? -19.656 6.984 7.453 1 97.38 154 TYR B O 1
ATOM 2768 N N . SER B 1 155 ? -18.188 6.43 9.062 1 97.06 155 SER B N 1
ATOM 2769 C CA . SER B 1 155 ? -19.203 5.762 9.875 1 97.06 155 SER B CA 1
ATOM 2770 C C . SER B 1 155 ? -20.297 6.742 10.312 1 97.06 155 SER B C 1
ATOM 2772 O O . SER B 1 155 ? -21.453 6.352 10.492 1 97.06 155 SER B O 1
ATOM 2774 N N . GLU B 1 156 ? -19.938 8 10.422 1 97.38 156 GLU B N 1
ATOM 2775 C CA . GLU B 1 156 ? -20.891 9.008 10.875 1 97.38 156 GLU B CA 1
ATOM 2776 C C . GLU B 1 156 ? -21.375 9.867 9.711 1 97.38 156 GLU B C 1
ATOM 2778 O O . GLU B 1 156 ? -22.094 10.844 9.914 1 97.38 156 GLU B O 1
ATOM 2783 N N . ASN B 1 157 ? -20.969 9.523 8.539 1 96.75 157 ASN B N 1
ATOM 2784 C CA . ASN B 1 157 ? -21.359 10.242 7.328 1 96.75 157 ASN B CA 1
ATOM 2785 C C . ASN B 1 157 ? -21.062 11.742 7.453 1 96.75 157 ASN B C 1
ATOM 2787 O O . ASN B 1 157 ? -21.938 12.57 7.188 1 96.75 157 ASN B O 1
ATOM 2791 N N . ARG B 1 158 ? -19.906 11.992 8.055 1 96.5 158 ARG B N 1
ATOM 2792 C CA . ARG B 1 158 ? -19.469 13.383 8.172 1 96.5 158 ARG B CA 1
ATOM 2793 C C . ARG B 1 158 ? -18.906 13.898 6.852 1 96.5 158 ARG B C 1
ATOM 2795 O O . ARG B 1 158 ? -18.25 13.164 6.121 1 96.5 158 ARG B O 1
ATOM 2802 N N . ASN B 1 159 ? -19.25 15.148 6.566 1 96.62 159 ASN B N 1
ATOM 2803 C CA . ASN B 1 159 ? -18.703 15.797 5.379 1 96.62 159 ASN B CA 1
ATOM 2804 C C . ASN B 1 159 ? -17.359 16.453 5.672 1 96.62 159 ASN B C 1
ATOM 2806 O O . ASN B 1 159 ? -17.266 17.688 5.723 1 96.62 159 ASN B O 1
ATOM 2810 N N . VAL B 1 160 ? -16.344 15.75 5.949 1 98.12 160 VAL B N 1
ATOM 2811 C CA . VAL B 1 160 ? -14.992 16.188 6.297 1 98.12 160 VAL B CA 1
ATOM 2812 C C . VAL B 1 160 ? -13.969 15.461 5.418 1 98.12 160 VAL B C 1
ATOM 2814 O O . VAL B 1 160 ? -14.094 14.258 5.176 1 98.12 160 VAL B O 1
ATOM 2817 N N . ARG B 1 161 ? -13.062 16.203 4.859 1 98.44 161 ARG B N 1
ATOM 2818 C CA . ARG B 1 161 ? -11.961 15.586 4.125 1 98.44 161 ARG B CA 1
ATOM 2819 C C . ARG B 1 161 ? -10.812 15.234 5.062 1 98.44 161 ARG B C 1
ATOM 2821 O O . ARG B 1 161 ? -10.516 15.977 6.004 1 98.44 161 ARG B O 1
ATOM 2828 N N . ALA B 1 162 ? -10.211 14.078 4.824 1 98.81 162 ALA B N 1
ATOM 2829 C CA . ALA B 1 162 ? -9.125 13.664 5.707 1 98.81 162 ALA B CA 1
ATOM 2830 C C . ALA B 1 162 ? -8.133 12.766 4.977 1 98.81 162 ALA B C 1
ATOM 2832 O O . ALA B 1 162 ? -8.5 12.07 4.023 1 98.81 162 ALA B O 1
ATOM 2833 N N . GLY B 1 163 ? -6.949 12.82 5.422 1 98.69 163 GLY B N 1
ATOM 2834 C CA . GLY B 1 163 ? -5.906 11.961 4.887 1 98.69 163 GLY B CA 1
ATOM 2835 C C . GLY B 1 163 ? -4.57 12.141 5.578 1 98.69 163 GLY B C 1
ATOM 2836 O O . GLY B 1 163 ? -4.504 12.711 6.672 1 98.69 163 GLY B O 1
ATOM 2837 N N . PHE B 1 164 ? -3.57 11.531 5.012 1 98.88 164 PHE B N 1
ATOM 2838 C CA . PHE B 1 164 ? -2.24 11.461 5.602 1 98.88 164 PHE B CA 1
ATOM 2839 C C . PHE B 1 164 ? -1.17 11.797 4.57 1 98.88 164 PHE B C 1
ATOM 2841 O O . PHE B 1 164 ? -1.282 11.406 3.404 1 98.88 164 PHE B O 1
ATOM 2848 N N . VAL B 1 165 ? -0.166 12.508 4.988 1 98.94 165 VAL B N 1
ATOM 2849 C CA . VAL B 1 165 ? 0.976 12.852 4.148 1 98.94 165 VAL B CA 1
ATOM 2850 C C . VAL B 1 165 ? 2.273 12.469 4.859 1 98.94 165 VAL B C 1
ATOM 2852 O O . VAL B 1 165 ? 2.527 12.914 5.98 1 98.94 165 VAL B O 1
ATOM 2855 N N . HIS B 1 166 ? 3.035 11.656 4.223 1 98.88 166 HIS B N 1
ATOM 2856 C CA . HIS B 1 166 ? 4.371 11.375 4.734 1 98.88 166 HIS B CA 1
ATOM 2857 C C . HIS B 1 166 ? 5.398 12.336 4.148 1 98.88 166 HIS B C 1
ATOM 2859 O O . HIS B 1 166 ? 5.34 12.664 2.961 1 98.88 166 HIS B O 1
ATOM 2865 N N . ILE B 1 167 ? 6.297 12.727 4.949 1 98.56 167 ILE B N 1
ATOM 2866 C CA . ILE B 1 167 ? 7.344 13.641 4.512 1 98.56 167 ILE B CA 1
ATOM 2867 C C . ILE B 1 167 ? 8.711 13.031 4.781 1 98.56 167 ILE B C 1
ATOM 2869 O O . ILE B 1 167 ? 8.859 12.18 5.664 1 98.56 167 ILE B O 1
ATOM 2873 N N . PRO B 1 168 ? 9.75 13.469 4.027 1 97.81 168 PRO B N 1
ATOM 2874 C CA . PRO B 1 168 ? 11.117 13.016 4.273 1 97.81 168 PRO B CA 1
ATOM 2875 C C . PRO B 1 168 ? 11.664 13.5 5.613 1 97.81 168 PRO B C 1
ATOM 2877 O O . PRO B 1 168 ? 11.031 14.32 6.285 1 97.81 168 PRO B O 1
ATOM 2880 N N . ALA B 1 169 ? 12.836 12.938 5.945 1 97 169 ALA B N 1
ATOM 2881 C CA . ALA B 1 169 ? 13.547 13.398 7.133 1 97 169 ALA B CA 1
ATOM 2882 C C . ALA B 1 169 ? 14.086 14.812 6.941 1 97 169 ALA B C 1
ATOM 2884 O O . ALA B 1 169 ? 14.227 15.281 5.809 1 97 169 ALA B O 1
ATOM 2885 N N . SER B 1 170 ? 14.258 15.445 8.023 1 96.94 170 SER B N 1
ATOM 2886 C CA . SER B 1 170 ? 14.938 16.734 7.992 1 96.94 170 SER B CA 1
ATOM 2887 C C . SER B 1 170 ? 16.453 16.562 7.93 1 96.94 170 SER B C 1
ATOM 2889 O O . SER B 1 170 ? 16.969 15.5 8.273 1 96.94 170 SER B O 1
ATOM 2891 N N . HIS B 1 171 ? 17.156 17.641 7.562 1 96.25 171 HIS B N 1
ATOM 2892 C CA . HIS B 1 171 ? 18.609 17.625 7.578 1 96.25 171 HIS B CA 1
ATOM 2893 C C . HIS B 1 171 ? 19.141 17.281 8.969 1 96.25 171 HIS B C 1
ATOM 2895 O O . HIS B 1 171 ? 20.125 16.547 9.094 1 96.25 171 HIS B O 1
ATOM 2901 N N . GLU B 1 172 ? 18.453 17.781 9.914 1 94.44 172 GLU B N 1
ATOM 2902 C CA . GLU B 1 172 ? 18.859 17.516 11.289 1 94.44 172 GLU B CA 1
ATOM 2903 C C . GLU B 1 172 ? 18.875 16.016 11.578 1 94.44 172 GLU B C 1
ATOM 2905 O O . GLU B 1 172 ? 19.828 15.5 12.18 1 94.44 172 GLU B O 1
ATOM 2910 N N . LEU B 1 173 ? 17.906 15.305 11.141 1 93.88 173 LEU B N 1
ATOM 2911 C CA . LEU B 1 173 ? 17.828 13.859 11.344 1 93.88 173 LEU B CA 1
ATOM 2912 C C . LEU B 1 173 ? 18.875 13.125 10.523 1 93.88 173 LEU B C 1
ATOM 2914 O O . LEU B 1 173 ? 19.469 12.148 10.992 1 93.88 173 LEU B O 1
ATOM 2918 N N . ALA B 1 174 ? 19.062 13.617 9.375 1 93.31 174 ALA B N 1
ATOM 2919 C CA . ALA B 1 174 ? 20.016 12.953 8.484 1 93.31 174 ALA B CA 1
ATOM 2920 C C . ALA B 1 174 ? 21.438 13.07 9.016 1 93.31 174 ALA B C 1
ATOM 2922 O O . ALA B 1 174 ? 22.281 12.219 8.742 1 93.31 174 ALA B O 1
ATOM 2923 N N . ILE B 1 175 ? 21.703 14.164 9.672 1 93.94 175 ILE B N 1
ATOM 2924 C CA . ILE B 1 175 ? 23.016 14.336 10.312 1 93.94 175 ILE B CA 1
ATOM 2925 C C . ILE B 1 175 ? 23.219 13.227 11.336 1 93.94 175 ILE B C 1
ATOM 2927 O O . ILE B 1 175 ? 24.328 12.688 11.461 1 93.94 175 ILE B O 1
ATOM 2931 N N . GLN B 1 176 ? 22.172 12.836 12.062 1 92.06 176 GLN B N 1
ATOM 2932 C CA . GLN B 1 176 ? 22.234 11.805 13.086 1 92.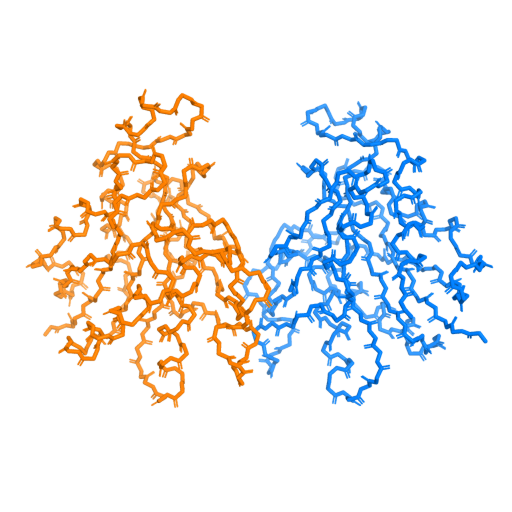06 176 GLN B CA 1
ATOM 2933 C C . GLN B 1 176 ? 22.172 10.406 12.461 1 92.06 176 GLN B C 1
ATOM 2935 O O . GLN B 1 176 ? 22.688 9.445 13.039 1 92.06 176 GLN B O 1
ATOM 2940 N N . HIS B 1 177 ? 21.547 10.211 11.391 1 91.5 177 HIS B N 1
ATOM 2941 C CA . HIS B 1 177 ? 21.359 8.953 10.68 1 91.5 177 HIS B CA 1
ATOM 2942 C C . HIS B 1 177 ? 21.875 9.055 9.242 1 91.5 177 HIS B C 1
ATOM 2944 O O . HIS B 1 177 ? 21.094 9.281 8.32 1 91.5 177 HIS B O 1
ATOM 2950 N N . PRO B 1 178 ? 23.156 8.539 9.234 1 84.5 178 PRO B N 1
ATOM 2951 C CA . PRO B 1 178 ? 23.766 8.711 7.91 1 84.5 178 PRO B CA 1
ATOM 2952 C C . PRO B 1 178 ? 23.156 7.777 6.863 1 84.5 178 PRO B C 1
ATOM 2954 O O . PRO B 1 178 ? 22.734 6.668 7.191 1 84.5 178 PRO B O 1
ATOM 2957 N N . ASN B 1 179 ? 22.578 8.094 5.82 1 90.12 179 ASN B N 1
ATOM 2958 C CA . ASN B 1 179 ? 22.156 7.305 4.672 1 90.12 179 ASN B CA 1
ATOM 2959 C C . ASN B 1 179 ? 20.656 7.488 4.391 1 90.12 179 ASN B C 1
ATOM 2961 O O . ASN B 1 179 ? 20.062 6.707 3.648 1 90.12 179 ASN B O 1
ATOM 2965 N N . ILE B 1 180 ? 20.109 8.453 5.211 1 92.62 180 ILE B N 1
ATOM 2966 C CA . ILE B 1 180 ? 18.719 8.703 4.879 1 92.62 180 ILE B CA 1
ATOM 2967 C C . ILE B 1 180 ? 18.594 10.016 4.098 1 92.62 180 ILE B C 1
ATOM 2969 O O . ILE B 1 180 ? 19.328 10.969 4.363 1 92.62 180 ILE B O 1
ATOM 2973 N N . PRO B 1 181 ? 17.781 10.023 3.107 1 95.62 181 PRO B N 1
ATOM 2974 C CA . PRO B 1 181 ? 17.531 11.289 2.412 1 95.62 181 PRO B CA 1
ATOM 2975 C C . PRO B 1 181 ? 16.844 12.32 3.301 1 95.62 181 PRO B C 1
ATOM 2977 O O . PRO B 1 181 ? 16.219 11.961 4.301 1 95.62 181 PRO B O 1
ATOM 2980 N N . SER B 1 182 ? 17.094 13.555 2.971 1 97 182 SER B N 1
ATOM 2981 C CA . SER B 1 182 ? 16.516 14.586 3.828 1 97 182 SER B CA 1
ATOM 2982 C C . SER B 1 182 ? 16.266 15.875 3.049 1 97 182 SER B C 1
ATOM 2984 O O . SER B 1 182 ? 16.781 16.047 1.942 1 97 182 SER B O 1
ATOM 2986 N N . TRP B 1 183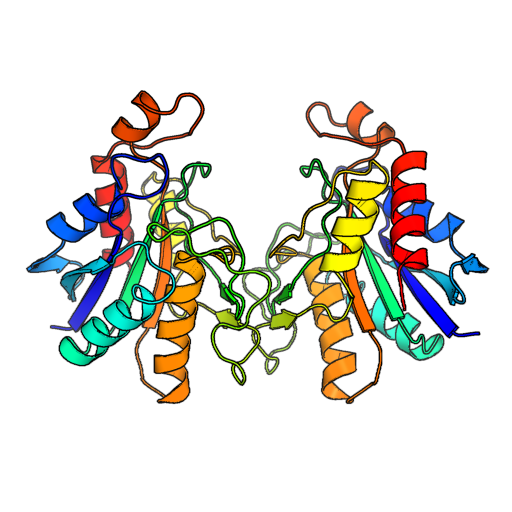 ? 15.352 16.688 3.572 1 98.06 183 TRP B N 1
ATOM 2987 C CA . TRP B 1 183 ? 15.078 18.062 3.146 1 98.06 183 TRP B CA 1
ATOM 2988 C C . TRP B 1 183 ? 15.375 19.047 4.27 1 98.06 183 TRP B C 1
ATOM 2990 O O . TRP B 1 183 ? 15.492 18.656 5.434 1 98.06 183 TRP B O 1
ATOM 3000 N N . SER B 1 184 ? 15.555 20.328 3.875 1 97.56 184 SER B N 1
ATOM 3001 C CA . SER B 1 184 ? 15.586 21.344 4.926 1 97.56 184 SER B CA 1
ATOM 3002 C C . SER B 1 184 ? 14.227 21.453 5.621 1 97.56 184 SER B C 1
ATOM 3004 O O . SER B 1 184 ? 13.188 21.266 4.992 1 97.56 184 SER B O 1
ATOM 3006 N N . GLN B 1 185 ? 14.297 21.781 6.914 1 97.75 185 GLN B N 1
ATOM 3007 C CA . GLN B 1 185 ? 13.062 22 7.66 1 97.75 185 GLN B CA 1
ATOM 3008 C C . GLN B 1 185 ? 12.203 23.062 6.992 1 97.75 185 GLN B C 1
ATOM 3010 O O . GLN B 1 185 ? 10.969 22.953 6.988 1 97.75 185 GLN B O 1
ATOM 3015 N N . ASN B 1 186 ? 12.82 24.047 6.426 1 98.06 186 ASN B N 1
ATOM 3016 C CA . ASN B 1 186 ? 12.094 25.109 5.738 1 98.06 186 ASN B CA 1
ATOM 3017 C C . ASN B 1 186 ? 11.367 24.578 4.504 1 98.06 186 ASN B C 1
ATOM 3019 O O . ASN B 1 186 ? 10.203 24.922 4.27 1 98.06 186 ASN B O 1
ATOM 3023 N N . ASP B 1 187 ? 12.047 23.766 3.711 1 98.56 187 ASP B N 1
ATOM 3024 C CA . ASP B 1 187 ? 11.414 23.188 2.531 1 98.56 187 ASP B CA 1
ATOM 3025 C C . ASP B 1 187 ? 10.227 22.312 2.92 1 98.56 187 ASP B C 1
ATOM 3027 O O . ASP B 1 187 ? 9.188 22.344 2.262 1 98.56 187 ASP B O 1
ATOM 3031 N N . LEU B 1 188 ? 10.422 21.562 3.957 1 98.69 188 LEU B N 1
ATOM 3032 C CA . LEU B 1 188 ? 9.328 20.734 4.441 1 98.69 188 LEU B CA 1
ATOM 3033 C C . LEU B 1 188 ? 8.133 21.578 4.844 1 98.69 188 LEU B C 1
ATOM 3035 O O . LEU B 1 188 ? 6.992 21.281 4.465 1 98.69 188 LEU B O 1
ATOM 3039 N N . TYR B 1 189 ? 8.383 22.609 5.539 1 98.44 189 TYR B N 1
ATOM 3040 C CA . TYR B 1 189 ? 7.344 23.516 5.996 1 98.44 189 TYR B CA 1
ATOM 3041 C C . TYR B 1 189 ? 6.629 24.172 4.82 1 98.44 189 TYR B C 1
ATOM 3043 O O . TYR B 1 189 ? 5.398 24.188 4.762 1 98.44 189 TYR B O 1
ATOM 3051 N N . GLN B 1 190 ? 7.398 24.672 3.871 1 98.5 190 GLN B N 1
ATOM 3052 C CA . GLN B 1 190 ? 6.84 25.359 2.713 1 98.5 190 GLN B CA 1
ATOM 3053 C C . GLN B 1 190 ? 6.027 24.406 1.846 1 98.5 190 GLN B C 1
ATOM 3055 O O . GLN B 1 190 ? 5.02 24.812 1.252 1 98.5 190 GLN B O 1
ATOM 3060 N N . ALA B 1 191 ? 6.477 23.203 1.746 1 98.75 191 ALA B N 1
ATOM 3061 C CA . ALA B 1 191 ? 5.742 22.203 0.981 1 98.75 191 ALA B CA 1
ATOM 3062 C C . ALA B 1 191 ? 4.363 21.953 1.586 1 98.75 191 ALA B C 1
ATOM 3064 O O . ALA B 1 191 ? 3.371 21.844 0.86 1 98.75 191 ALA B O 1
ATOM 3065 N N . VAL B 1 192 ? 4.301 21.891 2.93 1 98.69 192 VAL B N 1
ATOM 3066 C CA . VAL B 1 192 ? 3.023 21.688 3.604 1 98.69 192 VAL B CA 1
ATOM 3067 C C . VAL B 1 192 ? 2.109 22.891 3.35 1 98.69 192 VAL B C 1
ATOM 3069 O O . VAL B 1 192 ? 0.919 22.719 3.072 1 98.69 192 VAL B O 1
ATOM 3072 N N . ILE B 1 193 ? 2.658 24.062 3.359 1 98.38 193 ILE B N 1
ATOM 3073 C CA . ILE B 1 193 ? 1.892 25.266 3.086 1 98.38 193 ILE B CA 1
ATOM 3074 C C . ILE B 1 193 ? 1.327 25.219 1.669 1 98.38 193 ILE B C 1
ATOM 3076 O O . ILE B 1 193 ? 0.156 25.531 1.447 1 98.38 193 ILE B O 1
ATOM 3080 N N . CYS B 1 194 ? 2.162 24.797 0.712 1 98.19 194 CYS B N 1
ATOM 3081 C CA . CYS B 1 194 ? 1.731 24.672 -0.676 1 98.19 194 CYS B CA 1
ATOM 3082 C C . CYS B 1 194 ? 0.511 23.766 -0.789 1 98.19 194 CYS B C 1
ATOM 3084 O O . CYS B 1 194 ? -0.432 24.078 -1.519 1 98.19 194 CYS B O 1
ATOM 3086 N N . MET B 1 195 ? 0.509 22.672 -0.058 1 98.56 195 MET B N 1
ATOM 3087 C CA . MET B 1 195 ? -0.611 21.734 -0.094 1 98.56 195 MET B CA 1
ATOM 3088 C C . MET B 1 195 ? -1.865 22.359 0.504 1 98.56 195 MET B C 1
ATOM 3090 O O . MET B 1 195 ? -2.949 22.266 -0.074 1 98.56 195 MET B O 1
ATOM 3094 N N . ILE B 1 196 ? -1.727 23.078 1.617 1 98.38 196 ILE B N 1
ATOM 3095 C CA . ILE B 1 196 ? -2.867 23.688 2.287 1 98.38 196 ILE B CA 1
ATOM 3096 C C . ILE B 1 196 ? -3.488 24.75 1.38 1 98.38 196 ILE B C 1
ATOM 3098 O O . ILE B 1 196 ? -4.715 24.828 1.258 1 98.38 196 ILE B O 1
ATOM 3102 N N . GLU B 1 197 ? -2.641 25.469 0.707 1 97.75 197 GLU B N 1
ATOM 3103 C CA . GLU B 1 197 ? -3.119 26.516 -0.188 1 97.75 197 GLU B CA 1
ATOM 3104 C C . GLU B 1 197 ? -3.877 25.922 -1.374 1 97.75 197 GLU B C 1
ATOM 3106 O O . GLU B 1 197 ? -4.672 26.625 -2.014 1 97.75 197 GLU B O 1
ATOM 3111 N N . SER B 1 198 ? -3.588 24.734 -1.663 1 97.19 198 SER B N 1
ATOM 3112 C CA . SER B 1 198 ? -4.191 24.125 -2.84 1 97.19 198 SER B CA 1
ATOM 3113 C C . SER B 1 198 ? -5.496 23.406 -2.488 1 97.19 198 SER B C 1
ATOM 3115 O O . SER B 1 198 ? -6.137 22.812 -3.354 1 97.19 198 SER B O 1
ATOM 3117 N N . LEU B 1 199 ? -5.84 23.516 -1.177 1 95.62 199 LEU B N 1
ATOM 3118 C CA . LEU B 1 199 ? -7.121 22.969 -0.756 1 95.62 199 LEU B CA 1
ATOM 3119 C C . LEU B 1 199 ? -8.281 23.781 -1.326 1 95.62 199 LEU B C 1
ATOM 3121 O O . LEU B 1 199 ? -8.164 25 -1.477 1 95.62 199 LEU B O 1
ATOM 3125 N N . ASP B 1 200 ? -9.289 23.234 -2.021 1 78.19 200 ASP B N 1
ATOM 3126 C CA . ASP B 1 200 ? -10.453 23.953 -2.543 1 78.19 200 ASP B CA 1
ATOM 3127 C C . ASP B 1 200 ? -11.367 24.406 -1.409 1 78.19 200 ASP B C 1
ATOM 3129 O O . ASP B 1 200 ? -11.359 23.828 -0.323 1 78.19 200 ASP B O 1
#

pLDDT: mean 96.22, std 3.9, range [78.19, 98.94]

Organism: NCBI:txid247480

Radius of gyration: 21.73 Å; Cα contacts (8 Å, |Δi|>4): 913; chains: 2; bounding box: 45×65×50 Å

Solvent-accessible surface area (backbone atoms only — not comparable to full-atom values): 20357 Å² total; per-residue (Å²): 124,46,36,29,36,32,35,12,30,51,51,50,88,92,37,88,64,34,65,36,34,58,42,23,61,68,42,37,75,37,76,54,66,66,24,40,30,44,41,46,75,30,61,56,33,83,81,47,25,38,54,51,52,47,50,49,44,68,72,67,61,42,48,33,37,44,35,38,38,81,35,51,82,33,85,35,37,25,37,29,46,31,18,43,46,33,30,32,50,72,58,36,77,82,59,54,62,43,72,82,34,57,73,45,88,88,51,65,50,30,45,62,38,60,48,66,49,67,58,39,27,51,54,30,44,76,71,74,40,62,42,42,80,27,68,48,45,62,25,40,62,65,7,45,32,39,31,48,50,50,47,54,32,59,77,66,70,48,91,51,35,35,32,38,32,33,31,39,26,25,46,73,52,25,71,76,38,81,90,36,43,55,40,51,65,64,58,54,42,52,51,52,48,54,39,49,49,65,49,129,125,46,35,28,36,32,34,12,31,52,49,50,89,92,36,88,65,35,64,35,34,59,42,22,60,69,42,37,75,37,74,53,66,67,23,41,30,44,42,45,75,30,60,57,34,83,80,46,24,37,55,50,52,46,49,50,44,68,73,65,60,41,49,31,38,44,34,38,38,81,35,50,82,33,85,36,37,24,37,28,45,32,19,41,46,33,30,34,47,74,58,38,75,82,62,54,63,44,71,80,33,58,75,46,88,88,52,64,50,30,44,63,38,59,49,66,48,68,58,38,28,52,53,31,45,75,71,72,39,60,42,43,78,28,69,48,44,61,24,40,62,65,7,45,31,38,31,47,51,50,46,54,32,59,77,65,68,48,91,53,34,35,33,38,32,33,32,40,25,25,46,73,54,25,72,77,39,81,89,36,43,56,39,52,64,65,56,55,42,51,51,52,50,53,41,50,49,66,49,131

InterPro domains:
  IPR000816 Peptidase C15, pyroglutamyl peptidase I [PIRSF015592] (1-198)
  IPR000816 Peptidase C15, pyroglutamyl peptidase I [PR00706] (4-27)
  IPR000816 Peptidase C15, pyroglutamyl peptidase I [PR00706] (62-74)
  IPR000816 Peptidase C15, pyroglutamyl peptidase I [PR00706] (80-100)
  IPR000816 Peptidase C15, pyroglutamyl peptidase I [PR00706] (131-147)
  IPR000816 Peptidase C15, pyroglutamyl peptidase I [PR00706] (161-173)
  IPR000816 Peptidase C15, pyroglutamyl peptidase I [cd00501] (2-192)
  IPR016125 Peptidase C15, pyroglutamyl peptidase I-like [PF01470] (2-197)
  IPR016125 Peptidase C15, pyroglutamyl peptidase I-like [PTHR23402] (2-174)
  IPR029762 Pyroglutamyl peptidase I, bacterial-type [MF_00417] (2-200)
  IPR029762 Pyroglutamyl peptidase I, bacterial-type [TIGR00504] (3-193)
  IPR033693 Pyroglutamyl peptidase I, Glu active site [PS01333] (69-85)
  IPR036440 Peptidase C15, pyroglutamyl peptidase I-like superfamily [G3DSA:3.40.630.20] (1-200)
  IPR036440 Peptidase C15, pyroglutamyl peptidase I-like superfamily [SSF53182] (1-199)

Nearest PDB structures (foldseek):
  4gxh-assembly1_C  TM=9.733E-01  e=1.480E-26  Xenorhabdus bovienii SS-2004
  3lac-assembly1_A  TM=9.618E-01  e=6.522E-27  Bacillus anthracis
  2eo8-assembly1_D  TM=9.724E-01  e=1.305E-26  Pyrococcus furiosus
  1iu8-assembly1_A  TM=9.473E-01  e=1.263E-25  Pyrococcus horikoshii
  3giu-assembly1_A  TM=9.567E-01  e=8.625E-24  Staphylococcus aureus subsp. aureus COL